Protein AF-0000000079764822 (afdb_homodimer)

Organism: NCBI:txid410072

Sequence (492 aa):
MPLNNAYDEQAVIQAIASALETFYGTLIEKIDGLNIQKVMKRKNPYLYRAKAMQSATEIVDSVLTAFVSSSEETIFGNCFFEPIAIAASGGNKALAEGIDIMIQNNETNTISAIAVKSGPSVFNADSKKRQEQNFTAASKLAQQAKARYEAYIGYCYGKKKESGRGKPKMYQELAGKRFWAELTGDEDFYIKIIGYMGTMPEKYVADYKESYNRAANRLVREFSNSFCREDGSIDWEKLVEFNSGDMPLNNAYDEQAVIQAIASALETFYGTLIEKIDGLNIQKVMKRKNPYLYRAKAMQSATEIVDSVLTAFVSSSEETIFGNCFFEPIAIAASGGNKALAEGIDIMIQNNETNTISAIAVKSGPSVFNADSKKRQEQNFTAASKLAQQAKARYEAYIGYCYGKKKESGRGKPKMYQELAGKRFWAELTGDEDFYIKIIGYMGTMPEKYVADYKESYNRAANRLVREFSNSFCREDGSIDWEKLVEFNSGD

InterPro domains:
  IPR011335 Restriction endonuclease type II-like [SSF52980] (8-244)
  IPR032793 Type II restriction endonuclease EcoO109IR [PF14511] (12-199)

Radius of gyration: 26.88 Å; Cα contacts (8 Å, |Δi|>4): 754; chains: 2; bounding box: 58×76×57 Å

Solvent-accessible surface area (backbone atoms only — not comparable to full-atom values): 25723 Å² total; per-residue (Å²): 129,47,76,14,80,65,52,51,65,67,52,29,37,51,27,44,53,52,20,52,50,51,40,52,50,52,51,46,52,52,53,69,64,59,49,61,67,69,51,47,44,72,50,64,63,65,57,46,52,53,63,50,60,66,46,53,60,55,54,43,50,54,52,50,51,53,52,46,57,55,48,50,55,54,46,42,49,69,45,38,54,57,51,29,50,40,37,32,33,70,41,40,77,39,86,53,68,76,31,49,33,38,36,78,40,75,90,74,40,31,38,38,39,29,28,74,39,48,40,82,79,73,64,48,74,67,58,45,52,52,46,51,50,32,51,52,57,51,42,54,56,33,49,73,67,73,30,46,70,45,36,34,40,32,14,65,32,22,67,60,80,79,69,82,81,67,78,88,65,86,49,46,75,30,20,9,26,59,25,37,20,37,35,26,53,36,74,56,46,63,52,44,56,64,58,56,47,65,66,54,26,57,61,55,44,55,58,45,50,53,50,50,50,51,37,52,53,50,42,29,52,54,43,37,72,73,32,31,45,96,88,60,44,64,31,60,63,57,48,42,40,70,24,12,36,135,129,49,76,14,82,66,52,51,65,68,52,28,39,50,27,46,54,52,20,50,50,50,40,52,53,52,50,46,54,53,53,68,64,61,50,61,67,69,51,48,46,73,50,62,62,65,58,46,50,54,62,48,61,67,46,54,59,55,54,43,49,52,52,50,52,53,51,47,55,55,47,49,56,53,46,42,50,69,45,38,54,56,51,29,50,39,38,32,34,70,39,39,77,39,87,54,68,75,32,49,32,38,36,78,40,76,91,74,38,31,38,37,38,30,28,73,38,46,39,82,78,74,62,49,74,66,58,45,50,52,46,51,50,32,50,53,57,53,43,53,57,32,50,73,68,72,30,46,69,46,37,34,39,32,14,66,32,21,68,58,80,80,73,81,89,57,79,86,63,87,47,46,72,30,20,8,26,59,26,37,19,39,34,26,52,35,72,55,46,61,52,43,55,63,60,58,47,66,69,53,26,57,61,54,45,56,58,44,50,53,51,49,51,52,36,52,54,50,42,29,51,54,45,39,73,71,32,32,43,96,89,59,43,65,31,59,62,58,45,44,40,70,23,12,39,134

Structure (mmCIF, N/CA/C/O backbone):
data_AF-0000000079764822-model_v1
#
loop_
_entity.id
_entity.type
_entity.pdbx_description
1 polymer 'Cytoplasmic protein'
#
loop_
_atom_site.group_PDB
_atom_site.id
_atom_site.type_symbol
_atom_site.label_atom_id
_atom_site.label_alt_id
_atom_site.label_comp_id
_atom_site.label_asym_id
_atom_site.label_entity_id
_atom_site.label_seq_id
_atom_site.pdbx_PDB_ins_code
_atom_site.Cartn_x
_atom_site.Cartn_y
_atom_site.Cartn_z
_atom_site.occupancy
_atom_site.B_iso_or_equiv
_atom_site.auth_seq_id
_atom_site.auth_comp_id
_atom_site.auth_asym_id
_atom_site.auth_atom_id
_atom_site.pdbx_PDB_model_num
ATOM 1 N N . MET A 1 1 ? 12.031 -26.297 -26.562 1 73.56 1 MET A N 1
ATOM 2 C CA . MET A 1 1 ? 11.344 -27.359 -25.828 1 73.56 1 MET A CA 1
ATOM 3 C C . MET A 1 1 ? 11.086 -26.953 -24.391 1 73.56 1 MET A C 1
ATOM 5 O O . MET A 1 1 ? 11.93 -26.297 -23.766 1 73.56 1 MET A O 1
ATOM 9 N N . PRO A 1 2 ? 9.875 -27.281 -23.953 1 85.38 2 PRO A N 1
ATOM 10 C CA . PRO A 1 2 ? 9.602 -26.922 -22.562 1 85.38 2 PRO A CA 1
ATOM 11 C C . PRO A 1 2 ? 10.562 -27.609 -21.594 1 85.38 2 PRO A C 1
ATOM 13 O O . PRO A 1 2 ? 11.203 -28.594 -21.938 1 85.38 2 PRO A O 1
ATOM 16 N N . LEU A 1 3 ? 10.727 -27.047 -20.469 1 88.19 3 LEU A N 1
ATOM 17 C CA . LEU A 1 3 ? 11.641 -27.562 -19.453 1 88.19 3 LEU A CA 1
ATOM 18 C C . LEU A 1 3 ? 11.164 -28.906 -18.906 1 88.19 3 LEU A C 1
ATOM 20 O O . LEU A 1 3 ? 11.969 -29.734 -18.5 1 88.19 3 LEU A O 1
ATOM 24 N N . ASN A 1 4 ? 9.781 -29.047 -18.859 1 82.31 4 ASN A N 1
ATOM 25 C CA . ASN A 1 4 ? 9.109 -30.281 -18.484 1 82.31 4 ASN A CA 1
ATOM 26 C C . ASN A 1 4 ? 7.934 -30.578 -19.406 1 82.31 4 ASN A C 1
ATOM 28 O O . ASN A 1 4 ? 7.328 -29.672 -19.969 1 82.31 4 ASN A O 1
ATOM 32 N N . ASN A 1 5 ? 7.777 -31.906 -19.656 1 81.06 5 ASN A N 1
ATOM 33 C CA . ASN A 1 5 ? 6.688 -32.25 -20.562 1 81.06 5 ASN A CA 1
ATOM 34 C C . ASN A 1 5 ? 5.617 -33.062 -19.859 1 81.06 5 ASN A C 1
ATOM 36 O O . ASN A 1 5 ? 4.625 -33.469 -20.484 1 81.06 5 ASN A O 1
ATOM 40 N N . ALA A 1 6 ? 5.852 -33.312 -18.609 1 85.5 6 ALA A N 1
ATOM 41 C CA . ALA A 1 6 ? 4.855 -34.062 -17.844 1 85.5 6 ALA A CA 1
ATOM 42 C C . ALA A 1 6 ? 4.918 -33.688 -16.375 1 85.5 6 ALA A 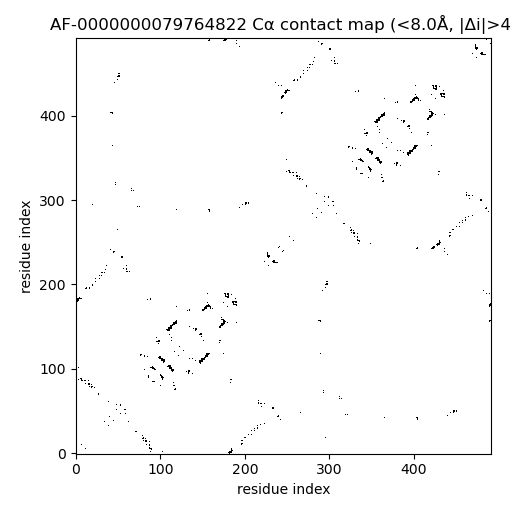C 1
ATOM 44 O O . ALA A 1 6 ? 5.996 -33.688 -15.773 1 85.5 6 ALA A O 1
ATOM 45 N N . TYR A 1 7 ? 3.787 -33.188 -15.852 1 91.44 7 TYR A N 1
ATOM 46 C CA . TYR A 1 7 ? 3.764 -32.906 -14.414 1 91.44 7 TYR A CA 1
ATOM 47 C C . TYR A 1 7 ? 2.703 -33.75 -13.719 1 91.44 7 TYR A C 1
ATOM 49 O O . TYR A 1 7 ? 1.763 -34.219 -14.352 1 91.44 7 TYR A O 1
ATOM 57 N N . ASP A 1 8 ? 2.949 -34.062 -12.484 1 94 8 ASP A N 1
ATOM 58 C CA . ASP A 1 8 ? 2.012 -34.812 -11.648 1 94 8 ASP A CA 1
ATOM 59 C C . ASP A 1 8 ? 0.913 -33.906 -11.109 1 94 8 ASP A C 1
ATOM 61 O O . ASP A 1 8 ? 1.148 -33.125 -10.188 1 94 8 ASP A O 1
ATOM 65 N N . GLU A 1 9 ? -0.306 -34.094 -11.672 1 95.38 9 GLU A N 1
ATOM 66 C CA . GLU A 1 9 ? -1.435 -33.219 -11.312 1 95.38 9 GLU A CA 1
ATOM 67 C C . GLU A 1 9 ? -1.729 -33.312 -9.812 1 95.38 9 GLU A C 1
ATOM 69 O O . GLU A 1 9 ? -2.023 -32.312 -9.172 1 95.38 9 GLU A O 1
ATOM 74 N N . GLN A 1 10 ? -1.651 -34.5 -9.297 1 96.44 10 GLN A N 1
ATOM 75 C CA . GLN A 1 10 ? -1.937 -34.688 -7.883 1 96.44 10 GLN A CA 1
ATOM 76 C C . GLN A 1 10 ? -0.904 -33.969 -7.016 1 96.44 10 GLN A C 1
ATOM 78 O O . GLN A 1 10 ? -1.245 -33.406 -5.977 1 96.44 10 GLN A O 1
ATOM 83 N N . ALA A 1 11 ? 0.329 -33.969 -7.418 1 96.25 11 ALA A N 1
ATOM 84 C CA . ALA A 1 11 ? 1.38 -33.281 -6.691 1 96.25 11 ALA A CA 1
ATOM 85 C C . ALA A 1 11 ? 1.138 -31.766 -6.711 1 96.25 11 ALA A C 1
ATOM 87 O O . ALA A 1 11 ? 1.375 -31.078 -5.711 1 96.25 11 ALA A O 1
ATOM 88 N N . VAL A 1 12 ? 0.662 -31.266 -7.836 1 97.44 12 VAL A N 1
ATOM 89 C CA . VAL A 1 12 ? 0.361 -29.844 -7.98 1 97.44 12 VAL A CA 1
ATOM 90 C C . VAL A 1 12 ? -0.795 -29.469 -7.055 1 97.44 12 VAL A C 1
ATOM 92 O O . VAL A 1 12 ? -0.724 -28.469 -6.34 1 97.44 12 VAL A O 1
ATOM 95 N N . ILE A 1 13 ? -1.814 -30.297 -7.043 1 98 13 ILE A N 1
ATOM 96 C CA . ILE A 1 13 ? -2.982 -30.047 -6.207 1 98 13 ILE A CA 1
ATOM 97 C C . ILE A 1 13 ? -2.574 -30.047 -4.734 1 98 13 ILE A C 1
ATOM 99 O O . ILE A 1 13 ? -3.01 -29.188 -3.959 1 98 13 ILE A O 1
ATOM 103 N N . GLN A 1 14 ? -1.688 -30.938 -4.375 1 97.5 14 GLN A N 1
ATOM 104 C CA . GLN A 1 14 ? -1.203 -31 -2.998 1 97.5 14 GLN A CA 1
ATOM 105 C C . GLN A 1 14 ? -0.375 -29.766 -2.652 1 97.5 14 GLN A C 1
ATOM 107 O O . GLN A 1 14 ? -0.457 -29.25 -1.537 1 97.5 14 GLN A O 1
ATOM 112 N N . ALA A 1 15 ? 0.417 -29.328 -3.604 1 97.5 15 ALA A N 1
ATOM 113 C CA . ALA A 1 15 ? 1.21 -28.125 -3.402 1 97.5 15 ALA A CA 1
ATOM 114 C C . ALA A 1 15 ? 0.311 -26.906 -3.195 1 97.5 15 ALA A C 1
ATOM 116 O O . ALA A 1 15 ? 0.589 -26.047 -2.346 1 97.5 15 ALA A O 1
ATOM 117 N N . ILE A 1 16 ? -0.78 -26.828 -3.918 1 98.25 16 ILE A N 1
ATOM 118 C CA . ILE A 1 16 ? -1.735 -25.734 -3.797 1 98.25 16 ILE A CA 1
ATOM 119 C C . ILE A 1 16 ? -2.395 -25.781 -2.42 1 98.25 16 ILE A C 1
ATOM 121 O O . ILE A 1 16 ? -2.518 -24.75 -1.753 1 98.25 16 ILE A O 1
ATOM 125 N N . ALA A 1 17 ? -2.793 -26.969 -2 1 97.81 17 ALA A N 1
ATOM 126 C CA . ALA A 1 17 ? -3.406 -27.125 -0.684 1 97.81 17 ALA A CA 1
ATOM 127 C C . ALA A 1 17 ? -2.471 -26.641 0.419 1 97.81 17 ALA A C 1
ATOM 129 O O . ALA A 1 17 ? -2.889 -25.906 1.314 1 97.81 17 ALA A O 1
ATOM 130 N N . SER A 1 18 ? -1.259 -27.031 0.297 1 97.56 18 SER A N 1
ATOM 131 C CA . SER A 1 18 ? -0.262 -26.641 1.287 1 97.56 18 SER A CA 1
ATOM 132 C C . SER A 1 18 ? -0.024 -25.141 1.262 1 97.56 18 SER A C 1
ATOM 134 O O . SER A 1 18 ? 0.123 -24.5 2.312 1 97.56 18 SER A O 1
ATOM 136 N N . ALA A 1 19 ? 0.014 -24.562 0.088 1 97.94 19 ALA A N 1
ATOM 137 C CA . ALA A 1 19 ? 0.233 -23.125 -0.07 1 97.94 19 ALA A CA 1
ATOM 138 C C . ALA A 1 19 ? -0.923 -22.328 0.523 1 97.94 19 ALA A C 1
ATOM 140 O O . ALA A 1 19 ? -0.707 -21.297 1.187 1 97.94 19 ALA A O 1
ATOM 141 N N . LEU A 1 20 ? -2.139 -22.797 0.331 1 98.06 20 LEU A N 1
ATOM 142 C CA . LEU A 1 20 ? -3.311 -22.125 0.884 1 98.06 20 LEU A CA 1
ATOM 143 C C . LEU A 1 20 ? -3.314 -22.203 2.406 1 98.06 20 LEU A C 1
ATOM 145 O O . LEU A 1 20 ? -3.658 -21.234 3.082 1 98.06 20 LEU A O 1
ATOM 149 N N . GLU A 1 21 ? -2.922 -23.328 2.887 1 97.5 21 GLU A N 1
ATOM 150 C CA . GLU A 1 21 ? -2.818 -23.484 4.336 1 97.5 21 GLU A CA 1
ATOM 151 C C . GLU A 1 21 ? -1.808 -22.516 4.926 1 97.5 21 GLU A C 1
ATOM 153 O O . GLU A 1 21 ? -2.082 -21.859 5.938 1 97.5 21 GLU A O 1
ATOM 158 N N . THR A 1 22 ? -0.714 -22.406 4.332 1 98 22 THR A N 1
ATOM 159 C CA . THR A 1 22 ? 0.322 -21.484 4.777 1 98 22 THR A CA 1
ATOM 160 C C . THR A 1 22 ? -0.162 -20.031 4.68 1 98 22 THR A C 1
ATOM 162 O O . THR A 1 22 ? 0.058 -19.234 5.594 1 98 22 THR A O 1
ATOM 165 N N . PHE A 1 23 ? -0.816 -19.734 3.562 1 98.31 23 PHE A N 1
ATOM 166 C CA . PHE A 1 23 ? -1.335 -18.391 3.324 1 98.31 23 PHE A CA 1
ATOM 167 C C . PHE A 1 23 ? -2.273 -17.969 4.449 1 98.31 23 PHE A C 1
ATOM 169 O O . PHE A 1 23 ? -2.033 -16.969 5.117 1 98.31 23 PHE A O 1
ATOM 176 N N . TYR A 1 24 ? -3.24 -18.734 4.75 1 98.06 24 TYR A N 1
ATOM 177 C CA 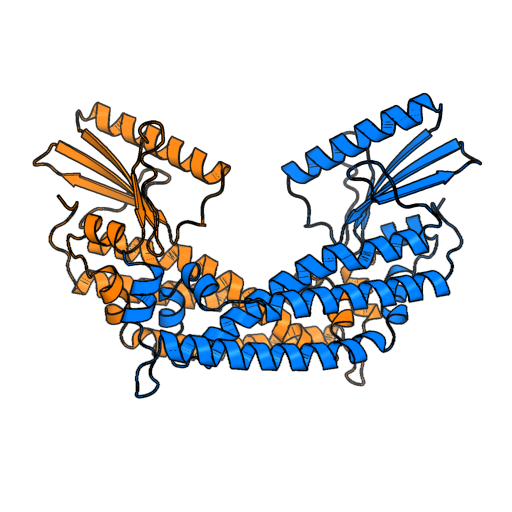. TYR A 1 24 ? -4.25 -18.375 5.734 1 98.06 24 TYR A CA 1
ATOM 178 C C . TYR A 1 24 ? -3.699 -18.5 7.152 1 98.06 24 TYR A C 1
ATOM 180 O O . TYR A 1 24 ? -4.027 -17.703 8.031 1 98.06 24 TYR A O 1
ATOM 188 N N . GLY A 1 25 ? -2.893 -19.516 7.344 1 97.62 25 GLY A N 1
ATOM 189 C CA . GLY A 1 25 ? -2.266 -19.625 8.656 1 97.62 25 GLY A CA 1
ATOM 190 C C . GLY A 1 25 ? -1.442 -18.406 9.023 1 97.62 25 GLY A C 1
ATOM 191 O O . GLY A 1 25 ? -1.572 -17.875 10.125 1 97.62 25 GLY A O 1
ATOM 192 N N . THR A 1 26 ? -0.62 -17.953 8.102 1 98.06 26 THR A N 1
ATOM 193 C CA . THR A 1 26 ? 0.228 -16.781 8.32 1 98.06 26 THR A CA 1
ATOM 194 C C . THR A 1 26 ? -0.617 -15.516 8.461 1 98.06 26 THR A C 1
ATOM 196 O O . THR A 1 26 ? -0.341 -14.672 9.32 1 98.06 26 THR A O 1
ATOM 199 N N . LEU A 1 27 ? -1.646 -15.375 7.629 1 97.69 27 LEU A N 1
ATOM 200 C CA . LEU A 1 27 ? -2.521 -14.211 7.664 1 97.69 27 LEU A CA 1
ATOM 201 C C . LEU A 1 27 ? -3.223 -14.102 9.016 1 97.69 27 LEU A C 1
ATOM 203 O O . LEU A 1 27 ? -3.256 -13.023 9.609 1 97.69 27 LEU A O 1
ATOM 207 N N . ILE A 1 28 ? -3.742 -15.211 9.5 1 97.31 28 ILE A N 1
ATOM 208 C CA . ILE A 1 28 ? -4.445 -15.242 10.773 1 97.31 28 ILE A CA 1
ATOM 209 C C . ILE A 1 28 ? -3.486 -14.867 11.906 1 97.31 28 ILE A C 1
ATOM 211 O O . ILE A 1 28 ? -3.834 -14.086 12.789 1 97.31 28 ILE A O 1
ATOM 215 N N . GLU A 1 29 ? -2.318 -15.383 11.852 1 97.44 29 GLU A N 1
ATOM 216 C CA . GLU A 1 29 ? -1.313 -15.055 12.859 1 97.44 29 GLU A CA 1
ATOM 217 C C . GLU A 1 29 ? -1.019 -13.555 12.875 1 97.44 29 GLU A C 1
ATOM 219 O O . GLU A 1 29 ? -0.916 -12.953 13.945 1 97.44 29 GLU A O 1
ATOM 224 N N . LYS A 1 30 ? -0.869 -12.977 11.773 1 96.88 30 LYS A N 1
ATOM 225 C CA . LYS A 1 30 ? -0.568 -11.555 11.664 1 96.88 30 LYS A CA 1
ATOM 226 C C . LYS A 1 30 ? -1.708 -10.711 12.227 1 96.88 30 LYS A C 1
ATOM 228 O O . LYS A 1 30 ? -1.471 -9.742 12.953 1 96.88 30 LYS A O 1
ATOM 233 N N . ILE A 1 31 ? -2.912 -11.062 11.852 1 96.5 31 ILE A N 1
ATOM 234 C CA . ILE A 1 31 ? -4.078 -10.305 12.289 1 96.5 31 ILE A CA 1
ATOM 235 C C . ILE A 1 31 ? -4.23 -10.422 13.805 1 96.5 31 ILE A C 1
ATOM 237 O O . ILE A 1 31 ? -4.551 -9.438 14.484 1 96.5 31 ILE A O 1
ATOM 241 N N . ASP A 1 32 ? -3.992 -11.602 14.289 1 95.31 32 ASP A N 1
ATOM 242 C CA . ASP A 1 32 ? -4.125 -11.844 15.719 1 95.31 32 ASP A CA 1
ATOM 243 C C . ASP A 1 32 ? -3.092 -11.047 16.516 1 95.31 32 ASP A C 1
ATOM 245 O O . ASP A 1 32 ? -3.33 -10.688 17.672 1 95.31 32 ASP A O 1
ATOM 249 N N . GLY A 1 33 ? -2.029 -10.766 15.898 1 95.5 33 GLY A N 1
ATOM 250 C CA . GLY A 1 33 ? -0.948 -10.078 16.578 1 95.5 33 GLY A CA 1
ATOM 251 C C . GLY A 1 33 ? -0.997 -8.57 16.406 1 95.5 33 GLY A C 1
ATOM 252 O O . GLY A 1 33 ? -0.159 -7.848 16.953 1 95.5 33 GLY A O 1
ATOM 253 N N . LEU A 1 34 ? -1.964 -8.086 15.734 1 95.44 34 LEU A N 1
ATOM 254 C CA . LEU A 1 34 ? -2.053 -6.66 15.453 1 95.44 34 LEU A CA 1
ATOM 255 C C . LEU A 1 34 ? -2.355 -5.875 16.719 1 95.44 34 LEU A C 1
ATOM 257 O O . LEU A 1 34 ? -3.207 -6.277 17.516 1 95.44 34 LEU A O 1
ATOM 261 N N . ASN A 1 35 ? -1.671 -4.832 16.891 1 94.88 35 ASN A N 1
ATOM 262 C CA . ASN A 1 35 ? -1.81 -3.928 18.031 1 94.88 35 ASN A CA 1
ATOM 263 C C . ASN A 1 35 ? -2.193 -2.521 17.578 1 94.88 35 ASN A C 1
ATOM 265 O O . ASN A 1 35 ? -1.402 -1.834 16.938 1 94.88 35 ASN A O 1
ATOM 269 N N . ILE A 1 36 ? -3.334 -2.057 18.047 1 96.69 36 ILE A N 1
ATOM 270 C CA . ILE A 1 36 ? -3.91 -0.818 17.531 1 96.69 36 ILE A CA 1
ATOM 271 C C . ILE A 1 36 ? -3.041 0.367 17.953 1 96.69 36 ILE A C 1
ATOM 273 O O . ILE A 1 36 ? -2.906 1.34 17.203 1 96.69 36 ILE A O 1
ATOM 277 N N . GLN A 1 37 ? -2.467 0.336 19.125 1 96.12 37 GLN A N 1
ATOM 278 C CA . GLN A 1 37 ? -1.629 1.439 19.594 1 96.12 37 GLN A CA 1
ATOM 279 C C . GLN A 1 37 ? -0.376 1.573 18.719 1 96.12 37 GLN A C 1
ATOM 281 O O . GLN A 1 37 ? 0.005 2.682 18.344 1 96.12 37 GLN A O 1
ATOM 286 N N . LYS A 1 38 ? 0.26 0.434 18.422 1 95.19 38 LYS A N 1
ATOM 287 C CA . LYS A 1 38 ? 1.433 0.449 17.547 1 95.19 38 LYS A CA 1
ATOM 288 C C . LYS A 1 38 ? 1.085 0.998 16.172 1 95.19 38 LYS A C 1
ATOM 290 O O . LYS A 1 38 ? 1.85 1.774 15.586 1 95.19 38 LYS A O 1
ATOM 295 N N . VAL A 1 39 ? -0.106 0.618 15.695 1 95.06 39 VAL A N 1
ATOM 296 C CA . VAL A 1 39 ? -0.55 1.061 14.383 1 95.06 39 VAL A CA 1
ATOM 297 C C . VAL A 1 39 ? -0.82 2.562 14.406 1 95.06 39 VAL A C 1
ATOM 299 O O . VAL A 1 39 ? -0.38 3.293 13.508 1 95.06 39 VAL 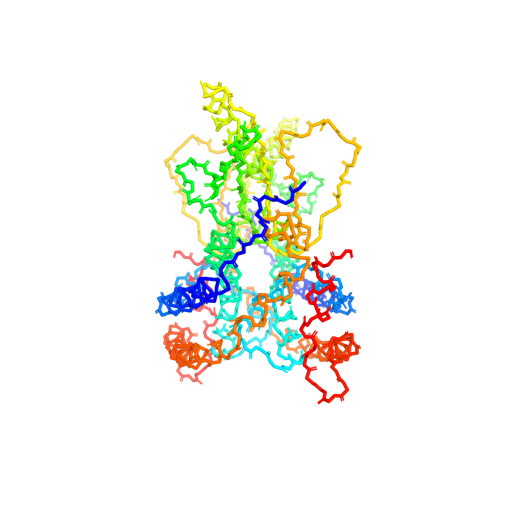A O 1
ATOM 302 N N . MET A 1 40 ? -1.476 3.068 15.469 1 95.88 40 MET A N 1
ATOM 303 C CA . MET A 1 40 ? -1.912 4.457 15.547 1 95.88 40 MET A CA 1
ATOM 304 C C . MET A 1 40 ? -0.722 5.395 15.727 1 95.88 40 MET A C 1
ATOM 306 O O . MET A 1 40 ? -0.804 6.582 15.414 1 95.88 40 MET A O 1
ATOM 310 N N . LYS A 1 41 ? 0.393 4.859 16.172 1 94.88 41 LYS A N 1
ATOM 311 C CA . LYS A 1 41 ? 1.613 5.652 16.281 1 94.88 41 LYS A CA 1
ATOM 312 C C . LYS A 1 41 ? 2.135 6.062 14.914 1 94.88 41 LYS A C 1
ATOM 314 O O . LYS A 1 41 ? 2.779 7.102 14.773 1 94.88 41 LYS A O 1
ATOM 319 N N . ARG A 1 42 ? 1.747 5.277 13.922 1 93.38 42 ARG A N 1
ATOM 320 C CA . ARG A 1 42 ? 2.328 5.484 12.602 1 93.38 42 ARG A CA 1
ATOM 321 C C . ARG A 1 42 ? 1.319 6.121 11.648 1 93.38 42 ARG A C 1
ATOM 323 O O . ARG A 1 42 ? 1.696 6.68 10.617 1 93.38 42 ARG A O 1
ATOM 330 N N . LYS A 1 43 ? 0.06 6.008 11.961 1 95 43 LYS A N 1
ATOM 331 C CA . LYS A 1 43 ? -0.983 6.523 11.086 1 95 43 LYS A CA 1
ATOM 332 C C . LYS A 1 43 ? -1.19 8.023 11.297 1 95 43 LYS A C 1
ATOM 334 O O . LYS A 1 43 ? -0.87 8.555 12.359 1 95 43 LYS A O 1
ATOM 339 N N . ASN A 1 44 ? -1.71 8.695 10.305 1 96.44 44 ASN A N 1
ATOM 340 C CA . ASN A 1 44 ? -1.953 10.133 10.336 1 96.44 44 ASN A CA 1
ATOM 341 C C . ASN A 1 44 ? -3.326 10.461 10.914 1 96.44 44 ASN A C 1
ATOM 343 O O . ASN A 1 44 ? -4.34 10.328 10.227 1 96.44 44 ASN A O 1
ATOM 347 N N . PRO A 1 45 ? -3.357 10.922 12.102 1 97.25 45 PRO A N 1
ATOM 348 C CA . PRO A 1 45 ? -4.664 11.188 12.711 1 97.25 45 PRO A CA 1
ATOM 349 C C . PRO A 1 45 ? -5.422 12.32 12.016 1 97.25 45 PRO A C 1
ATOM 351 O O . PRO A 1 45 ? -6.652 12.344 12.031 1 97.25 45 PRO A O 1
ATOM 354 N N . TYR A 1 46 ? -4.711 13.227 11.391 1 98.19 46 TYR A N 1
ATOM 355 C CA . TYR A 1 46 ? -5.363 14.344 10.719 1 98.19 46 TYR A CA 1
ATOM 356 C C . TYR A 1 46 ? -6.164 13.867 9.516 1 98.19 46 TYR A C 1
ATOM 358 O O . TYR A 1 46 ? -7.191 14.453 9.172 1 98.19 46 TYR A O 1
ATOM 366 N N . LEU A 1 47 ? -5.668 12.852 8.914 1 98 47 LEU A N 1
ATOM 367 C CA . LEU A 1 47 ? -6.398 12.266 7.793 1 98 47 LEU A CA 1
ATOM 368 C C . LEU A 1 47 ? -7.734 11.688 8.25 1 98 47 LEU A C 1
ATOM 370 O O . LEU A 1 47 ? -8.758 11.883 7.594 1 98 47 LEU A O 1
ATOM 374 N N . TYR A 1 48 ? -7.75 11.016 9.391 1 97.5 48 TYR A N 1
ATOM 375 C CA . TYR A 1 48 ? -8.984 10.438 9.914 1 97.5 48 TYR A CA 1
ATOM 376 C C . TYR A 1 48 ? -10 11.531 10.25 1 97.5 48 TYR A C 1
ATOM 378 O O . TYR A 1 48 ? -11.195 11.367 10.008 1 97.5 48 TYR A O 1
ATOM 386 N N . ARG A 1 49 ? -9.508 12.594 10.773 1 97.56 49 ARG A N 1
ATOM 387 C CA . ARG A 1 49 ? -10.383 13.727 11.055 1 97.56 49 ARG A CA 1
ATOM 388 C C . ARG A 1 49 ? -10.906 14.344 9.758 1 97.56 49 ARG A C 1
ATOM 390 O O . ARG A 1 49 ? -12.086 14.688 9.664 1 97.56 49 ARG A O 1
ATOM 397 N N . ALA A 1 50 ? -10.016 14.438 8.812 1 97.69 50 ALA A N 1
ATOM 398 C CA . ALA A 1 50 ? -10.383 15.016 7.523 1 97.69 50 ALA A CA 1
ATOM 399 C C . ALA A 1 50 ? -11.414 14.148 6.812 1 97.69 50 ALA A C 1
ATOM 401 O O . ALA A 1 50 ? -12.195 14.641 5.992 1 97.69 50 ALA A O 1
ATOM 402 N N . LYS A 1 51 ? -11.492 12.906 7.16 1 97.25 51 LYS A N 1
ATOM 403 C CA . LYS A 1 51 ? -12.445 11.977 6.562 1 97.25 51 LYS A CA 1
ATOM 404 C C . LYS A 1 51 ? -13.758 11.953 7.344 1 97.25 51 LYS A C 1
ATOM 406 O O . LYS A 1 51 ? -14.641 11.133 7.062 1 97.25 51 LYS A O 1
ATOM 411 N N . ALA A 1 52 ? -13.836 12.781 8.336 1 96.69 52 ALA A N 1
ATOM 412 C CA . ALA A 1 52 ? -15.031 12.945 9.172 1 96.69 52 ALA A CA 1
ATOM 413 C C . ALA A 1 52 ? -15.406 11.625 9.844 1 96.69 52 ALA A C 1
ATOM 415 O O . ALA A 1 52 ? -16.594 11.305 9.977 1 96.69 52 ALA A O 1
ATOM 416 N N . MET A 1 53 ? -14.406 10.859 10.219 1 96.06 53 MET A N 1
ATOM 417 C CA . MET A 1 53 ? -14.695 9.641 10.961 1 96.06 53 MET A CA 1
ATOM 418 C C . MET A 1 53 ? -15.148 9.961 12.383 1 96.06 53 MET A C 1
ATOM 420 O O . MET A 1 53 ? -14.578 10.844 13.031 1 96.06 53 MET A O 1
ATOM 424 N N . GLN A 1 54 ? -16.172 9.195 12.867 1 94.38 54 GLN A N 1
ATOM 425 C CA . GLN A 1 54 ? -16.781 9.578 14.133 1 94.38 54 GLN A CA 1
ATOM 426 C C . GLN A 1 54 ? -16.828 8.398 15.102 1 94.38 54 GLN A C 1
ATOM 428 O O . GLN A 1 54 ? -17.172 8.562 16.281 1 94.38 54 GLN A O 1
ATOM 433 N N . SER A 1 55 ? -16.5 7.207 14.617 1 97 55 SER A N 1
ATOM 434 C CA . SER A 1 55 ? -16.578 6.047 15.5 1 97 55 SER A CA 1
ATOM 435 C C . SER A 1 55 ? -15.289 5.25 15.5 1 97 55 SER A C 1
ATOM 437 O O . SER A 1 55 ? -14.539 5.277 14.523 1 97 55 SER A O 1
ATOM 439 N N . ALA A 1 56 ? -15.117 4.582 16.594 1 97.69 56 ALA A N 1
ATOM 440 C CA . ALA A 1 56 ? -13.984 3.668 16.703 1 97.69 56 ALA A CA 1
ATOM 441 C C . ALA A 1 56 ? -14.008 2.613 15.609 1 97.69 56 ALA A C 1
ATOM 443 O O . ALA A 1 56 ? -12.969 2.277 15.039 1 97.69 56 ALA A O 1
ATOM 444 N N . THR A 1 57 ? -15.18 2.182 15.234 1 97.88 57 THR A N 1
ATOM 445 C CA . THR A 1 57 ? -15.352 1.141 14.227 1 97.88 57 THR A CA 1
ATOM 446 C C . THR A 1 57 ? -14.875 1.63 12.859 1 97.88 57 THR A C 1
ATOM 448 O O . THR A 1 57 ? -14.211 0.897 12.133 1 97.88 57 THR A O 1
ATOM 451 N N . GLU A 1 58 ? -15.141 2.824 12.562 1 96.94 58 GLU A N 1
ATOM 452 C CA . GLU A 1 58 ? -14.719 3.379 11.273 1 96.94 58 GLU A CA 1
ATOM 453 C C . GLU A 1 58 ? -13.195 3.422 11.164 1 96.94 58 GLU A C 1
ATOM 455 O O . GLU A 1 58 ? -12.633 3.033 10.141 1 96.94 58 GLU A O 1
ATOM 460 N N . ILE A 1 59 ? -12.578 3.906 12.18 1 97.69 59 ILE A N 1
ATOM 461 C CA . ILE A 1 59 ? -11.125 4.043 12.164 1 97.69 59 ILE A CA 1
ATOM 462 C C . ILE A 1 59 ? -10.477 2.658 12.148 1 97.69 59 ILE A C 1
ATOM 464 O O . ILE A 1 59 ? -9.602 2.383 11.32 1 97.69 59 ILE A O 1
ATOM 468 N N . VAL A 1 60 ? -10.969 1.761 12.992 1 97.75 60 VAL A N 1
ATOM 469 C CA . VAL A 1 60 ? -10.406 0.418 13.094 1 97.75 60 VAL A CA 1
ATOM 470 C C . VAL A 1 60 ? -10.625 -0.339 11.789 1 97.75 60 VAL A C 1
ATOM 472 O O . VAL A 1 60 ? -9.719 -1.026 11.305 1 97.75 60 VAL A O 1
ATOM 475 N N . ASP A 1 61 ? -11.781 -0.202 11.188 1 96.44 61 ASP A N 1
ATOM 476 C CA . ASP A 1 61 ? -12.055 -0.858 9.914 1 96.44 61 ASP A CA 1
ATOM 477 C C . ASP A 1 61 ? -11.086 -0.377 8.828 1 96.44 61 ASP A C 1
ATOM 479 O O . ASP A 1 61 ? -10.602 -1.175 8.023 1 96.44 61 ASP A O 1
ATOM 483 N N . SER A 1 62 ? -10.883 0.888 8.852 1 95.06 62 SER A N 1
ATOM 484 C CA . SER A 1 62 ? -9.961 1.456 7.879 1 95.06 62 SER A CA 1
ATOM 485 C C . SER A 1 62 ? -8.555 0.899 8.062 1 95.06 62 SER A C 1
ATOM 487 O O . SER A 1 62 ? -7.906 0.491 7.098 1 95.06 62 SER A O 1
ATOM 489 N N . VAL A 1 63 ? -8.125 0.829 9.273 1 94.81 63 VAL A N 1
ATOM 490 C CA . VAL A 1 63 ? -6.793 0.337 9.609 1 94.81 63 VAL A CA 1
ATOM 491 C C . VAL A 1 63 ? -6.691 -1.149 9.273 1 94.81 63 VAL A C 1
ATOM 493 O O . VAL A 1 63 ? -5.742 -1.58 8.617 1 94.81 63 VAL A O 1
ATOM 496 N N . LEU A 1 64 ? -7.645 -1.869 9.703 1 95.12 64 LEU A N 1
ATOM 497 C CA . LEU A 1 64 ? -7.625 -3.32 9.547 1 95.12 64 LEU A CA 1
ATOM 498 C C . LEU A 1 64 ? -7.727 -3.717 8.078 1 95.12 64 LEU A C 1
ATOM 500 O O . LEU A 1 64 ? -7 -4.598 7.621 1 95.12 64 LEU A O 1
ATOM 504 N N . THR A 1 65 ? -8.547 -3.105 7.336 1 93.69 65 THR A N 1
ATOM 505 C CA . THR A 1 65 ? -8.711 -3.424 5.922 1 93.69 65 THR A CA 1
ATOM 506 C C . THR A 1 65 ? -7.434 -3.133 5.145 1 93.69 65 THR A C 1
ATOM 508 O O . THR A 1 65 ? -7.016 -3.932 4.309 1 93.69 65 THR A O 1
ATOM 511 N N . ALA A 1 66 ? -6.836 -2.008 5.449 1 92.62 66 ALA A N 1
ATOM 512 C CA . ALA A 1 66 ? -5.574 -1.665 4.793 1 92.62 66 ALA A CA 1
ATOM 513 C C . ALA A 1 66 ? -4.48 -2.666 5.152 1 92.62 66 ALA A C 1
ATOM 515 O O . ALA A 1 66 ? -3.734 -3.119 4.281 1 92.62 66 ALA A O 1
ATOM 516 N N . PHE A 1 67 ? -4.402 -2.992 6.41 1 94.25 67 PHE A N 1
ATOM 517 C CA . PHE A 1 67 ? -3.418 -3.949 6.902 1 94.25 67 PHE A CA 1
ATOM 518 C C . PHE A 1 67 ? -3.594 -5.305 6.227 1 94.25 67 PHE A C 1
ATOM 520 O O . PHE A 1 67 ? -2.625 -5.891 5.738 1 94.25 67 PHE A O 1
ATOM 527 N N . VAL A 1 68 ? -4.781 -5.742 6.125 1 95.12 68 VAL A N 1
ATOM 528 C CA . VAL A 1 68 ? -5.082 -7.051 5.559 1 95.12 68 VAL A CA 1
ATOM 529 C C . VAL A 1 68 ? -4.781 -7.051 4.062 1 95.12 68 VAL A C 1
ATOM 531 O O . VAL A 1 68 ? -4.156 -7.984 3.549 1 95.12 68 VAL A O 1
ATOM 534 N N . SER A 1 69 ? -5.215 -6.078 3.365 1 94.19 69 SER A N 1
ATOM 53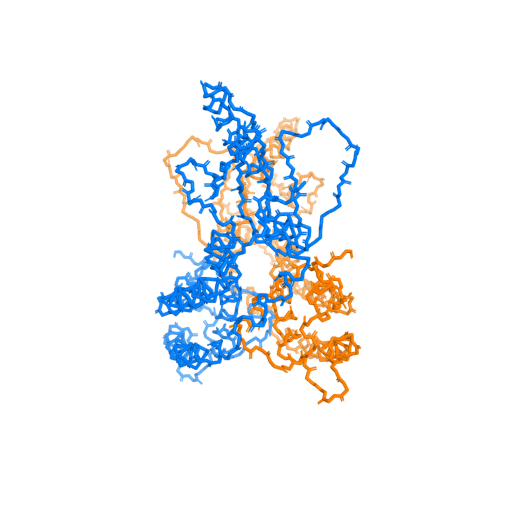5 C CA . SER A 1 69 ? -4.992 -5.984 1.927 1 94.19 69 SER A CA 1
ATOM 536 C C . SER A 1 69 ? -3.504 -6.062 1.593 1 94.19 69 SER A C 1
ATOM 538 O O . SER A 1 69 ? -3.096 -6.844 0.73 1 94.19 69 SER A O 1
ATOM 540 N N . SER A 1 70 ? -2.701 -5.324 2.305 1 92.75 70 SER A N 1
ATOM 541 C CA . SER A 1 70 ? -1.261 -5.312 2.074 1 92.75 70 SER A CA 1
ATOM 542 C C . SER A 1 70 ? -0.628 -6.641 2.479 1 92.75 70 SER A C 1
ATOM 544 O O . SER A 1 70 ? 0.246 -7.156 1.777 1 92.75 70 SER A O 1
ATOM 546 N N . SER A 1 71 ? -1.082 -7.219 3.596 1 95.31 71 SER A N 1
ATOM 547 C CA . SER A 1 71 ? -0.55 -8.484 4.086 1 95.31 71 SER A CA 1
ATOM 548 C C . SER A 1 71 ? -0.878 -9.625 3.131 1 95.31 71 SER A C 1
ATOM 550 O O . SER A 1 71 ? -0.028 -10.477 2.855 1 95.31 71 SER A O 1
ATOM 552 N N . GLU A 1 72 ? -2.102 -9.648 2.604 1 96.81 72 GLU A N 1
ATOM 553 C CA . GLU A 1 72 ? -2.521 -10.688 1.672 1 96.81 72 GLU A CA 1
ATOM 554 C C . GLU A 1 72 ? -1.624 -10.719 0.438 1 96.81 72 GLU A C 1
ATOM 556 O O . GLU A 1 72 ? -1.159 -11.789 0.03 1 96.81 72 GLU A O 1
ATOM 561 N N . GLU A 1 73 ? -1.417 -9.609 -0.135 1 94.12 73 GLU A N 1
ATOM 562 C CA . GLU A 1 73 ? -0.584 -9.531 -1.331 1 94.12 73 GLU A CA 1
ATOM 563 C C . GLU A 1 73 ? 0.832 -10.023 -1.055 1 94.12 73 GLU A C 1
ATOM 565 O O . GLU A 1 73 ? 1.38 -10.812 -1.826 1 94.12 73 GLU A O 1
ATOM 570 N N . THR A 1 74 ? 1.404 -9.633 0.09 1 94.25 74 THR A N 1
ATOM 571 C CA . THR A 1 74 ? 2.777 -9.984 0.437 1 94.25 74 THR A CA 1
ATOM 572 C C . THR A 1 74 ? 2.891 -11.469 0.758 1 94.25 74 THR A C 1
ATOM 574 O O . THR A 1 74 ? 3.748 -12.164 0.208 1 94.25 74 THR A O 1
ATOM 577 N N . ILE A 1 75 ? 2.035 -11.969 1.537 1 97.31 75 ILE A N 1
ATOM 578 C CA . ILE A 1 75 ? 2.086 -13.359 1.964 1 97.31 75 ILE A CA 1
ATOM 579 C C . ILE A 1 75 ? 1.815 -14.273 0.771 1 97.31 75 ILE A C 1
ATOM 581 O O . ILE A 1 75 ? 2.559 -15.227 0.532 1 97.31 75 ILE A O 1
ATOM 585 N N . PHE A 1 76 ? 0.762 -13.938 0.04 1 97.81 76 PHE A N 1
ATOM 586 C CA . PHE A 1 76 ? 0.405 -14.75 -1.114 1 97.81 76 PHE A CA 1
ATOM 587 C C . PHE A 1 76 ? 1.536 -14.773 -2.135 1 97.81 76 PHE A C 1
ATOM 589 O O . PHE A 1 76 ? 1.879 -15.828 -2.672 1 97.81 76 PHE A O 1
ATOM 596 N N . GLY A 1 77 ? 2.096 -13.68 -2.344 1 94.19 77 GLY A N 1
ATOM 597 C CA . GLY A 1 77 ? 3.213 -13.602 -3.271 1 94.19 77 GLY A CA 1
ATOM 598 C C . GLY A 1 77 ? 4.406 -14.43 -2.846 1 94.19 77 GLY A C 1
ATOM 599 O O . GLY A 1 77 ? 5.141 -14.953 -3.688 1 94.19 77 GLY A O 1
ATOM 600 N N . ASN A 1 78 ? 4.551 -14.633 -1.604 1 92.44 78 ASN A N 1
ATOM 601 C CA . ASN A 1 78 ? 5.73 -15.305 -1.067 1 92.44 78 ASN A CA 1
ATOM 602 C C . ASN A 1 78 ? 5.527 -16.812 -0.983 1 92.44 78 ASN A C 1
ATOM 604 O O . ASN A 1 78 ? 6.488 -17.578 -1.067 1 92.44 78 ASN A O 1
ATOM 608 N N . CYS A 1 79 ? 4.273 -17.203 -0.9 1 96.25 79 CYS A N 1
ATOM 609 C CA . CYS A 1 79 ? 4.18 -18.609 -0.485 1 96.25 79 CYS A CA 1
ATOM 610 C C . CYS A 1 79 ? 3.365 -19.422 -1.484 1 96.25 79 CYS A C 1
ATOM 612 O O . CYS A 1 79 ? 3.387 -20.656 -1.452 1 96.25 79 CYS A O 1
ATOM 614 N N . PHE A 1 80 ? 2.697 -18.797 -2.354 1 98.06 80 PHE A N 1
ATOM 615 C CA . PHE A 1 80 ? 1.699 -19.547 -3.107 1 98.06 80 PHE A CA 1
ATOM 616 C C . PHE A 1 80 ? 2.326 -20.203 -4.328 1 98.06 80 PHE A C 1
ATOM 618 O O . PHE A 1 80 ? 2.133 -21.406 -4.562 1 98.06 80 PHE A O 1
ATOM 625 N N . PHE A 1 81 ? 3.152 -19.5 -5.074 1 97.94 81 PHE A N 1
ATOM 626 C CA . PHE A 1 81 ? 3.51 -19.938 -6.418 1 97.94 81 PHE A CA 1
ATOM 627 C C . PHE A 1 81 ? 4.73 -20.859 -6.383 1 97.94 81 PHE A C 1
ATOM 629 O O . PHE A 1 81 ? 4.812 -21.828 -7.148 1 97.94 81 PHE A O 1
ATOM 636 N N . GLU A 1 82 ? 5.688 -20.625 -5.52 1 96.56 82 GLU A N 1
ATOM 637 C CA . GLU A 1 82 ? 6.941 -21.375 -5.527 1 96.56 82 GLU A CA 1
ATOM 638 C C . GLU A 1 82 ? 6.695 -22.875 -5.352 1 96.56 82 GLU A C 1
ATOM 640 O O . GLU A 1 82 ? 7.184 -23.688 -6.141 1 96.56 82 GLU A O 1
ATOM 645 N N . PRO A 1 83 ? 5.926 -23.281 -4.367 1 96.56 83 PRO A N 1
ATOM 646 C CA . PRO A 1 83 ? 5.68 -24.719 -4.223 1 96.56 83 PRO A CA 1
ATOM 647 C C . PRO A 1 83 ? 4.984 -25.328 -5.441 1 96.56 83 PRO A C 1
ATOM 649 O O . PRO A 1 83 ? 5.23 -26.484 -5.785 1 96.56 83 PRO A O 1
ATOM 652 N N . ILE A 1 84 ? 4.137 -24.578 -6.047 1 97.81 84 ILE A N 1
ATOM 653 C CA . ILE A 1 84 ? 3.418 -25.047 -7.227 1 97.81 84 ILE A CA 1
ATOM 654 C C . ILE A 1 84 ? 4.395 -25.234 -8.391 1 97.81 84 ILE A C 1
ATOM 656 O O . ILE A 1 84 ? 4.355 -26.25 -9.086 1 97.81 84 ILE A O 1
ATOM 660 N N . ALA A 1 85 ? 5.23 -24.219 -8.531 1 97.5 85 ALA A N 1
ATOM 661 C CA . ALA A 1 85 ? 6.219 -24.281 -9.602 1 97.5 85 ALA A CA 1
ATOM 662 C C . ALA A 1 85 ? 7.16 -25.469 -9.422 1 97.5 85 ALA A C 1
ATOM 664 O O . ALA A 1 85 ? 7.52 -26.141 -10.391 1 97.5 85 ALA A O 1
ATOM 665 N N . ILE A 1 86 ? 7.559 -25.75 -8.242 1 95.88 86 ILE A N 1
ATOM 666 C CA . ILE A 1 86 ? 8.438 -26.875 -7.965 1 95.88 86 ILE A CA 1
ATOM 667 C C . ILE A 1 86 ? 7.723 -28.188 -8.32 1 95.88 86 ILE A C 1
ATOM 669 O O . ILE A 1 86 ? 8.273 -29.031 -9.031 1 95.88 86 ILE A O 1
ATOM 673 N N . ALA A 1 87 ? 6.488 -28.328 -7.914 1 95.75 87 ALA A N 1
ATOM 674 C CA . ALA A 1 87 ? 5.715 -29.531 -8.172 1 95.75 87 ALA A CA 1
ATOM 675 C C . ALA A 1 87 ? 5.477 -29.734 -9.664 1 95.75 87 ALA A C 1
ATOM 677 O O . ALA A 1 87 ? 5.504 -30.859 -10.164 1 95.75 87 ALA A O 1
ATOM 678 N N . ALA A 1 88 ? 5.328 -28.609 -10.367 1 95.62 88 ALA A N 1
ATOM 679 C CA . ALA A 1 88 ? 4.957 -28.672 -11.781 1 95.62 88 ALA A CA 1
ATOM 680 C C . ALA A 1 88 ? 6.188 -28.859 -12.664 1 95.62 88 ALA A C 1
ATOM 682 O O . ALA A 1 88 ? 6.078 -29.359 -13.789 1 95.62 88 ALA A O 1
ATOM 683 N N . SER A 1 89 ? 7.348 -28.453 -12.211 1 92.25 89 SER A N 1
ATOM 684 C CA . SER A 1 89 ? 8.547 -28.422 -13.031 1 92.25 89 SER A CA 1
ATOM 685 C C . SER A 1 89 ? 9.211 -29.797 -13.094 1 92.25 89 SER A C 1
ATOM 687 O O . SER A 1 89 ? 9.977 -30.078 -14.016 1 92.25 89 SER A O 1
ATOM 689 N N . GLY A 1 90 ? 8.961 -30.625 -12.125 1 83.31 90 GLY A N 1
ATOM 690 C CA . GLY A 1 90 ? 9.727 -31.859 -12.016 1 83.31 90 GLY A CA 1
ATOM 691 C C . GLY A 1 90 ? 11.148 -31.641 -11.539 1 83.31 90 GLY A C 1
ATOM 692 O O . GLY A 1 90 ? 11.938 -32.594 -11.477 1 83.31 90 GLY A O 1
ATOM 693 N N . GLY A 1 91 ? 11.469 -30.391 -11.219 1 85.62 91 GLY A N 1
ATOM 694 C CA . GLY A 1 91 ? 12.781 -30.062 -10.695 1 85.62 91 GLY A CA 1
ATOM 695 C C . GLY A 1 91 ? 12.844 -30.078 -9.18 1 85.62 91 GLY A C 1
ATOM 696 O O . GLY A 1 91 ? 11.961 -30.625 -8.523 1 85.62 91 GLY A O 1
ATOM 697 N N . ASN A 1 92 ? 14.023 -29.641 -8.734 1 87.38 92 ASN A N 1
ATOM 698 C CA . ASN A 1 92 ? 14.25 -29.594 -7.297 1 87.38 92 ASN A CA 1
ATOM 699 C C . ASN A 1 92 ? 14.414 -28.172 -6.801 1 87.38 92 ASN A C 1
ATOM 701 O O . ASN A 1 92 ? 14.828 -27.281 -7.559 1 87.38 92 ASN A O 1
ATOM 705 N N . LYS A 1 93 ? 14.031 -28.062 -5.605 1 89.5 93 LYS A N 1
ATOM 706 C CA . LYS A 1 93 ? 14.336 -26.781 -4.957 1 89.5 93 LYS A CA 1
ATOM 707 C C . LYS A 1 93 ? 15.836 -26.484 -5.004 1 89.5 93 LYS A C 1
ATOM 709 O O . LYS A 1 93 ? 16.656 -27.375 -4.73 1 89.5 93 LYS A O 1
ATOM 714 N N . ALA A 1 94 ? 16.094 -25.266 -5.359 1 88.19 94 ALA A N 1
ATOM 715 C CA . ALA A 1 94 ? 17.5 -24.891 -5.484 1 88.19 94 ALA A CA 1
ATOM 716 C C . ALA A 1 94 ? 18.094 -24.531 -4.125 1 88.19 94 ALA A C 1
ATOM 718 O O . ALA A 1 94 ? 17.391 -24.047 -3.24 1 88.19 94 ALA A O 1
ATOM 719 N N . LEU A 1 95 ? 19.406 -24.734 -4.023 1 82.31 95 LEU A N 1
ATOM 720 C CA . LEU A 1 95 ? 20.141 -24.359 -2.818 1 82.31 95 LEU A CA 1
ATOM 721 C C . LEU A 1 95 ? 20.797 -23 -2.982 1 82.31 95 LEU A C 1
ATOM 723 O O . LEU A 1 95 ? 21.078 -22.328 -1.994 1 82.31 95 LEU A O 1
ATOM 727 N N . ALA A 1 96 ? 20.938 -22.594 -4.223 1 86.44 96 ALA A N 1
ATOM 728 C CA . ALA A 1 96 ? 21.594 -21.328 -4.508 1 86.44 96 ALA A CA 1
ATOM 729 C C . ALA A 1 96 ? 20.688 -20.156 -4.148 1 86.44 96 ALA A C 1
ATOM 731 O O . ALA A 1 96 ? 19.484 -20.203 -4.371 1 86.44 96 ALA A O 1
ATOM 732 N N . GLU A 1 97 ? 21.328 -19.125 -3.65 1 90.31 97 GLU A N 1
ATOM 733 C CA . GLU A 1 97 ? 20.578 -17.922 -3.287 1 90.31 97 GLU A CA 1
ATOM 734 C C . GLU A 1 97 ? 19.906 -17.297 -4.504 1 90.31 97 GLU A C 1
ATOM 736 O O . GLU A 1 97 ? 20.516 -17.203 -5.574 1 90.31 97 GLU A O 1
ATOM 741 N N . GLY A 1 98 ? 18.688 -16.938 -4.281 1 93.19 98 GLY A N 1
ATOM 742 C CA . GLY A 1 98 ? 17.984 -16.203 -5.312 1 93.19 98 GLY A CA 1
ATOM 743 C C . GLY A 1 98 ? 17.422 -17.094 -6.406 1 93.19 98 GLY A C 1
ATOM 744 O O . GLY A 1 98 ? 16.828 -16.609 -7.371 1 93.19 98 GLY A O 1
ATOM 745 N N . ILE A 1 99 ? 17.703 -18.391 -6.309 1 95.62 99 ILE A N 1
ATOM 746 C CA . ILE A 1 99 ? 17.188 -19.359 -7.262 1 95.62 99 ILE A CA 1
ATOM 747 C C . ILE A 1 99 ? 16.219 -20.312 -6.559 1 95.62 99 ILE A C 1
ATOM 749 O O . ILE A 1 99 ? 16.562 -20.906 -5.527 1 95.62 99 ILE A O 1
ATOM 753 N N . ASP A 1 100 ? 15.07 -20.484 -7.156 1 96.5 100 ASP A N 1
ATOM 754 C CA . ASP A 1 100 ? 14.047 -21.297 -6.504 1 96.5 100 ASP A CA 1
ATOM 755 C C . ASP A 1 100 ? 14.055 -22.734 -7.039 1 96.5 100 ASP A C 1
ATOM 757 O O . ASP A 1 100 ? 13.828 -23.672 -6.285 1 96.5 100 ASP A O 1
ATOM 761 N N . ILE A 1 101 ? 14.328 -22.859 -8.32 1 96 101 ILE A N 1
ATOM 762 C CA . ILE A 1 101 ? 14.258 -24.172 -8.953 1 96 101 ILE A CA 1
ATOM 763 C C . ILE A 1 101 ? 15.492 -24.391 -9.828 1 96 101 ILE A C 1
ATOM 765 O O . ILE A 1 101 ? 15.922 -23.484 -10.539 1 96 101 ILE A O 1
ATOM 769 N N . MET A 1 102 ? 15.984 -25.547 -9.766 1 94 102 MET A N 1
ATOM 770 C CA . MET A 1 102 ? 17.016 -26.016 -10.68 1 94 102 MET A CA 1
ATOM 771 C C . MET A 1 102 ? 16.578 -27.281 -11.406 1 94 102 MET A C 1
ATOM 773 O O . MET A 1 102 ? 16.125 -28.234 -10.773 1 94 102 MET A O 1
ATOM 777 N N . ILE A 1 103 ? 16.719 -27.188 -12.703 1 92.81 103 ILE A N 1
ATOM 778 C CA . ILE A 1 103 ? 16.344 -28.328 -13.516 1 92.81 103 ILE A CA 1
ATOM 779 C C . ILE A 1 103 ? 17.547 -28.797 -14.344 1 92.81 103 ILE A C 1
ATOM 781 O O . ILE A 1 103 ? 18.172 -27.984 -15.047 1 92.81 103 ILE A O 1
ATOM 785 N N . GLN A 1 104 ? 17.812 -30.031 -14.266 1 91.06 104 GLN A N 1
ATOM 786 C CA . GLN A 1 104 ? 18.891 -30.625 -15.062 1 91.06 104 GLN A CA 1
ATOM 787 C C . GLN A 1 104 ? 18.344 -31.453 -16.219 1 91.06 104 GLN A C 1
ATOM 789 O O . GLN A 1 104 ? 17.609 -32.406 -15.984 1 91.06 104 GLN A O 1
ATOM 794 N N . ASN A 1 105 ? 18.672 -31 -17.391 1 90 105 ASN A N 1
ATOM 795 C CA . ASN A 1 105 ? 18.391 -31.797 -18.578 1 90 105 ASN A CA 1
ATOM 796 C C . ASN A 1 105 ? 19.609 -32.594 -19.016 1 90 105 ASN A C 1
ATOM 798 O O . ASN A 1 105 ? 20.531 -32.031 -19.609 1 90 105 ASN A O 1
ATOM 802 N N . ASN A 1 106 ? 19.641 -33.812 -18.922 1 89.94 106 ASN A N 1
ATOM 803 C CA . ASN A 1 106 ? 20.797 -34.656 -19.219 1 89.94 106 ASN A CA 1
ATOM 804 C C . ASN A 1 106 ? 20.953 -34.875 -20.719 1 89.94 106 ASN A C 1
ATOM 806 O O . ASN A 1 106 ? 22.078 -35.094 -21.203 1 89.94 106 ASN A O 1
ATOM 810 N N . GLU A 1 107 ? 19.875 -34.812 -21.391 1 91.06 107 GLU A N 1
ATOM 811 C CA . GLU A 1 107 ? 19.953 -35 -22.844 1 91.06 107 GLU A CA 1
ATOM 812 C C . GLU A 1 107 ? 20.719 -33.875 -23.516 1 91.06 107 GLU A C 1
ATOM 814 O O . GLU A 1 107 ? 21.531 -34.125 -24.422 1 91.06 107 GLU A O 1
ATOM 819 N N . THR A 1 108 ? 20.547 -32.719 -23.031 1 91.5 108 THR A N 1
ATOM 820 C CA . THR A 1 108 ? 21.188 -31.562 -23.656 1 91.5 108 THR A CA 1
ATOM 821 C C . THR A 1 108 ? 22.344 -31.047 -22.797 1 91.5 108 THR A C 1
ATOM 823 O O . THR A 1 108 ? 22.984 -30.047 -23.141 1 91.5 108 THR A O 1
ATOM 826 N N . ASN A 1 109 ? 22.562 -31.688 -21.688 1 93.94 109 ASN A N 1
ATOM 827 C CA . ASN A 1 109 ? 23.547 -31.25 -20.719 1 93.94 109 ASN A CA 1
ATOM 828 C C . ASN A 1 109 ? 23.359 -29.781 -20.359 1 93.94 109 ASN A C 1
ATOM 830 O O . ASN A 1 109 ? 24.297 -28.984 -20.453 1 93.94 109 ASN A O 1
ATOM 834 N N . THR A 1 110 ? 22.078 -29.469 -19.953 1 94 110 THR A N 1
ATOM 835 C CA . THR A 1 110 ? 21.703 -28.094 -19.641 1 94 110 THR A CA 1
ATOM 836 C C . THR A 1 110 ? 21.156 -27.984 -18.219 1 94 110 THR A C 1
ATOM 838 O O . THR A 1 110 ? 20.375 -28.828 -17.797 1 94 110 THR A O 1
ATOM 841 N N . ILE A 1 111 ? 21.641 -26.969 -17.531 1 93.12 111 ILE A N 1
ATOM 842 C CA . ILE A 1 111 ? 21.109 -26.609 -16.219 1 93.12 111 ILE A CA 1
ATOM 843 C C . ILE A 1 111 ? 20.297 -25.328 -16.328 1 93.12 111 ILE A C 1
ATOM 845 O O . ILE A 1 111 ? 20.812 -24.281 -16.75 1 93.12 111 ILE A O 1
ATOM 849 N N . SER A 1 112 ? 19.062 -25.469 -15.953 1 94.81 112 SER A N 1
ATOM 850 C CA . SER A 1 112 ? 18.172 -24.312 -15.953 1 94.81 112 SER A CA 1
ATOM 851 C C . SER A 1 112 ? 17.906 -23.828 -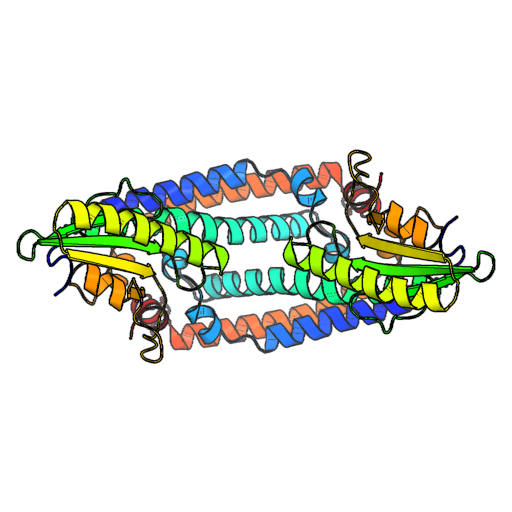14.531 1 94.81 112 SER A C 1
ATOM 853 O O . SER A 1 112 ? 17.531 -24.609 -13.656 1 94.81 112 SER A O 1
ATOM 855 N N . ALA A 1 113 ? 18.156 -22.578 -14.32 1 95.75 113 ALA A N 1
ATOM 856 C CA . ALA A 1 113 ? 17.891 -21.922 -13.047 1 95.75 113 ALA A CA 1
ATOM 857 C C . ALA A 1 113 ? 16.688 -20.984 -13.148 1 95.75 113 ALA A C 1
ATOM 859 O O . ALA A 1 113 ? 16.625 -20.156 -14.062 1 95.75 113 ALA A O 1
ATOM 860 N N . ILE A 1 114 ? 15.805 -21.125 -12.141 1 96.81 114 ILE A N 1
ATOM 861 C CA . ILE A 1 114 ? 14.578 -20.344 -12.234 1 96.81 114 ILE A CA 1
ATOM 862 C C . ILE A 1 114 ? 14.352 -19.578 -10.938 1 96.81 114 ILE A C 1
ATOM 864 O O . ILE A 1 114 ? 14.359 -20.156 -9.852 1 96.81 114 ILE A O 1
ATOM 868 N N . ALA A 1 115 ? 14.18 -18.266 -11.047 1 96.75 115 ALA A N 1
ATOM 869 C CA . ALA A 1 115 ? 13.641 -17.438 -9.977 1 96.75 115 ALA A CA 1
ATOM 870 C C . ALA A 1 115 ? 12.148 -17.188 -10.172 1 96.75 115 ALA A C 1
ATOM 872 O O . ALA A 1 115 ? 11.727 -16.594 -11.164 1 96.75 115 ALA A O 1
ATOM 873 N N . VAL A 1 116 ? 11.375 -17.656 -9.203 1 97 116 VAL A N 1
ATOM 874 C CA . VAL A 1 116 ? 9.922 -17.562 -9.305 1 97 116 VAL A CA 1
ATOM 875 C C . VAL A 1 116 ? 9.438 -16.297 -8.625 1 97 116 VAL A C 1
ATOM 877 O O . VAL A 1 116 ? 9.773 -16.031 -7.469 1 97 116 VAL A O 1
ATOM 880 N N . LYS A 1 117 ? 8.727 -15.477 -9.375 1 95.94 117 LYS A N 1
ATOM 881 C CA . LYS A 1 117 ? 8.125 -14.258 -8.859 1 95.94 117 LYS A CA 1
ATOM 882 C C . LYS A 1 117 ? 6.617 -14.242 -9.094 1 95.94 117 LYS A C 1
ATOM 884 O O . LYS A 1 117 ? 6.121 -14.914 -10 1 95.94 117 LYS A O 1
ATOM 889 N N . SER A 1 118 ? 5.949 -13.492 -8.25 1 96.06 118 SER A N 1
ATOM 890 C CA . SER A 1 118 ? 4.496 -13.438 -8.383 1 96.06 118 SER A CA 1
ATOM 891 C C . SER A 1 118 ? 4.078 -12.734 -9.664 1 96.06 118 SER A C 1
ATOM 893 O O . SER A 1 118 ? 3.381 -13.32 -10.5 1 96.06 118 SER A O 1
ATOM 895 N N . GLY A 1 119 ? 4.484 -11.562 -9.852 1 94.62 119 GLY A N 1
ATOM 896 C CA . GLY A 1 119 ? 4.16 -10.758 -11.016 1 94.62 119 GLY A CA 1
ATOM 897 C C . GLY A 1 119 ? 5.289 -9.836 -11.438 1 94.62 119 GLY A C 1
ATOM 898 O O . GLY A 1 119 ? 6.328 -9.773 -10.781 1 94.62 119 GLY A O 1
ATOM 899 N N . PRO A 1 120 ? 5.137 -9.156 -12.539 1 90.31 120 PRO A N 1
ATOM 900 C CA . PRO A 1 120 ? 6.246 -8.414 -13.141 1 90.31 120 PRO A CA 1
ATOM 901 C C . PRO A 1 120 ? 6.57 -7.125 -12.391 1 90.31 120 PRO A C 1
ATOM 903 O O . PRO A 1 120 ? 7.629 -6.527 -12.609 1 90.31 120 PRO A O 1
ATOM 906 N N . SER A 1 121 ? 5.812 -6.734 -11.422 1 86.56 121 SER A N 1
ATOM 907 C CA . SER A 1 121 ? 6.004 -5.438 -10.773 1 86.56 121 SER A CA 1
ATOM 908 C C . SER A 1 121 ? 6.77 -5.582 -9.469 1 86.56 121 SER A C 1
ATOM 910 O O . SER A 1 121 ? 6.934 -4.609 -8.727 1 86.56 121 SER A O 1
ATOM 912 N N . VAL A 1 122 ? 7.332 -6.672 -9.305 1 83.75 122 VAL A N 1
ATOM 913 C CA . VAL A 1 122 ? 7.855 -6.945 -7.969 1 83.75 122 VAL A CA 1
ATOM 914 C C . VAL A 1 122 ? 9.297 -6.461 -7.871 1 83.75 122 VAL A C 1
ATOM 916 O O . VAL A 1 122 ? 9.844 -6.324 -6.773 1 83.75 122 VAL A O 1
ATOM 919 N N . PHE A 1 123 ? 9.992 -6.203 -9.008 1 83.44 123 PHE A N 1
ATOM 920 C CA . PHE A 1 123 ? 11.406 -5.836 -8.969 1 83.44 123 PHE A CA 1
ATOM 921 C C . PHE A 1 123 ? 11.57 -4.324 -8.938 1 83.44 123 PHE A C 1
ATOM 923 O O . PHE A 1 123 ? 10.914 -3.604 -9.695 1 83.44 123 PHE A O 1
ATOM 930 N N . ASN A 1 124 ? 12.406 -3.979 -8.008 1 82.12 124 ASN A N 1
ATOM 931 C CA . ASN A 1 124 ? 13.023 -2.668 -8.172 1 82.12 124 ASN A CA 1
ATOM 932 C C . ASN A 1 124 ? 14.445 -2.783 -8.711 1 82.12 124 ASN A C 1
ATOM 934 O O . ASN A 1 124 ? 14.914 -3.885 -8.992 1 82.12 124 ASN A O 1
ATOM 938 N N . ALA A 1 125 ? 15.078 -1.695 -8.922 1 82.5 125 ALA A N 1
ATOM 939 C CA . ALA A 1 125 ? 16.406 -1.687 -9.539 1 82.5 125 ALA A CA 1
ATOM 940 C C . ALA A 1 125 ? 17.406 -2.504 -8.719 1 82.5 125 ALA A C 1
ATOM 942 O O . ALA A 1 125 ? 18.156 -3.305 -9.266 1 82.5 125 ALA A O 1
ATOM 943 N N . ASP A 1 126 ? 17.312 -2.346 -7.43 1 85.69 126 ASP A N 1
ATOM 944 C CA . ASP A 1 126 ? 18.25 -3.02 -6.547 1 85.69 126 ASP A CA 1
ATOM 945 C C . ASP A 1 126 ? 18 -4.527 -6.52 1 85.69 126 ASP A C 1
ATOM 947 O O . ASP A 1 126 ? 18.953 -5.32 -6.594 1 85.69 126 ASP A O 1
ATOM 951 N N . SER A 1 127 ? 16.75 -4.844 -6.402 1 88.88 127 SER A N 1
ATOM 952 C CA . SER A 1 127 ? 16.422 -6.266 -6.328 1 88.88 127 SER A CA 1
ATOM 953 C C . SER A 1 127 ? 16.703 -6.973 -7.648 1 88.88 127 SER A C 1
ATOM 955 O O . SER A 1 127 ? 17.094 -8.141 -7.66 1 88.88 127 SER A O 1
ATOM 957 N N . LYS A 1 128 ? 16.594 -6.273 -8.742 1 90.06 128 LYS A N 1
ATOM 958 C CA . LYS A 1 128 ? 16.922 -6.848 -10.047 1 90.06 128 LYS A CA 1
ATOM 959 C C . LYS A 1 128 ? 18.422 -7.102 -10.188 1 90.06 128 LYS A C 1
ATOM 961 O O . LYS A 1 128 ? 18.828 -8.148 -10.672 1 90.06 128 LYS A O 1
ATOM 966 N N . LYS A 1 129 ? 19.234 -6.156 -9.75 1 92.06 129 LYS A N 1
ATOM 967 C CA . LYS A 1 129 ? 20.688 -6.305 -9.766 1 92.06 129 LYS A CA 1
ATOM 968 C C . LYS A 1 129 ? 21.125 -7.504 -8.93 1 92.06 129 LYS A C 1
ATOM 970 O O . LYS A 1 129 ? 21.984 -8.281 -9.352 1 92.06 129 LYS A O 1
ATOM 975 N N . ARG A 1 130 ? 20.562 -7.621 -7.785 1 94.12 130 ARG A N 1
ATOM 976 C CA . ARG A 1 130 ? 20.875 -8.75 -6.914 1 94.12 130 ARG A CA 1
ATOM 977 C C . ARG A 1 130 ? 20.531 -10.078 -7.582 1 94.12 130 ARG A C 1
ATOM 979 O O . ARG A 1 130 ? 21.281 -11.047 -7.477 1 94.12 130 ARG A O 1
ATOM 986 N N . GLN A 1 131 ? 19.391 -10.102 -8.266 1 94.25 131 GLN A N 1
ATOM 987 C CA . GLN A 1 131 ? 18.984 -11.305 -8.992 1 94.25 131 GLN A CA 1
ATOM 988 C C . GLN A 1 131 ? 19.984 -11.664 -10.078 1 94.25 131 GLN A C 1
ATOM 990 O O . GLN A 1 131 ? 20.312 -12.836 -10.258 1 94.25 131 GLN A O 1
ATOM 995 N N . GLU A 1 132 ? 20.5 -10.68 -10.734 1 94 132 GLU A N 1
ATOM 996 C CA . GLU A 1 132 ? 21.516 -10.891 -11.773 1 94 132 GLU A CA 1
ATOM 997 C C . GLU A 1 132 ? 22.797 -11.453 -11.18 1 94 132 GLU A C 1
ATOM 999 O O . GLU A 1 132 ? 23.422 -12.352 -11.766 1 94 132 GLU A O 1
ATOM 1004 N N . GLN A 1 133 ? 23.109 -10.93 -10.062 1 95.12 133 GLN A N 1
ATOM 1005 C CA . GLN A 1 133 ? 24.297 -11.43 -9.375 1 95.12 133 GLN A CA 1
ATOM 1006 C C . GLN A 1 133 ? 24.125 -12.891 -8.969 1 95.12 133 GLN A C 1
ATOM 1008 O O . GLN A 1 133 ? 25.047 -13.695 -9.094 1 95.12 133 GLN A O 1
ATOM 1013 N N . ASN A 1 134 ? 22.953 -13.172 -8.484 1 95.12 134 ASN A N 1
ATOM 1014 C CA . ASN A 1 134 ? 22.656 -14.547 -8.109 1 95.12 134 ASN A CA 1
ATOM 1015 C C . ASN A 1 134 ? 22.766 -15.492 -9.305 1 95.12 134 ASN A C 1
ATOM 1017 O O . ASN A 1 134 ? 23.344 -16.578 -9.195 1 95.12 134 ASN A O 1
ATOM 1021 N N . PHE A 1 135 ? 22.312 -15.117 -10.469 1 95.75 135 PHE A N 1
ATOM 1022 C CA . PHE A 1 135 ? 22.375 -15.922 -11.68 1 95.75 135 PHE A CA 1
ATOM 1023 C C . PHE A 1 135 ? 23.828 -16.094 -12.133 1 95.75 135 PHE A C 1
ATOM 1025 O O . PHE A 1 135 ? 24.219 -17.172 -12.578 1 95.75 135 PHE A O 1
ATOM 1032 N N . THR A 1 136 ? 24.562 -15.031 -12 1 94.44 136 THR A N 1
ATOM 1033 C CA . THR A 1 136 ? 25.969 -15.086 -12.383 1 94.44 136 THR A CA 1
ATOM 1034 C C . THR A 1 136 ? 26.719 -16.094 -11.516 1 94.44 136 THR A C 1
ATOM 1036 O O . THR A 1 136 ? 27.5 -16.891 -12.023 1 94.44 136 THR A O 1
ATOM 1039 N N . ALA A 1 137 ? 26.453 -16.016 -10.266 1 93.31 137 ALA A N 1
ATOM 1040 C CA . ALA A 1 137 ? 27.109 -16.938 -9.344 1 93.31 137 ALA A CA 1
ATOM 1041 C C . ALA A 1 137 ? 26.75 -18.391 -9.688 1 93.31 137 ALA A C 1
ATOM 1043 O O . ALA A 1 137 ? 27.625 -19.266 -9.695 1 93.31 137 ALA A O 1
ATOM 1044 N N . ALA A 1 138 ? 25.547 -18.641 -9.969 1 91.88 138 ALA A N 1
ATOM 1045 C CA . ALA A 1 138 ? 25.094 -19.984 -10.32 1 91.88 138 ALA A CA 1
ATOM 1046 C C . ALA A 1 138 ? 25.672 -20.438 -11.648 1 91.88 138 ALA A C 1
ATOM 1048 O O . ALA A 1 138 ? 25.953 -21.625 -11.836 1 91.88 138 ALA A O 1
ATOM 1049 N N . SER A 1 139 ? 25.828 -19.547 -12.562 1 93.44 139 SER A N 1
ATOM 1050 C CA . SER A 1 139 ? 26.375 -19.875 -13.875 1 93.44 139 SER A CA 1
ATOM 1051 C C . SER A 1 139 ? 27.812 -20.375 -13.766 1 93.44 139 SER A C 1
ATOM 1053 O O . SER A 1 139 ? 28.219 -21.266 -14.508 1 93.44 139 SER A O 1
ATOM 1055 N N . LYS A 1 140 ? 28.547 -19.828 -12.836 1 92.69 140 LYS A N 1
ATOM 1056 C CA . LYS A 1 140 ? 29.922 -20.25 -12.617 1 92.69 140 LYS A CA 1
ATOM 1057 C C . LYS A 1 140 ? 29.969 -21.719 -12.164 1 92.69 140 LYS A C 1
ATOM 1059 O O . LYS A 1 140 ? 30.844 -22.469 -12.602 1 92.69 140 LYS A O 1
ATOM 1064 N N . LEU A 1 141 ? 29.078 -22.062 -11.391 1 87.12 141 LEU A N 1
ATOM 1065 C CA . LEU A 1 141 ? 29 -23.438 -10.906 1 87.12 141 LEU A CA 1
ATOM 1066 C C . LEU A 1 141 ? 28.641 -24.391 -12.039 1 87.12 141 LEU A C 1
ATOM 1068 O O . LEU A 1 141 ? 29.203 -25.484 -12.133 1 87.12 141 LEU A O 1
ATOM 1072 N N . ALA A 1 142 ? 27.781 -24.016 -12.938 1 89.88 142 ALA A N 1
ATOM 1073 C CA . ALA A 1 142 ? 27.391 -24.828 -14.094 1 89.88 142 ALA A CA 1
ATOM 1074 C C . ALA A 1 142 ? 28.562 -25 -15.07 1 89.88 142 ALA A C 1
ATOM 1076 O O . ALA A 1 142 ? 28.75 -26.062 -15.641 1 89.88 142 ALA A O 1
ATOM 1077 N N . GLN A 1 143 ? 29.297 -23.938 -15.195 1 91 143 GLN A N 1
ATOM 1078 C CA . GLN A 1 143 ? 30.453 -23.984 -16.078 1 91 143 GLN A CA 1
ATOM 1079 C C . GLN A 1 143 ? 31.5 -24.984 -15.57 1 91 143 GLN A C 1
ATOM 1081 O O . GLN A 1 143 ? 32.094 -25.703 -16.359 1 91 143 GLN A O 1
ATOM 1086 N N . GLN A 1 144 ? 31.625 -24.984 -14.336 1 91.56 144 GLN A N 1
ATOM 1087 C CA . GLN A 1 144 ? 32.562 -25.938 -13.734 1 91.56 144 GLN A CA 1
ATOM 1088 C C . GLN A 1 144 ? 32.125 -27.375 -14.016 1 91.56 144 GLN A C 1
ATOM 1090 O O . GLN A 1 144 ? 32.969 -28.266 -14.172 1 91.56 144 GLN A O 1
ATOM 1095 N N . ALA A 1 145 ? 30.906 -27.578 -14.148 1 89.12 145 ALA A N 1
ATOM 1096 C CA . ALA A 1 145 ? 30.344 -28.891 -14.445 1 89.12 145 ALA A CA 1
ATOM 1097 C C . ALA A 1 145 ? 30.266 -29.125 -15.953 1 89.12 145 ALA A C 1
ATOM 1099 O O . ALA A 1 145 ? 29.719 -30.141 -16.391 1 89.12 145 ALA A O 1
ATOM 1100 N N . LYS A 1 146 ? 30.672 -28.188 -16.766 1 93.56 146 LYS A N 1
ATOM 1101 C CA . LYS A 1 146 ? 30.703 -28.25 -18.234 1 93.56 146 LYS A CA 1
ATOM 1102 C C . LYS A 1 146 ? 29.297 -28.406 -18.812 1 93.56 146 LYS A C 1
ATOM 1104 O O . LYS A 1 146 ? 29.094 -29.188 -19.75 1 93.56 146 LYS A O 1
ATOM 1109 N N . ALA A 1 147 ? 28.391 -27.812 -18.094 1 94.31 147 ALA A N 1
ATOM 1110 C CA . ALA A 1 147 ? 27 -27.859 -18.547 1 94.31 147 ALA A CA 1
ATOM 1111 C C . ALA A 1 147 ? 26.578 -26.516 -19.141 1 94.31 147 ALA A C 1
ATOM 1113 O O . ALA A 1 147 ? 27.094 -25.469 -18.75 1 94.31 147 ALA A O 1
ATOM 1114 N N . ARG A 1 148 ? 25.688 -26.609 -20.078 1 94.31 148 ARG A N 1
ATOM 1115 C CA . ARG A 1 148 ? 25.031 -25.391 -20.547 1 94.31 148 ARG A CA 1
ATOM 1116 C C . ARG A 1 148 ? 24.141 -24.797 -19.453 1 94.31 148 ARG A C 1
ATOM 1118 O O . ARG A 1 148 ? 23.516 -25.547 -18.688 1 94.31 148 ARG A O 1
ATOM 1125 N N . TYR A 1 149 ? 24.094 -23.438 -19.406 1 94.69 149 TYR A N 1
ATOM 1126 C CA . TYR A 1 149 ? 23.375 -22.766 -18.328 1 94.69 149 TYR A CA 1
ATOM 1127 C C . TYR A 1 149 ? 22.328 -21.828 -18.906 1 94.69 149 TYR A C 1
ATOM 1129 O O . TYR A 1 149 ? 22.625 -21.031 -19.797 1 94.69 149 TYR A O 1
ATOM 1137 N N . GLU A 1 150 ? 21.125 -21.938 -18.453 1 94.75 150 GLU A N 1
ATOM 1138 C CA . GLU A 1 150 ? 20.031 -21.031 -18.812 1 94.75 150 GLU A CA 1
ATOM 1139 C C . GLU A 1 150 ? 19.344 -20.5 -17.562 1 94.75 150 GLU A C 1
ATOM 1141 O O . GLU A 1 150 ? 19.031 -21.25 -16.641 1 94.75 150 GLU A O 1
ATOM 1146 N N . ALA A 1 151 ? 19.109 -19.234 -17.531 1 95.69 151 ALA A N 1
ATOM 1147 C CA . ALA A 1 151 ? 18.469 -18.594 -16.375 1 95.69 151 ALA A CA 1
ATOM 1148 C C . ALA A 1 151 ? 17.125 -17.969 -16.766 1 95.69 151 ALA A C 1
ATOM 1150 O O . ALA A 1 151 ? 17 -17.375 -17.844 1 95.69 151 ALA A O 1
ATOM 1151 N N . TYR A 1 152 ? 16.188 -18.156 -15.867 1 95.31 152 TYR A N 1
ATOM 1152 C CA . TYR A 1 152 ? 14.844 -17.625 -16.109 1 95.31 152 TYR A CA 1
ATOM 1153 C C . TYR A 1 152 ? 14.32 -16.875 -14.891 1 95.31 152 TYR A C 1
ATOM 1155 O O . TYR A 1 152 ? 14.508 -17.312 -13.758 1 95.31 152 TYR A O 1
ATOM 1163 N N . ILE A 1 153 ? 13.703 -15.742 -15.109 1 95.88 153 ILE A N 1
ATOM 1164 C CA . ILE A 1 153 ? 12.75 -15.164 -14.172 1 95.88 153 ILE A CA 1
ATOM 1165 C C . ILE A 1 153 ? 11.328 -15.477 -14.617 1 95.88 153 ILE A C 1
ATOM 1167 O O . ILE A 1 153 ? 10.922 -15.102 -15.719 1 95.88 153 ILE A O 1
ATOM 1171 N N . GLY A 1 154 ? 10.695 -16.188 -13.789 1 96.56 154 GLY A N 1
ATOM 1172 C CA . GLY A 1 154 ? 9.32 -16.547 -14.109 1 96.56 154 GLY A CA 1
ATOM 1173 C C . GLY A 1 154 ? 8.305 -15.789 -13.273 1 96.56 154 GLY A C 1
ATOM 1174 O O . GLY A 1 154 ? 8.25 -15.961 -12.055 1 96.56 154 GLY A O 1
ATOM 1175 N N . TYR A 1 155 ? 7.504 -15.023 -13.922 1 97.19 155 TYR A N 1
ATOM 1176 C CA . TYR A 1 155 ? 6.375 -14.359 -13.273 1 97.19 155 TYR A CA 1
ATOM 1177 C C . TYR A 1 155 ? 5.113 -15.203 -13.391 1 97.19 155 TYR A C 1
ATOM 1179 O O . TYR A 1 155 ? 4.695 -15.562 -14.5 1 97.19 155 TYR A O 1
ATOM 1187 N N . CYS A 1 156 ? 4.5 -15.414 -12.312 1 98.12 156 CYS A N 1
ATOM 1188 C CA . CYS A 1 156 ? 3.441 -16.422 -12.273 1 98.12 156 CYS A CA 1
ATOM 1189 C C . CYS A 1 156 ? 2.129 -15.844 -12.797 1 98.12 156 CYS A C 1
ATOM 1191 O O . CYS A 1 156 ? 1.252 -16.594 -13.227 1 98.12 156 CYS A O 1
ATOM 1193 N N . TYR A 1 157 ? 2.012 -14.57 -12.719 1 98 157 TYR A N 1
ATOM 1194 C CA . TYR A 1 157 ? 0.893 -13.922 -13.398 1 98 157 TYR A CA 1
ATOM 1195 C C . TYR A 1 157 ? 1.355 -12.68 -14.148 1 98 157 TYR A C 1
ATOM 1197 O O . TYR A 1 157 ? 2.504 -12.25 -14.008 1 98 157 TYR A O 1
ATOM 1205 N N . GLY A 1 158 ? 0.458 -12.188 -15 1 97.12 158 GLY A N 1
ATOM 1206 C CA . GLY A 1 158 ? 0.792 -11 -15.766 1 97.12 158 GLY A CA 1
ATOM 1207 C C . GLY A 1 158 ? 1.321 -11.312 -17.156 1 97.12 158 GLY A C 1
ATOM 1208 O O . GLY A 1 158 ? 1.331 -12.469 -17.578 1 97.12 158 GLY A O 1
ATOM 1209 N N . LYS A 1 159 ? 1.652 -10.227 -17.859 1 95.56 159 LYS A N 1
ATOM 1210 C CA . LYS A 1 159 ? 2.213 -10.305 -19.203 1 95.56 159 LYS A CA 1
ATOM 1211 C C . LYS A 1 159 ? 3.523 -9.531 -19.297 1 95.56 159 LYS A C 1
ATOM 1213 O O . LYS A 1 159 ? 3.691 -8.508 -18.641 1 95.56 159 LYS A O 1
ATOM 1218 N N . LYS A 1 160 ? 4.402 -10.094 -19.953 1 90.56 160 LYS A N 1
ATOM 1219 C CA . LYS A 1 160 ? 5.688 -9.438 -20.203 1 90.56 160 LYS A CA 1
ATOM 1220 C C . LYS A 1 160 ? 6.102 -9.586 -21.672 1 90.56 160 LYS A C 1
ATOM 1222 O O . LYS A 1 160 ? 6.129 -10.695 -22.203 1 90.56 160 LYS A O 1
ATOM 1227 N N . LYS A 1 161 ? 6.27 -8.391 -22.281 1 78.81 161 LYS A N 1
ATOM 1228 C CA . LYS A 1 161 ? 6.711 -8.422 -23.672 1 78.81 161 LYS A CA 1
ATOM 1229 C C . LYS A 1 161 ? 8.227 -8.594 -23.766 1 78.81 161 LYS A C 1
ATOM 1231 O O . LYS A 1 161 ? 8.969 -8.094 -22.906 1 78.81 161 LYS A O 1
ATOM 1236 N N . GLU A 1 162 ? 8.578 -9.438 -24.656 1 70.62 162 GLU A N 1
ATOM 1237 C CA . GLU A 1 162 ? 10.008 -9.586 -24.906 1 70.62 162 GLU A CA 1
ATOM 1238 C C . GLU A 1 162 ? 10.57 -8.352 -25.609 1 70.62 162 GLU A C 1
ATOM 1240 O O . GLU A 1 162 ? 9.961 -7.832 -26.547 1 70.62 162 GLU A O 1
ATOM 1245 N N . SER A 1 163 ? 11.336 -7.48 -24.891 1 59.56 163 SER A N 1
ATOM 1246 C CA . SER A 1 163 ? 11.93 -6.367 -25.625 1 59.56 163 SER A CA 1
ATOM 1247 C C . SER A 1 163 ? 13.07 -6.844 -26.516 1 59.56 163 SER A C 1
ATOM 1249 O O . SER A 1 163 ? 13.977 -7.539 -26.047 1 59.56 163 SER A O 1
ATOM 1251 N N . GLY A 1 164 ? 12.773 -7.289 -27.656 1 54.19 164 GLY A N 1
ATOM 1252 C CA . GLY A 1 164 ? 13.891 -7.594 -28.531 1 54.19 164 GLY A CA 1
ATOM 1253 C C . GLY A 1 164 ? 14.953 -6.512 -28.547 1 54.19 164 GLY A C 1
ATOM 1254 O O . GLY A 1 164 ? 16 -6.668 -29.172 1 54.19 164 GLY A O 1
ATOM 1255 N N . ARG A 1 165 ? 14.648 -5.25 -28.078 1 45.44 165 ARG A N 1
ATOM 1256 C CA . ARG A 1 165 ? 15.516 -4.078 -28.188 1 45.44 165 ARG A CA 1
ATOM 1257 C C . ARG A 1 165 ? 16.406 -3.932 -26.953 1 45.44 165 ARG A C 1
ATOM 1259 O O . ARG A 1 165 ? 15.93 -4.066 -25.828 1 45.44 165 ARG A O 1
ATOM 1266 N N . GLY A 1 166 ? 17.672 -4.754 -26.984 1 55.31 166 GLY A N 1
ATOM 1267 C CA . GLY A 1 166 ? 18.766 -4.473 -26.047 1 55.31 166 GLY A CA 1
ATOM 1268 C C . GLY A 1 166 ? 19.797 -5.574 -26 1 55.31 166 GLY A C 1
ATOM 1269 O O . GLY A 1 166 ? 19.719 -6.547 -26.75 1 55.31 166 GLY A O 1
ATOM 1270 N N . LYS A 1 167 ? 20.844 -5.336 -25.203 1 54.88 167 LYS A N 1
ATOM 1271 C CA . LYS A 1 167 ? 21.953 -6.25 -25 1 54.88 167 LYS A CA 1
ATOM 1272 C C . LYS A 1 167 ? 21.469 -7.613 -24.516 1 54.88 167 LYS A C 1
ATOM 1274 O O . LYS A 1 167 ? 20.516 -7.699 -23.75 1 54.88 167 LYS A O 1
ATOM 1279 N N . PRO A 1 168 ? 21.922 -8.664 -25.25 1 58.69 168 PRO A N 1
ATOM 1280 C CA . PRO A 1 168 ? 21.562 -10.023 -24.812 1 58.69 168 PRO A CA 1
ATOM 1281 C C . PRO A 1 168 ? 21.531 -10.164 -23.297 1 58.69 168 PRO A C 1
ATOM 1283 O O . PRO A 1 168 ? 22.453 -9.719 -22.609 1 58.69 168 PRO A O 1
ATOM 1286 N N . LYS A 1 169 ? 20.312 -10.609 -22.688 1 72.88 169 LYS A N 1
ATOM 1287 C CA . LYS A 1 169 ? 20.188 -10.789 -21.25 1 72.88 169 LYS A CA 1
ATOM 1288 C C . LYS A 1 169 ? 20.703 -12.164 -20.812 1 72.88 169 LYS A C 1
ATOM 1290 O O . LYS A 1 169 ? 20.703 -13.109 -21.609 1 72.88 169 LYS A O 1
ATOM 1295 N N . MET A 1 170 ? 21.344 -12.07 -19.719 1 86.06 170 MET A N 1
ATOM 1296 C CA . MET A 1 170 ? 21.859 -13.273 -19.094 1 86.06 170 MET A CA 1
ATOM 1297 C C . MET A 1 170 ? 20.734 -14.211 -18.672 1 86.06 170 MET A C 1
ATOM 1299 O O . MET A 1 170 ? 20.953 -15.391 -18.438 1 86.06 170 MET A O 1
ATOM 1303 N N . TYR A 1 171 ? 19.531 -13.672 -18.734 1 93.31 171 TYR A N 1
ATOM 1304 C CA . TYR A 1 171 ? 18.375 -14.461 -18.328 1 93.31 171 TYR A CA 1
ATOM 1305 C C . TYR A 1 171 ? 17.141 -14.102 -19.141 1 93.31 171 TYR A C 1
ATOM 1307 O O . TYR A 1 171 ? 17.109 -13.039 -19.781 1 93.31 171 TYR A O 1
ATOM 1315 N N . GLN A 1 172 ? 16.234 -15.016 -19.203 1 93.19 172 GLN A N 1
ATOM 1316 C CA . GLN A 1 172 ? 14.953 -14.781 -19.859 1 93.19 172 GLN A CA 1
ATOM 1317 C C . GLN A 1 172 ? 13.875 -14.422 -18.844 1 93.19 172 GLN A C 1
ATOM 1319 O O . GLN A 1 172 ? 13.875 -14.93 -17.719 1 93.19 172 GLN A O 1
ATOM 1324 N N . GLU A 1 173 ? 12.938 -13.57 -19.25 1 94.62 173 GLU A N 1
ATOM 1325 C CA . GLU A 1 173 ? 11.773 -13.227 -18.438 1 94.62 173 GLU A CA 1
ATOM 1326 C C . GLU A 1 173 ? 10.484 -13.711 -19.094 1 94.62 173 GLU A C 1
ATOM 1328 O O . GLU A 1 173 ? 10.156 -13.312 -20.203 1 94.62 173 GLU A O 1
ATOM 1333 N N . LEU A 1 174 ? 9.883 -14.555 -18.375 1 95.69 174 LEU A N 1
ATOM 1334 C CA . LEU A 1 174 ? 8.625 -15.109 -18.859 1 95.69 174 LEU A CA 1
ATOM 1335 C C . LEU A 1 174 ? 7.496 -14.852 -17.859 1 95.69 174 LEU A C 1
ATOM 1337 O O . LEU A 1 174 ? 7.699 -14.961 -16.656 1 95.69 174 LEU A O 1
ATOM 1341 N N . ALA A 1 175 ? 6.281 -14.531 -18.422 1 97.31 175 ALA A N 1
ATOM 1342 C CA . ALA A 1 175 ? 5.188 -14.211 -17.516 1 97.31 175 ALA A CA 1
ATOM 1343 C C . ALA A 1 175 ? 3.918 -14.977 -17.891 1 97.31 175 ALA A C 1
ATOM 1345 O O . ALA A 1 175 ? 3.635 -15.172 -19.078 1 97.31 175 ALA A O 1
ATOM 1346 N N . GLY A 1 176 ? 3.15 -15.289 -16.875 1 97.56 176 GLY A N 1
ATOM 1347 C CA . GLY A 1 176 ? 1.83 -15.859 -17.078 1 97.56 176 GLY A CA 1
ATOM 1348 C C . GLY A 1 176 ? 1.853 -17.125 -17.922 1 97.56 176 GLY A C 1
ATOM 1349 O O . GLY A 1 176 ? 2.609 -18.047 -17.641 1 97.56 176 GLY A O 1
ATOM 1350 N N . LYS A 1 177 ? 1.14 -17.094 -18.969 1 98 177 LYS A N 1
ATOM 1351 C CA . LYS A 1 177 ? 0.986 -18.234 -19.859 1 98 177 LYS A CA 1
ATOM 1352 C C . LYS A 1 177 ? 2.34 -18.719 -20.375 1 98 177 LYS A C 1
ATOM 1354 O O . LYS A 1 177 ? 2.637 -19.906 -20.344 1 98 177 LYS A O 1
ATOM 1359 N N . ARG A 1 178 ? 3.174 -17.859 -20.766 1 96.62 178 ARG A N 1
ATOM 1360 C CA . ARG A 1 178 ? 4.461 -18.203 -21.359 1 96.62 178 ARG A CA 1
ATOM 1361 C C . ARG A 1 178 ? 5.363 -18.891 -20.344 1 96.62 178 ARG A C 1
ATOM 1363 O O . ARG A 1 178 ? 6.035 -19.875 -20.672 1 96.62 178 ARG A O 1
ATOM 1370 N N . PHE A 1 179 ? 5.395 -18.438 -19.141 1 97.12 179 PHE A N 1
ATOM 1371 C CA . PHE A 1 179 ? 6.223 -19.047 -18.109 1 97.12 179 PHE A CA 1
ATOM 1372 C C . PHE A 1 179 ? 5.75 -20.469 -17.812 1 97.12 179 PHE A C 1
ATOM 1374 O O . PHE A 1 179 ? 6.543 -21.406 -17.828 1 97.12 179 PHE A O 1
ATOM 1381 N N . TRP A 1 180 ? 4.453 -20.562 -17.594 1 97.81 180 TRP A N 1
ATOM 1382 C CA . TRP A 1 180 ? 3.922 -21.859 -17.203 1 97.81 180 TRP A CA 1
ATOM 1383 C C . TRP A 1 180 ? 4.027 -22.875 -18.344 1 97.81 180 TRP A C 1
ATOM 1385 O O . TRP A 1 180 ? 4.289 -24.047 -18.109 1 97.81 180 TRP A O 1
ATOM 1395 N N . ALA A 1 181 ? 3.814 -22.391 -19.562 1 96.94 181 ALA A N 1
ATOM 1396 C CA . ALA A 1 181 ? 3.982 -23.266 -20.719 1 96.94 181 ALA A CA 1
ATOM 1397 C C . ALA A 1 181 ? 5.426 -23.734 -20.828 1 96.94 181 ALA A C 1
ATOM 1399 O O . ALA A 1 181 ? 5.676 -24.906 -21.125 1 96.94 181 ALA A O 1
ATOM 1400 N N . GLU A 1 182 ? 6.379 -22.875 -20.578 1 95.31 182 GLU A N 1
ATOM 1401 C CA . GLU A 1 182 ? 7.793 -23.234 -20.609 1 95.31 182 GLU A CA 1
ATOM 1402 C C . GLU A 1 182 ? 8.133 -24.25 -19.516 1 95.31 182 GLU A C 1
ATOM 1404 O O . GLU A 1 182 ? 8.898 -25.188 -19.75 1 95.31 182 GLU A O 1
ATOM 1409 N N . LEU A 1 183 ? 7.543 -24.078 -18.391 1 96.12 183 LEU A N 1
ATOM 1410 C CA . LEU A 1 183 ? 7.875 -24.875 -17.219 1 96.12 183 LEU A CA 1
ATOM 1411 C C . LEU A 1 183 ? 7.262 -26.266 -17.312 1 96.12 183 LEU A C 1
ATOM 1413 O O . LEU A 1 183 ? 7.883 -27.25 -16.906 1 96.12 183 LEU A O 1
ATOM 1417 N N . THR A 1 184 ? 6.051 -26.406 -17.922 1 96.12 184 THR A N 1
ATOM 1418 C CA . THR A 1 184 ? 5.285 -27.625 -17.766 1 96.12 184 THR A CA 1
ATOM 1419 C C . THR A 1 184 ? 5.043 -28.297 -19.125 1 96.12 184 THR A C 1
ATOM 1421 O O . THR A 1 184 ? 4.68 -29.469 -19.188 1 96.12 184 THR A O 1
ATOM 1424 N N . GLY A 1 185 ? 5.125 -27.484 -20.172 1 94.31 185 GLY A N 1
ATOM 1425 C CA . GLY A 1 185 ? 4.734 -27.969 -21.484 1 94.31 185 GLY A CA 1
ATOM 1426 C C . GLY A 1 185 ? 3.244 -27.875 -21.75 1 94.31 185 GLY A C 1
ATOM 1427 O O . GLY A 1 185 ? 2.77 -28.219 -22.828 1 94.31 185 GLY A O 1
ATOM 1428 N N . ASP A 1 186 ? 2.48 -27.375 -20.781 1 96.38 186 ASP A N 1
ATOM 1429 C CA . ASP A 1 186 ? 1.027 -27.25 -20.859 1 96.38 186 ASP A CA 1
ATOM 1430 C C . ASP A 1 186 ? 0.608 -25.781 -21.016 1 96.38 186 ASP A C 1
ATOM 1432 O O . ASP A 1 186 ? 0.666 -25.016 -20.047 1 96.38 186 ASP A O 1
ATOM 1436 N N . GLU A 1 187 ? 0.057 -25.391 -22.141 1 96.31 187 GLU A N 1
ATOM 1437 C CA . GLU A 1 187 ? -0.298 -24.016 -22.453 1 96.31 187 GLU A CA 1
ATOM 1438 C C . GLU A 1 187 ? -1.462 -23.531 -21.594 1 96.31 187 GLU A C 1
ATOM 1440 O O . GLU A 1 187 ? -1.687 -22.328 -21.469 1 96.31 187 GLU A O 1
ATOM 1445 N N . ASP A 1 188 ? -2.18 -24.484 -21 1 97.31 188 ASP A N 1
ATOM 1446 C CA . ASP A 1 188 ? -3.361 -24.109 -20.234 1 97.31 188 ASP A CA 1
ATOM 1447 C C . ASP A 1 188 ? -3.094 -24.188 -18.734 1 97.31 188 ASP A C 1
ATOM 1449 O O . ASP A 1 188 ? -3.998 -23.984 -17.922 1 97.31 188 ASP A O 1
ATOM 1453 N N . PHE A 1 189 ? -1.859 -24.453 -18.344 1 97.94 189 PHE A N 1
ATOM 1454 C CA . PHE A 1 189 ? -1.549 -24.688 -16.938 1 97.94 189 PHE A CA 1
ATOM 1455 C C . PHE A 1 189 ? -1.927 -23.469 -16.109 1 97.94 189 PHE A C 1
ATOM 1457 O O . PHE A 1 189 ? -2.455 -23.609 -15 1 97.94 189 PHE A O 1
ATOM 1464 N N . TYR A 1 190 ? -1.7 -22.25 -16.641 1 98.19 190 TYR A N 1
ATOM 1465 C CA . TYR A 1 190 ? -1.967 -21.031 -15.883 1 98.19 190 TYR A CA 1
ATOM 1466 C C . TYR A 1 190 ? -3.455 -20.891 -15.586 1 98.19 190 TYR A C 1
ATOM 1468 O O . TYR A 1 190 ? -3.838 -20.297 -14.578 1 98.19 190 TYR A O 1
ATOM 1476 N N . ILE A 1 191 ? -4.309 -21.469 -16.391 1 98.12 191 ILE A N 1
ATOM 1477 C CA . ILE A 1 191 ? -5.75 -21.469 -16.156 1 98.12 191 ILE A CA 1
ATOM 1478 C C . ILE A 1 191 ? -6.109 -22.609 -15.188 1 98.12 191 ILE A C 1
ATOM 1480 O O . ILE A 1 191 ? -6.953 -22.438 -14.312 1 98.12 191 ILE A O 1
ATOM 1484 N N . LYS A 1 192 ? -5.418 -23.703 -15.328 1 98 192 LYS A N 1
ATOM 1485 C CA . LYS A 1 192 ? -5.723 -24.891 -14.539 1 98 192 LYS A CA 1
ATOM 1486 C C . LYS A 1 192 ? -5.461 -24.656 -13.055 1 98 192 LYS A C 1
ATOM 1488 O O . LYS A 1 192 ? -6.09 -25.281 -12.203 1 98 192 LYS A O 1
ATOM 1493 N N . ILE A 1 193 ? -4.516 -23.766 -12.734 1 98.06 193 ILE A N 1
ATOM 1494 C CA . ILE A 1 193 ? -4.211 -23.453 -11.344 1 98.06 193 ILE A CA 1
ATOM 1495 C C . ILE A 1 193 ? -5.488 -23.031 -10.625 1 98.06 193 ILE A C 1
ATOM 1497 O O . ILE A 1 193 ? -5.727 -23.438 -9.484 1 98.06 193 ILE A O 1
ATOM 1501 N N . ILE A 1 194 ? -6.34 -22.25 -11.281 1 96.56 194 ILE A N 1
ATOM 1502 C CA . ILE A 1 194 ? -7.617 -21.812 -10.727 1 96.56 194 ILE A CA 1
ATOM 1503 C C . ILE A 1 194 ? -8.492 -23.031 -10.43 1 96.56 194 ILE A C 1
ATOM 1505 O O . ILE A 1 194 ? -9.078 -23.141 -9.344 1 96.56 194 ILE A O 1
ATOM 1509 N N . GLY A 1 195 ? -8.523 -23.906 -11.383 1 95.75 195 GLY A N 1
ATOM 1510 C CA . GLY A 1 195 ? -9.336 -25.109 -11.219 1 95.75 195 GLY A CA 1
ATOM 1511 C C . GLY A 1 195 ? -8.82 -26.031 -10.133 1 95.75 195 GLY A C 1
ATOM 1512 O O . GLY A 1 195 ? -9.609 -26.625 -9.398 1 95.75 195 GLY A O 1
ATOM 1513 N N . TYR A 1 196 ? -7.535 -26.109 -10.016 1 97.44 196 TYR A N 1
ATOM 1514 C CA . TYR A 1 196 ? -6.914 -27 -9.047 1 97.44 196 TYR A CA 1
ATOM 1515 C C . TYR A 1 196 ? -7.188 -26.531 -7.621 1 97.44 196 TYR A C 1
ATOM 1517 O O . TYR A 1 196 ? -7.109 -27.312 -6.676 1 97.44 196 TYR A O 1
ATOM 1525 N N . MET A 1 197 ? -7.527 -25.266 -7.414 1 96.88 197 MET A N 1
ATOM 1526 C CA . MET A 1 197 ? -7.895 -24.781 -6.086 1 96.88 197 MET A CA 1
ATOM 1527 C C . MET A 1 197 ? -9.211 -25.375 -5.629 1 96.88 197 MET A C 1
ATOM 1529 O O . MET A 1 197 ? -9.43 -25.578 -4.43 1 96.88 197 MET A O 1
ATOM 1533 N N . GLY A 1 198 ? -10.078 -25.625 -6.605 1 93.5 198 GLY A N 1
ATOM 1534 C CA . GLY A 1 198 ? -11.359 -26.25 -6.289 1 93.5 198 GLY A CA 1
ATOM 1535 C C . GLY A 1 198 ? -12.141 -25.5 -5.227 1 93.5 198 GLY A C 1
ATOM 1536 O O . GLY A 1 198 ? -12.344 -24.281 -5.34 1 93.5 198 GLY A O 1
ATOM 1537 N N . THR A 1 199 ? -12.562 -26.188 -4.164 1 94.31 199 THR A N 1
ATOM 1538 C CA . THR A 1 199 ? -13.375 -25.578 -3.109 1 94.31 199 THR A CA 1
ATOM 1539 C C . THR A 1 199 ? -12.531 -25.312 -1.866 1 94.31 199 THR A C 1
ATOM 1541 O O . THR A 1 199 ? -13.055 -24.938 -0.818 1 94.31 199 THR A O 1
ATOM 1544 N N . MET A 1 200 ? -11.25 -25.453 -1.969 1 95.88 200 MET A N 1
ATOM 1545 C CA . MET A 1 200 ? -10.359 -25.328 -0.82 1 95.88 200 MET A CA 1
ATOM 1546 C C . MET A 1 200 ? -10.414 -23.922 -0.241 1 95.88 200 MET A C 1
ATOM 1548 O O . MET A 1 200 ? -10.477 -23.75 0.977 1 95.88 200 MET A O 1
ATOM 1552 N N . PRO A 1 201 ? -10.477 -22.906 -1.067 1 96.5 201 PRO A N 1
ATOM 1553 C CA . PRO A 1 201 ? -10.508 -21.547 -0.514 1 96.5 201 PRO A CA 1
ATOM 1554 C C . PRO A 1 201 ? -11.688 -21.312 0.429 1 96.5 201 PRO A C 1
ATOM 1556 O O . PRO A 1 201 ? -11.539 -20.656 1.462 1 96.5 201 PRO A O 1
ATOM 1559 N N . GLU A 1 202 ? -12.844 -21.891 0.087 1 94.94 202 GLU A N 1
ATOM 1560 C CA . GLU A 1 202 ? -14.047 -21.703 0.885 1 94.94 202 GLU A CA 1
ATOM 1561 C C . GLU A 1 202 ? -13.875 -22.25 2.295 1 94.94 202 GLU A C 1
ATOM 1563 O O . GLU A 1 202 ? -14.398 -21.688 3.26 1 94.94 202 GLU A O 1
ATOM 1568 N N . LYS A 1 203 ? -13.141 -23.234 2.438 1 93.19 203 LYS A N 1
ATOM 1569 C CA . LYS A 1 203 ? -12.891 -23.828 3.746 1 93.19 203 LYS A CA 1
ATOM 1570 C C . LYS A 1 203 ? -11.984 -22.938 4.594 1 93.19 203 LYS A C 1
ATOM 1572 O O . LYS A 1 203 ? -12.266 -22.703 5.773 1 93.19 203 LYS A O 1
ATOM 1577 N N . TYR A 1 204 ? -10.992 -22.375 4.023 1 94.12 204 TYR A N 1
ATOM 1578 C CA . TYR A 1 204 ? -10.016 -21.578 4.742 1 94.12 204 TYR A CA 1
ATOM 1579 C C . TYR A 1 204 ? -10.586 -20.203 5.102 1 94.12 204 TYR A C 1
ATOM 1581 O O . TYR A 1 204 ? -10.273 -19.656 6.152 1 94.12 204 TYR A O 1
ATOM 1589 N N . VAL A 1 205 ? -11.5 -19.734 4.305 1 94.38 205 VAL A N 1
ATOM 1590 C CA . VAL A 1 205 ? -12.047 -18.406 4.492 1 94.38 205 VAL A CA 1
ATOM 1591 C C . VAL A 1 205 ? -12.93 -18.375 5.742 1 94.38 205 VAL A C 1
ATOM 1593 O O . VAL A 1 205 ? -12.984 -17.359 6.445 1 94.38 205 VAL A O 1
ATOM 1596 N N . ALA A 1 206 ? -13.586 -19.469 6.043 1 91.25 206 ALA A N 1
ATOM 1597 C CA . ALA A 1 206 ? -14.445 -19.516 7.223 1 91.25 206 ALA A CA 1
ATOM 1598 C C . ALA A 1 206 ? -13.641 -19.266 8.492 1 91.25 206 ALA A C 1
ATOM 1600 O O . ALA A 1 206 ? -14.023 -18.438 9.32 1 91.25 206 ALA A O 1
ATOM 1601 N N . ASP A 1 207 ? -12.523 -19.953 8.602 1 91.06 207 ASP A N 1
ATOM 1602 C CA . ASP A 1 207 ? -11.648 -19.75 9.758 1 91.06 207 ASP A CA 1
ATOM 1603 C C . ASP A 1 207 ? -11.07 -18.328 9.766 1 91.06 207 ASP A C 1
ATOM 1605 O O . ASP A 1 207 ? -10.977 -17.703 10.828 1 91.06 207 ASP A O 1
ATOM 1609 N N . TYR A 1 208 ? -10.734 -17.922 8.672 1 96.31 208 TYR A N 1
ATOM 1610 C CA . TYR A 1 208 ? -10.188 -16.578 8.539 1 96.31 208 TYR A CA 1
ATOM 1611 C C . TYR A 1 208 ? -11.195 -15.523 8.992 1 96.31 208 TYR A C 1
ATOM 1613 O O . TYR A 1 208 ? -10.844 -14.594 9.727 1 96.31 208 TYR A O 1
ATOM 1621 N N . LYS A 1 209 ? -12.414 -15.664 8.586 1 95.69 209 LYS A N 1
ATOM 1622 C CA . LYS A 1 209 ? -13.453 -14.695 8.922 1 95.69 209 LYS A CA 1
ATOM 1623 C C . LYS A 1 209 ? -13.672 -14.633 10.43 1 95.69 209 LYS A C 1
ATOM 1625 O O . LYS A 1 209 ? -13.883 -13.555 10.992 1 95.69 209 LYS A O 1
ATOM 1630 N N . GLU A 1 210 ? -13.633 -15.727 11.07 1 95.62 210 GLU A N 1
ATOM 1631 C CA . GLU A 1 210 ? -13.766 -15.758 12.523 1 95.62 210 GLU A CA 1
ATOM 1632 C C . GLU A 1 210 ? -12.633 -14.984 13.195 1 95.62 210 GLU A C 1
ATOM 1634 O O . GLU A 1 210 ? -12.883 -14.172 14.094 1 95.62 210 GLU A O 1
ATOM 1639 N N . SER A 1 211 ? -11.461 -15.273 12.773 1 95.5 211 SER A N 1
ATOM 1640 C CA . SER A 1 211 ? -10.297 -14.586 13.328 1 95.5 211 SER A CA 1
ATOM 1641 C C . SER A 1 211 ? -10.359 -13.086 13.047 1 95.5 211 SER A C 1
ATOM 1643 O O . SER A 1 211 ? -10.047 -12.273 13.914 1 95.5 211 SER A O 1
ATOM 1645 N N . TYR A 1 212 ? -10.773 -12.766 11.875 1 97.25 212 TYR A N 1
ATOM 1646 C CA . TYR A 1 212 ? -10.914 -11.367 11.484 1 97.25 212 TYR A CA 1
ATOM 1647 C C . TYR A 1 212 ? -11.891 -10.641 12.398 1 97.25 212 TYR A C 1
ATOM 1649 O O . TYR A 1 212 ? -11.578 -9.562 12.906 1 97.25 212 TYR A O 1
ATOM 1657 N N . ASN A 1 213 ? -12.992 -11.242 12.633 1 97.38 213 ASN A N 1
ATOM 1658 C CA . ASN A 1 213 ? -14.016 -10.625 13.477 1 97.38 213 ASN A CA 1
ATOM 1659 C C . ASN A 1 213 ? -13.547 -10.5 14.922 1 97.38 213 ASN A C 1
ATOM 1661 O O . ASN A 1 213 ? -13.812 -9.484 15.578 1 97.38 213 ASN A O 1
ATOM 1665 N N . ARG A 1 214 ? -12.898 -11.477 15.352 1 97.12 214 ARG A N 1
ATOM 1666 C CA . ARG A 1 214 ? -12.336 -11.414 16.688 1 97.12 214 ARG A CA 1
ATOM 1667 C C . ARG A 1 214 ? -11.336 -10.266 16.812 1 97.12 214 ARG A C 1
ATOM 1669 O O . ARG A 1 214 ? -11.375 -9.5 17.781 1 97.12 214 ARG A O 1
ATOM 1676 N N . ALA A 1 215 ? -10.5 -10.164 15.836 1 97.12 215 ALA A N 1
ATOM 1677 C CA . ALA A 1 215 ? -9.516 -9.086 15.836 1 97.12 215 ALA A CA 1
ATOM 1678 C C . ALA A 1 215 ? -10.188 -7.719 15.75 1 97.12 215 ALA A C 1
ATOM 1680 O O . ALA A 1 215 ? -9.805 -6.785 16.453 1 97.12 215 ALA A O 1
ATOM 1681 N N . ALA A 1 216 ? -11.18 -7.609 14.891 1 97.88 216 ALA A N 1
ATOM 1682 C CA . ALA A 1 216 ? -11.922 -6.355 14.75 1 97.88 216 ALA A CA 1
ATOM 1683 C C . ALA A 1 216 ? -12.523 -5.922 16.078 1 97.88 216 ALA A C 1
ATOM 1685 O O . ALA A 1 216 ? -12.375 -4.77 16.5 1 97.88 216 ALA A O 1
ATOM 1686 N N . ASN A 1 217 ? -13.164 -6.867 16.75 1 98.12 217 ASN A N 1
ATOM 1687 C CA . ASN A 1 217 ? -13.758 -6.578 18.047 1 98.12 217 ASN A CA 1
ATOM 1688 C C . ASN A 1 217 ? -12.703 -6.164 19.062 1 98.12 217 ASN A C 1
ATOM 1690 O O . ASN A 1 217 ? -12.898 -5.203 19.812 1 98.12 217 ASN A O 1
ATOM 1694 N N . ARG A 1 218 ? -11.656 -6.879 19.094 1 98.06 218 ARG A N 1
ATOM 1695 C CA . ARG A 1 218 ? -10.562 -6.586 20.016 1 98.06 218 ARG A CA 1
ATOM 1696 C C . ARG A 1 218 ? -9.984 -5.199 19.75 1 98.06 218 ARG A C 1
ATOM 1698 O O . ARG A 1 218 ? -9.781 -4.418 20.672 1 98.06 218 ARG A O 1
ATOM 1705 N N . LEU A 1 219 ? -9.719 -4.879 18.547 1 98.38 219 LEU A N 1
ATOM 1706 C CA . LEU A 1 219 ? -9.102 -3.611 18.172 1 98.38 219 LEU A CA 1
ATOM 1707 C C . LEU A 1 219 ? -10.039 -2.445 18.453 1 98.38 219 LEU A C 1
ATOM 1709 O O . LEU A 1 219 ? -9.602 -1.377 18.891 1 98.38 219 LEU A O 1
ATOM 1713 N N . VAL A 1 220 ? -11.328 -2.645 18.219 1 98.31 220 VAL A N 1
ATOM 1714 C CA . VAL A 1 220 ? -12.312 -1.607 18.531 1 98.31 220 VAL A CA 1
ATOM 1715 C C . VAL A 1 220 ? -12.32 -1.345 20.031 1 98.31 220 VAL A C 1
ATOM 1717 O O . VAL A 1 220 ? -12.336 -0.19 20.469 1 98.31 220 VAL A O 1
ATOM 1720 N N . ARG A 1 221 ? -12.336 -2.432 20.781 1 98.06 221 ARG A N 1
ATOM 1721 C CA . ARG A 1 221 ? -12.305 -2.293 22.234 1 98.06 221 ARG A CA 1
ATOM 1722 C C . ARG A 1 221 ? -11.062 -1.54 22.688 1 98.06 221 ARG A C 1
ATOM 1724 O O . ARG A 1 221 ? -11.148 -0.594 23.484 1 98.06 221 ARG A O 1
ATOM 1731 N N . GLU A 1 222 ? -9.906 -1.946 22.188 1 98 222 GLU A N 1
ATOM 1732 C CA . GLU A 1 222 ? -8.641 -1.325 22.562 1 98 222 GLU A CA 1
ATOM 1733 C C . GLU A 1 222 ? -8.609 0.146 22.156 1 98 222 GLU A C 1
ATOM 1735 O O . GLU A 1 222 ? -8.188 1 22.938 1 98 222 GLU A O 1
ATOM 1740 N N . PHE A 1 223 ? -9.07 0.441 21.031 1 98.56 223 PHE A N 1
ATOM 1741 C CA . PHE A 1 223 ? -9.133 1.819 20.562 1 98.56 223 PHE A CA 1
ATOM 1742 C C . PHE A 1 223 ? -10.055 2.654 21.438 1 98.56 223 PHE A C 1
ATOM 1744 O O . PHE A 1 223 ? -9.703 3.76 21.844 1 98.56 223 PHE A O 1
ATOM 1751 N N . SER A 1 224 ? -11.219 2.094 21.672 1 98.44 224 SER A N 1
ATOM 1752 C CA . SER A 1 224 ? -12.219 2.814 22.453 1 98.44 224 SER A CA 1
ATOM 1753 C C . SER A 1 224 ? -11.695 3.123 23.859 1 98.44 224 SER A C 1
ATOM 1755 O O . SER A 1 224 ? -11.867 4.238 24.359 1 98.44 224 SER A O 1
ATOM 1757 N N . ASN A 1 225 ? -11.031 2.178 24.422 1 98.06 225 ASN A N 1
ATOM 1758 C CA . ASN A 1 225 ? -10.477 2.361 25.75 1 98.06 225 ASN A CA 1
ATOM 1759 C C . ASN A 1 225 ? -9.406 3.447 25.781 1 98.06 225 ASN A C 1
ATOM 1761 O O . ASN A 1 225 ? -9.281 4.188 26.75 1 98.06 225 ASN A O 1
ATOM 1765 N N . SER A 1 226 ? -8.719 3.574 24.719 1 97.94 226 SER A N 1
ATOM 1766 C CA . SER A 1 226 ? -7.562 4.461 24.688 1 97.94 226 SER A CA 1
ATOM 1767 C C . SER A 1 226 ? -7.941 5.852 24.188 1 97.94 226 SER A C 1
ATOM 1769 O O . SER A 1 226 ? -7.355 6.852 24.609 1 97.94 226 SER A O 1
ATOM 1771 N N . PHE A 1 227 ? -8.953 5.941 23.266 1 98.38 227 PHE A N 1
ATOM 1772 C CA . PHE A 1 227 ? -9.055 7.191 22.516 1 98.38 227 PHE A CA 1
ATOM 1773 C C . PHE A 1 227 ? -10.508 7.648 22.438 1 98.38 227 PHE A C 1
ATOM 1775 O O . PHE A 1 227 ? -10.844 8.523 21.625 1 98.38 227 PHE A O 1
ATOM 1782 N N . CYS A 1 228 ? -11.391 7.039 23.203 1 98.38 228 CYS A N 1
ATOM 1783 C CA . CYS A 1 228 ? -12.766 7.527 23.266 1 98.38 228 CYS A CA 1
ATOM 1784 C C . CYS A 1 228 ? -13.102 8.062 24.656 1 98.38 228 CYS A C 1
ATOM 1786 O O . CYS A 1 228 ? -12.57 7.574 25.656 1 98.38 228 CYS A O 1
ATOM 1788 N N . ARG A 1 229 ? -13.93 9.031 24.625 1 98.25 229 ARG A N 1
ATOM 1789 C CA . ARG A 1 229 ? -14.422 9.609 25.891 1 98.25 229 ARG A CA 1
ATOM 179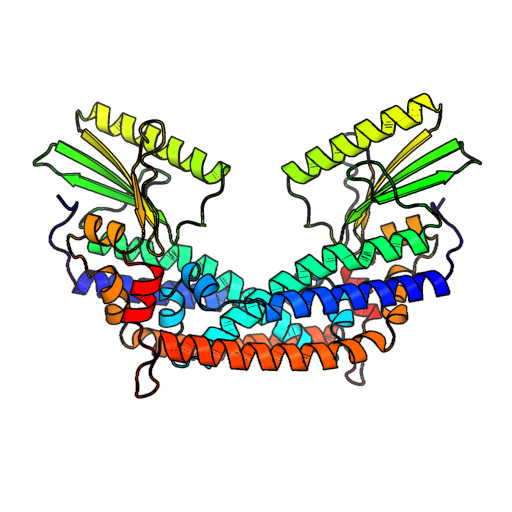0 C C . ARG A 1 229 ? -15.523 8.742 26.484 1 98.25 229 ARG A C 1
ATOM 1792 O O . ARG A 1 229 ? -15.984 7.785 25.859 1 98.25 229 ARG A O 1
ATOM 1799 N N . GLU A 1 230 ? -15.977 9.125 27.641 1 97.62 230 GLU A N 1
ATOM 1800 C CA . GLU A 1 230 ? -17.016 8.375 28.359 1 97.62 230 GLU A CA 1
ATOM 1801 C C . GLU A 1 230 ? -18.328 8.383 27.578 1 97.62 230 GLU A C 1
ATOM 1803 O O . GLU A 1 230 ? -19.078 7.406 27.609 1 97.62 230 GLU A O 1
ATOM 1808 N N . ASP A 1 231 ? -18.578 9.391 26.766 1 97.31 231 ASP A N 1
ATOM 1809 C CA . ASP A 1 231 ? -19.828 9.492 26.031 1 97.31 231 ASP A CA 1
ATOM 1810 C C . ASP A 1 231 ? -19.75 8.758 24.688 1 97.31 231 ASP A C 1
ATOM 1812 O O . ASP A 1 231 ? -20.703 8.789 23.906 1 97.31 231 ASP A O 1
ATOM 1816 N N . GLY A 1 232 ? -18.594 8.211 24.375 1 96.56 232 GLY A N 1
ATOM 1817 C CA . GLY A 1 232 ? -18.438 7.391 23.188 1 96.56 232 GLY A CA 1
ATOM 1818 C C . GLY A 1 232 ? -17.797 8.133 22.031 1 96.56 232 GLY A C 1
ATOM 1819 O O . GLY A 1 232 ? -17.422 7.527 21.016 1 96.56 232 GLY A O 1
ATOM 1820 N N . SER A 1 233 ? -17.641 9.445 22.172 1 97.19 233 SER A N 1
ATOM 1821 C CA . SER A 1 233 ? -17.031 10.211 21.094 1 97.19 233 SER A CA 1
ATOM 1822 C C . SER A 1 233 ? -15.516 10 21.062 1 97.19 233 SER A C 1
ATOM 1824 O O . SER A 1 233 ? -14.898 9.711 22.094 1 97.19 233 SER A O 1
ATOM 1826 N N . ILE A 1 234 ? -14.969 10.141 19.922 1 97.81 234 ILE A N 1
ATOM 1827 C CA . ILE A 1 234 ? -13.523 10.008 19.781 1 97.81 234 ILE A CA 1
ATOM 1828 C C . ILE A 1 234 ? -12.828 11.188 20.453 1 97.81 234 ILE A C 1
ATOM 1830 O O . ILE A 1 234 ? -13.227 12.344 20.266 1 97.81 234 ILE A O 1
ATOM 1834 N N . ASP A 1 235 ? -11.844 10.922 21.281 1 98.19 235 ASP A N 1
ATOM 1835 C CA . ASP A 1 235 ? -10.992 11.945 21.891 1 98.19 235 ASP A CA 1
ATOM 1836 C C . ASP A 1 235 ? -9.828 12.297 20.953 1 98.19 235 ASP A C 1
ATOM 1838 O O . ASP A 1 235 ? -8.711 11.82 21.141 1 98.19 235 ASP A O 1
ATOM 1842 N N . TRP A 1 236 ? -10.086 13.172 20.062 1 97.38 236 TRP A N 1
ATOM 1843 C CA . TRP A 1 236 ? -9.117 13.539 19.031 1 97.38 236 TRP A CA 1
ATOM 1844 C C . TRP A 1 236 ? -7.863 14.133 19.656 1 97.38 236 TRP A C 1
ATOM 1846 O O . TRP A 1 236 ? -6.75 13.883 19.188 1 97.38 236 TRP A O 1
ATOM 1856 N N . GLU A 1 237 ? -8.047 14.969 20.656 1 97.44 237 GLU A N 1
ATOM 1857 C CA . GLU A 1 237 ? -6.891 15.562 21.328 1 97.44 237 GLU A CA 1
ATOM 1858 C C . GLU A 1 237 ? -5.965 14.484 21.891 1 97.44 237 GLU A C 1
ATOM 1860 O O . GLU A 1 237 ? -4.75 14.547 21.672 1 97.44 237 GLU A O 1
ATOM 1865 N N . LYS A 1 238 ? -6.562 13.539 22.516 1 97.81 238 LYS A N 1
ATOM 1866 C CA . LYS A 1 238 ? -5.777 12.445 23.078 1 97.81 238 LYS A CA 1
ATOM 1867 C C . LYS A 1 238 ? -5.086 11.641 21.984 1 97.81 238 LYS A C 1
ATOM 1869 O O . LYS A 1 238 ? -3.926 11.242 22.141 1 97.81 238 LYS A O 1
ATOM 1874 N N . LEU A 1 239 ? -5.785 11.352 20.938 1 98.12 239 LEU A N 1
ATOM 1875 C CA . LEU A 1 239 ? -5.23 10.586 19.812 1 98.12 239 LEU A CA 1
ATOM 1876 C C . LEU A 1 239 ? -4.055 11.312 19.188 1 98.12 239 LEU A C 1
ATOM 1878 O O . LEU A 1 239 ? -3.006 10.719 18.938 1 98.12 239 LEU A O 1
ATOM 1882 N N . VAL A 1 240 ? -4.195 12.594 18.938 1 98.06 240 VAL A N 1
ATOM 1883 C CA . VAL A 1 240 ? -3.143 13.391 18.328 1 98.06 240 VAL A CA 1
ATOM 1884 C C . VAL A 1 240 ? -1.95 13.508 19.266 1 98.06 240 VAL A C 1
ATOM 1886 O O . VAL A 1 240 ? -0.797 13.43 18.844 1 98.06 240 VAL A O 1
ATOM 1889 N N . GLU A 1 241 ? -2.223 13.727 20.547 1 98.19 241 GLU A N 1
ATOM 1890 C CA . GLU A 1 241 ? -1.152 13.789 21.531 1 98.19 241 GLU A CA 1
ATOM 1891 C C . GLU A 1 241 ? -0.378 12.477 21.594 1 98.19 241 GLU A C 1
ATOM 1893 O O . GLU A 1 241 ? 0.851 12.477 21.703 1 98.19 241 GLU A O 1
ATOM 1898 N N . PHE A 1 242 ? -1.119 11.438 21.562 1 98 242 PHE A N 1
ATOM 1899 C CA . PHE A 1 242 ? -0.49 10.117 21.547 1 98 242 PHE A CA 1
ATOM 1900 C C . PHE A 1 242 ? 0.432 9.977 20.344 1 98 242 PHE A C 1
ATOM 1902 O O . PHE A 1 242 ? 1.562 9.5 20.469 1 98 242 PHE A O 1
ATOM 1909 N N . ASN A 1 243 ? -0.022 10.398 19.188 1 97.81 243 ASN A N 1
ATOM 1910 C CA . ASN A 1 243 ? 0.666 10.234 17.906 1 97.81 243 ASN A CA 1
ATOM 1911 C C . ASN A 1 243 ? 1.815 11.227 17.766 1 97.81 243 ASN A C 1
ATOM 1913 O O . ASN A 1 243 ? 2.896 10.867 17.297 1 97.81 243 ASN A O 1
ATOM 1917 N N . SER A 1 244 ? 1.646 12.477 18.234 1 97.88 244 SER A N 1
ATOM 1918 C CA . SER A 1 244 ? 2.512 13.562 17.797 1 97.88 244 SER A CA 1
ATOM 1919 C C . SER A 1 244 ? 3.006 14.398 18.969 1 97.88 244 SER A C 1
ATOM 1921 O O . SER A 1 244 ? 3.719 15.383 18.781 1 97.88 244 SER A O 1
ATOM 1923 N N . GLY A 1 245 ? 2.582 14.07 20.125 1 96.56 245 GLY A N 1
ATOM 1924 C CA . GLY A 1 245 ? 3.008 14.805 21.312 1 96.56 245 GLY A CA 1
ATOM 1925 C C . GLY A 1 245 ? 4.414 14.453 21.75 1 96.56 245 GLY A C 1
ATOM 1926 O O . GLY A 1 245 ? 5.258 14.094 20.938 1 96.56 245 GLY A O 1
ATOM 1927 N N . ASP A 1 246 ? 4.762 14.648 23.109 1 89.12 246 ASP A N 1
ATOM 1928 C CA . ASP A 1 246 ? 6.09 14.398 23.656 1 89.12 246 ASP A CA 1
ATOM 1929 C C . ASP A 1 246 ? 6.348 12.906 23.812 1 89.12 246 ASP A C 1
ATOM 1931 O O . ASP A 1 246 ? 5.414 12.125 24.016 1 89.12 246 ASP A O 1
ATOM 1935 N N . MET B 1 1 ? 14.477 30.203 20.203 1 73.5 1 MET B N 1
ATOM 1936 C CA . MET B 1 1 ? 13.266 30.969 19.953 1 73.5 1 MET B CA 1
ATOM 1937 C C . MET B 1 1 ? 12.516 30.422 18.734 1 73.5 1 MET B C 1
ATOM 1939 O O . MET B 1 1 ? 13.141 30 17.75 1 73.5 1 MET B O 1
ATOM 1943 N N . PRO B 1 2 ? 11.219 30.359 18.922 1 85.06 2 PRO B N 1
ATOM 1944 C CA . PRO B 1 2 ? 10.469 29.859 17.766 1 85.06 2 PRO B CA 1
ATOM 1945 C C . PRO B 1 2 ? 10.656 30.719 16.531 1 85.06 2 PRO B C 1
ATOM 1947 O O . PRO B 1 2 ? 11.086 31.875 16.625 1 85.06 2 PRO B O 1
ATOM 1950 N N . LEU B 1 3 ? 10.461 30.156 15.414 1 87.94 3 LEU B N 1
ATOM 1951 C CA . LEU B 1 3 ? 10.648 30.844 14.133 1 87.94 3 LEU B CA 1
ATOM 1952 C C . LEU B 1 3 ? 9.617 31.953 13.953 1 87.94 3 LEU B C 1
ATOM 1954 O O . LEU B 1 3 ? 9.883 32.938 13.281 1 87.94 3 LEU B O 1
ATOM 1958 N N . ASN B 1 4 ? 8.383 31.688 14.531 1 82.12 4 ASN B N 1
ATOM 1959 C CA . ASN B 1 4 ? 7.293 32.656 14.578 1 82.12 4 ASN B CA 1
ATOM 1960 C C . ASN B 1 4 ? 6.605 32.688 15.938 1 82.12 4 ASN B C 1
ATOM 1962 O O . ASN B 1 4 ? 6.602 31.672 16.641 1 82.12 4 ASN B O 1
ATOM 1966 N N . ASN B 1 5 ? 6.219 33.906 16.312 1 80.94 5 ASN B N 1
ATOM 1967 C CA . ASN B 1 5 ? 5.594 33.969 17.641 1 80.94 5 ASN B CA 1
ATOM 1968 C C . ASN B 1 5 ? 4.137 34.406 17.531 1 80.94 5 ASN B C 1
ATOM 1970 O O . ASN B 1 5 ? 3.453 34.531 18.562 1 80.94 5 ASN B O 1
ATOM 1974 N N . ALA B 1 6 ? 3.711 34.625 16.328 1 85.12 6 ALA B N 1
ATOM 1975 C CA . ALA B 1 6 ? 2.314 35 16.141 1 85.12 6 ALA B CA 1
ATOM 1976 C C . ALA B 1 6 ? 1.814 34.562 14.766 1 85.12 6 ALA B C 1
ATOM 1978 O O . ALA B 1 6 ? 2.475 34.812 13.75 1 85.12 6 ALA B O 1
ATOM 1979 N N . TYR B 1 7 ? 0.767 33.719 14.758 1 91.25 7 TYR B N 1
ATOM 1980 C CA . TYR B 1 7 ? 0.19 33.344 13.477 1 91.25 7 TYR B CA 1
ATOM 1981 C C . TYR B 1 7 ? -1.261 33.812 13.375 1 91.25 7 TYR B C 1
ATOM 1983 O O . TYR B 1 7 ? -1.916 34.031 14.391 1 91.25 7 TYR B O 1
ATOM 1991 N N . ASP B 1 8 ? -1.693 34.094 12.188 1 94 8 ASP B N 1
ATOM 1992 C CA . ASP B 1 8 ? -3.072 34.5 11.906 1 94 8 ASP B CA 1
ATOM 1993 C C . ASP B 1 8 ? -3.984 33.281 11.844 1 94 8 ASP B C 1
ATOM 1995 O O . ASP B 1 8 ? -3.967 32.531 10.867 1 94 8 ASP B O 1
ATOM 1999 N N . GLU B 1 9 ? -4.809 33.125 12.914 1 95.25 9 GLU B N 1
ATOM 2000 C CA . GLU B 1 9 ? -5.688 31.969 13.023 1 95.25 9 GLU B CA 1
ATOM 2001 C C . GLU B 1 9 ? -6.625 31.875 11.82 1 95.25 9 GLU B C 1
ATOM 2003 O O . GLU B 1 9 ? -6.867 30.781 11.312 1 95.25 9 GLU B O 1
ATOM 2008 N N . GLN B 1 10 ? -7.129 33 11.406 1 96.5 10 GLN B N 1
ATOM 2009 C CA . GLN B 1 10 ? -8.055 33 10.273 1 96.5 10 GLN B CA 1
ATOM 2010 C C . GLN B 1 10 ? -7.352 32.562 8.992 1 96.5 10 GLN B C 1
ATOM 2012 O O . GLN B 1 10 ? -7.938 31.844 8.18 1 96.5 10 GLN B O 1
ATOM 2017 N N . ALA B 1 11 ? -6.117 32.938 8.812 1 96.25 11 ALA B N 1
ATOM 2018 C CA . ALA B 1 11 ? -5.34 32.5 7.648 1 96.25 11 ALA B CA 1
ATOM 2019 C C . ALA B 1 11 ? -5.109 31 7.668 1 96.25 11 ALA B C 1
ATOM 2021 O O . ALA B 1 11 ? -5.156 30.344 6.621 1 96.25 11 ALA B O 1
ATOM 2022 N N . VAL B 1 12 ? -4.883 30.469 8.852 1 97.44 12 VAL B N 1
ATOM 2023 C CA . VAL B 1 12 ? -4.672 29.031 9.016 1 97.44 12 VAL B CA 1
ATOM 2024 C C . VAL B 1 12 ? -5.957 28.281 8.672 1 97.44 12 VAL B C 1
ATOM 2026 O O . VAL B 1 12 ? -5.93 27.281 7.934 1 97.44 12 VAL B O 1
ATOM 2029 N N . ILE B 1 13 ? -7.066 28.781 9.172 1 97.94 13 ILE B N 1
ATOM 2030 C CA . ILE B 1 13 ? -8.359 28.141 8.922 1 97.94 13 ILE B CA 1
ATOM 2031 C C . ILE B 1 13 ? -8.664 28.156 7.43 1 97.94 13 ILE B C 1
ATOM 2033 O O . ILE B 1 13 ? -9.133 27.172 6.871 1 97.94 13 ILE B O 1
ATOM 2037 N N . GLN B 1 14 ? -8.328 29.25 6.77 1 97.5 14 GLN B N 1
ATOM 2038 C CA . GLN B 1 14 ? -8.547 29.344 5.328 1 97.5 14 GLN B CA 1
ATOM 2039 C C . GLN B 1 14 ? -7.641 28.375 4.57 1 97.5 14 GLN B C 1
ATOM 2041 O O . GLN B 1 14 ? -8.055 27.797 3.574 1 97.5 14 GLN B O 1
ATOM 2046 N N . ALA B 1 15 ? -6.418 28.25 5.039 1 97.5 15 ALA B N 1
ATOM 2047 C CA . ALA B 1 15 ? -5.488 27.312 4.43 1 97.5 15 ALA B CA 1
ATOM 2048 C C . ALA B 1 15 ? -5.996 25.875 4.559 1 97.5 15 ALA B C 1
ATOM 2050 O O . ALA B 1 15 ? -5.895 25.094 3.617 1 97.5 15 ALA B O 1
ATOM 2051 N N . ILE B 1 16 ? -6.574 25.547 5.691 1 98.25 16 ILE B N 1
ATOM 2052 C CA . ILE B 1 16 ? -7.129 24.219 5.93 1 98.25 16 ILE B CA 1
ATOM 2053 C C . ILE B 1 16 ? -8.312 23.969 4.996 1 98.25 16 ILE B C 1
ATOM 2055 O O . ILE B 1 16 ? -8.414 22.906 4.383 1 98.25 16 ILE B O 1
ATOM 2059 N N . ALA B 1 17 ? -9.188 24.969 4.871 1 97.75 17 ALA B N 1
ATOM 2060 C CA . ALA B 1 17 ? -10.336 24.859 3.977 1 97.75 17 ALA B CA 1
ATOM 2061 C C . ALA B 1 17 ? -9.891 24.578 2.543 1 97.75 17 ALA B C 1
ATOM 2063 O O . ALA B 1 17 ? -10.43 23.703 1.877 1 97.75 17 ALA B O 1
ATOM 2064 N N . SER B 1 18 ? -8.914 25.312 2.145 1 97.5 18 SER B N 1
ATOM 2065 C CA . SER B 1 18 ? -8.398 25.156 0.79 1 97.5 18 SER B CA 1
ATOM 2066 C C . SER B 1 18 ? -7.75 23.781 0.605 1 97.5 18 SER B C 1
ATOM 2068 O O . SER B 1 18 ? -7.91 23.156 -0.441 1 97.5 18 SER B O 1
ATOM 2070 N N . ALA B 1 19 ? -7.031 23.328 1.593 1 97.88 19 ALA B N 1
ATOM 2071 C CA . ALA B 1 19 ? -6.363 22.031 1.539 1 97.88 19 ALA B CA 1
ATOM 2072 C C . ALA B 1 19 ? -7.379 20.891 1.467 1 97.88 19 ALA B C 1
ATOM 2074 O O . ALA B 1 19 ? -7.199 19.938 0.708 1 97.88 19 ALA B O 1
ATOM 2075 N N . LEU B 1 20 ? -8.453 21.016 2.217 1 98.06 20 LEU B N 1
ATOM 2076 C CA . LEU B 1 20 ? -9.5 20 2.197 1 98.06 20 LEU B CA 1
ATOM 2077 C C . LEU B 1 20 ? -10.203 19.969 0.844 1 98.06 20 LEU B C 1
ATOM 2079 O O . LEU B 1 20 ? -10.516 18.891 0.326 1 98.06 20 LEU B O 1
ATOM 2083 N N . GLU B 1 21 ? -10.414 21.125 0.308 1 97.38 21 GLU B N 1
ATOM 2084 C CA . GLU B 1 21 ? -11.016 21.203 -1.021 1 97.38 21 GLU B CA 1
ATOM 2085 C C . GLU B 1 21 ? -10.133 20.516 -2.062 1 97.38 21 GLU B C 1
ATOM 2087 O O . GLU B 1 21 ? -10.633 19.75 -2.889 1 97.38 21 GLU B O 1
ATOM 2092 N N . THR B 1 22 ? -8.914 20.766 -2.027 1 97.94 22 THR B N 1
ATOM 2093 C CA . THR B 1 22 ? -7.969 20.156 -2.949 1 97.94 22 THR B CA 1
ATOM 2094 C C . THR B 1 22 ? -7.922 18.641 -2.742 1 97.94 22 THR B C 1
ATOM 2096 O O . THR B 1 22 ? -7.906 17.875 -3.711 1 97.94 22 THR B O 1
ATOM 2099 N N . PHE B 1 23 ? -7.902 18.25 -1.474 1 98.31 23 PHE B N 1
ATOM 2100 C CA . PHE B 1 23 ? -7.852 16.828 -1.122 1 98.31 23 PHE B CA 1
ATOM 2101 C C . PHE B 1 23 ? -9.023 16.078 -1.739 1 98.31 23 PHE B C 1
ATOM 2103 O O . PHE B 1 23 ? -8.828 15.141 -2.512 1 98.31 23 PHE B O 1
ATOM 2110 N N . TYR B 1 24 ? -10.203 16.516 -1.517 1 98 24 TYR B N 1
ATOM 2111 C CA . TYR B 1 24 ? -11.391 15.805 -1.979 1 98 24 TYR B CA 1
ATOM 2112 C C . TYR B 1 24 ? -11.586 15.992 -3.48 1 98 24 TYR B C 1
ATOM 2114 O O . TYR B 1 24 ? -12.023 15.07 -4.172 1 98 24 TYR B O 1
ATOM 2122 N N . GLY B 1 25 ? -11.281 17.172 -3.943 1 97.5 25 GLY B N 1
ATOM 2123 C CA . GLY B 1 25 ? -11.359 17.375 -5.383 1 97.5 25 GLY B CA 1
ATOM 2124 C C . GLY B 1 25 ? -10.469 16.406 -6.16 1 97.5 25 GLY B C 1
ATOM 2125 O O . GLY B 1 25 ? -10.914 15.789 -7.125 1 97.5 25 GLY B O 1
ATOM 2126 N N . THR B 1 26 ? -9.227 16.281 -5.742 1 98 26 THR B N 1
ATOM 2127 C CA . THR B 1 26 ? -8.266 15.391 -6.391 1 98 26 THR B CA 1
ATOM 2128 C C . THR B 1 26 ? -8.688 13.93 -6.23 1 98 26 THR B C 1
ATOM 2130 O O . THR B 1 26 ? -8.586 13.141 -7.176 1 98 26 THR B O 1
ATOM 2133 N N . LEU B 1 27 ? -9.148 13.555 -5.035 1 97.69 27 LEU B N 1
ATOM 2134 C CA . LEU B 1 27 ? -9.578 12.188 -4.762 1 97.69 27 LEU B CA 1
ATOM 2135 C C . LEU B 1 27 ? -10.742 11.789 -5.668 1 97.69 27 LEU B C 1
ATOM 2137 O O . LEU B 1 27 ? -10.727 10.711 -6.262 1 97.69 27 LEU B O 1
ATOM 2141 N N . ILE B 1 28 ? -11.719 12.672 -5.793 1 97.25 28 ILE B N 1
ATOM 2142 C CA . ILE B 1 28 ? -12.891 12.422 -6.621 1 97.25 28 ILE B CA 1
ATOM 2143 C C . ILE B 1 28 ? -12.461 12.258 -8.078 1 97.25 28 ILE B C 1
ATOM 2145 O O . ILE B 1 28 ? -12.922 11.344 -8.773 1 97.25 28 ILE B O 1
ATOM 2149 N N . GLU B 1 29 ? -11.602 13.086 -8.516 1 97.38 29 GLU B N 1
ATOM 2150 C CA . GLU B 1 29 ? -11.094 12.992 -9.883 1 97.38 29 GLU B CA 1
ATOM 2151 C C . GLU B 1 29 ? -10.422 11.641 -10.133 1 97.38 29 GLU B C 1
ATOM 2153 O O . GLU B 1 29 ? -10.641 11.016 -11.18 1 97.38 29 GLU B O 1
ATOM 2158 N N . LYS B 1 30 ? -9.633 11.203 -9.25 1 96.81 30 LYS B N 1
ATOM 2159 C CA . LYS B 1 30 ? -8.922 9.938 -9.391 1 96.81 30 LYS B CA 1
ATOM 2160 C C . LYS B 1 30 ? -9.898 8.766 -9.445 1 96.81 30 LYS B C 1
ATOM 2162 O O . LYS B 1 30 ? -9.75 7.859 -10.266 1 96.81 30 LYS B O 1
ATOM 2167 N N . ILE B 1 31 ? -10.859 8.781 -8.547 1 96.5 31 ILE B N 1
ATOM 2168 C CA . ILE B 1 31 ? -11.828 7.695 -8.477 1 96.5 31 ILE B CA 1
ATOM 2169 C C . ILE B 1 31 ? -12.664 7.664 -9.758 1 96.5 31 ILE B C 1
ATOM 2171 O O . ILE B 1 31 ? -12.953 6.59 -10.297 1 96.5 31 ILE B O 1
ATOM 2175 N N . ASP B 1 32 ? -13.016 8.836 -10.211 1 95.19 32 ASP B N 1
ATOM 2176 C CA . ASP B 1 32 ? -13.828 8.938 -11.422 1 95.19 32 ASP B CA 1
ATOM 2177 C C . ASP B 1 32 ? -13.07 8.414 -12.641 1 95.19 32 ASP B C 1
ATOM 2179 O O . ASP B 1 32 ? -13.68 7.914 -13.586 1 95.19 32 ASP B O 1
ATOM 2183 N N . GLY B 1 33 ? -11.812 8.484 -12.586 1 95.44 33 GLY B N 1
ATOM 2184 C CA . GLY B 1 33 ? -11 8.086 -13.719 1 95.44 33 GLY B CA 1
ATOM 2185 C C . GLY B 1 33 ? -10.531 6.645 -13.641 1 95.44 33 GLY B C 1
ATOM 2186 O O . GLY B 1 33 ? -9.859 6.152 -14.547 1 95.44 33 GLY B O 1
ATOM 2187 N N . LEU B 1 34 ? -10.914 5.957 -12.641 1 95.44 34 LEU B N 1
ATOM 2188 C CA . LEU B 1 34 ? -10.461 4.582 -12.445 1 95.44 34 LEU B CA 1
ATOM 2189 C C . LEU B 1 34 ? -11.055 3.658 -13.5 1 95.44 34 LEU B C 1
ATOM 2191 O O . LEU B 1 34 ? -12.242 3.748 -13.812 1 95.44 34 LEU B O 1
ATOM 2195 N N . ASN B 1 35 ? -10.25 2.846 -14.039 1 94.81 35 ASN B N 1
ATOM 2196 C CA . ASN B 1 35 ? -10.617 1.866 -15.062 1 94.81 35 ASN B CA 1
ATOM 2197 C C . ASN B 1 35 ? -10.344 0.441 -14.586 1 94.81 35 ASN B C 1
ATOM 2199 O O . ASN B 1 35 ? -9.188 0.054 -14.406 1 94.81 35 ASN B O 1
ATOM 2203 N N . ILE B 1 36 ? -11.375 -0.37 -14.523 1 96.75 36 ILE B N 1
ATOM 2204 C CA . ILE B 1 36 ? -11.281 -1.684 -13.891 1 96.75 36 ILE B CA 1
ATOM 2205 C C . ILE B 1 36 ? -10.391 -2.596 -14.734 1 96.75 36 ILE B C 1
ATOM 2207 O O . ILE B 1 36 ? -9.664 -3.436 -14.195 1 96.75 36 ILE B O 1
ATOM 2211 N N . GLN B 1 37 ? -10.43 -2.471 -16.047 1 96.12 37 GLN B N 1
ATOM 2212 C CA . GLN B 1 37 ? -9.602 -3.316 -16.906 1 96.12 37 GLN B CA 1
ATOM 2213 C C . GLN B 1 37 ? -8.117 -3.027 -16.688 1 96.12 37 GLN B C 1
ATOM 2215 O O . GLN B 1 37 ? -7.309 -3.953 -16.594 1 96.12 37 GLN B O 1
ATOM 2220 N N . LYS B 1 38 ? -7.773 -1.739 -16.625 1 95.19 38 LYS B N 1
ATOM 2221 C CA . LYS B 1 38 ? -6.387 -1.359 -16.359 1 95.19 38 LYS B CA 1
ATOM 2222 C C . LYS B 1 38 ? -5.918 -1.891 -15.008 1 95.19 38 LYS B C 1
ATOM 2224 O O . LYS B 1 38 ? -4.793 -2.375 -14.883 1 95.19 38 LYS B O 1
ATOM 2229 N N . VAL B 1 39 ? -6.828 -1.834 -14.039 1 95.12 39 VAL B N 1
ATOM 2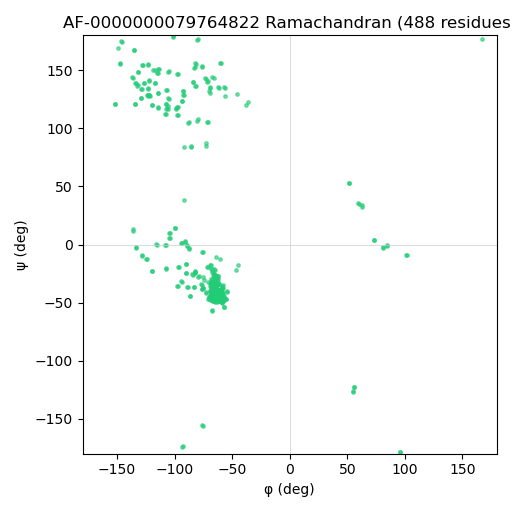230 C CA . VAL B 1 39 ? -6.496 -2.297 -12.695 1 95.12 39 VAL B CA 1
ATOM 2231 C C . VAL B 1 39 ? -6.309 -3.812 -12.703 1 95.12 39 VAL B C 1
ATOM 2233 O O . VAL B 1 39 ? -5.328 -4.324 -12.156 1 95.12 39 VAL B O 1
ATOM 2236 N N . MET B 1 40 ? -7.195 -4.559 -13.398 1 96.06 40 MET B N 1
ATOM 2237 C CA . MET B 1 40 ? -7.203 -6.02 -13.367 1 96.06 40 MET B CA 1
ATOM 2238 C C . MET B 1 40 ? -6.004 -6.586 -14.125 1 96.06 40 MET B C 1
ATOM 2240 O O . MET B 1 40 ? -5.598 -7.723 -13.891 1 96.06 40 MET B O 1
ATOM 2244 N N . LYS B 1 41 ? -5.41 -5.781 -14.977 1 95.06 41 LYS B N 1
ATOM 2245 C CA . LYS B 1 41 ? -4.199 -6.203 -15.672 1 95.06 41 LYS B CA 1
ATOM 2246 C C . LYS B 1 41 ? -3.031 -6.355 -14.703 1 95.06 41 LYS B C 1
ATOM 2248 O O . LYS B 1 41 ? -2.125 -7.16 -14.938 1 95.06 41 LYS B O 1
ATOM 2253 N N . ARG B 1 42 ? -3.146 -5.656 -13.586 1 93.5 42 ARG B N 1
ATOM 2254 C CA . ARG B 1 42 ? -2.006 -5.602 -12.68 1 93.5 42 ARG B CA 1
ATOM 2255 C C . ARG B 1 42 ? -2.262 -6.434 -11.43 1 93.5 42 ARG B C 1
ATOM 2257 O O . ARG B 1 42 ? -1.323 -6.801 -10.719 1 93.5 42 ARG B O 1
ATOM 2264 N N . LYS B 1 43 ? -3.502 -6.695 -11.133 1 95.12 43 LYS B N 1
ATOM 2265 C CA . LYS B 1 43 ? -3.848 -7.426 -9.922 1 95.12 43 LYS B CA 1
ATOM 2266 C C . LYS B 1 43 ? -3.695 -8.93 -10.117 1 95.12 43 LYS B C 1
ATOM 2268 O O . LYS B 1 43 ? -3.762 -9.422 -11.25 1 95.12 43 LYS B O 1
ATOM 2273 N N . ASN B 1 44 ? -3.494 -9.648 -9.047 1 96.56 44 ASN B N 1
ATOM 2274 C CA . ASN B 1 44 ? -3.305 -11.094 -9.07 1 96.56 44 ASN B CA 1
ATOM 2275 C C . ASN B 1 44 ? -4.637 -11.836 -9 1 96.56 44 ASN B C 1
ATOM 2277 O O . ASN B 1 44 ? -5.234 -11.953 -7.93 1 96.56 44 ASN B O 1
ATOM 2281 N N . PRO B 1 45 ? -5.055 -12.375 -10.078 1 97.31 45 PRO B N 1
ATOM 2282 C CA . PRO B 1 45 ? -6.359 -13.047 -10.055 1 97.31 45 PRO B CA 1
ATOM 2283 C C . PRO B 1 45 ? -6.371 -14.289 -9.18 1 97.31 45 PRO B C 1
ATOM 2285 O O . PRO B 1 45 ? -7.422 -14.664 -8.648 1 97.31 45 PRO B O 1
ATOM 2288 N N . TYR B 1 46 ? -5.242 -14.906 -8.992 1 98.25 46 TYR B N 1
ATOM 2289 C CA . TYR B 1 46 ? -5.18 -16.109 -8.188 1 98.25 46 TYR B CA 1
ATOM 2290 C C . TYR B 1 46 ? -5.465 -15.805 -6.719 1 98.25 46 TYR B C 1
ATOM 2292 O O . TYR B 1 46 ? -6.016 -16.641 -5.996 1 98.25 46 TYR B O 1
ATOM 2300 N N . LEU B 1 47 ? -5.066 -14.656 -6.336 1 98.06 47 LEU B N 1
ATOM 2301 C CA . LEU B 1 47 ? -5.355 -14.227 -4.969 1 98.06 47 LEU B CA 1
ATOM 2302 C C . LEU B 1 47 ? -6.859 -14.094 -4.75 1 98.06 47 LEU B C 1
ATOM 2304 O O . LEU B 1 47 ? -7.383 -14.523 -3.721 1 98.06 47 LEU B O 1
ATOM 2308 N N . TYR B 1 48 ? -7.57 -13.539 -5.711 1 97.56 48 TYR B N 1
ATOM 2309 C CA . TYR B 1 48 ? -9.016 -13.375 -5.594 1 97.56 48 TYR B CA 1
ATOM 2310 C C . TYR B 1 48 ? -9.711 -14.727 -5.516 1 97.56 48 TYR B C 1
ATOM 2312 O O . TYR B 1 48 ? -10.672 -14.891 -4.758 1 97.56 48 TYR B O 1
ATOM 2320 N N . ARG B 1 49 ? -9.219 -15.641 -6.273 1 97.69 49 ARG B N 1
ATOM 2321 C CA . ARG B 1 49 ? -9.766 -16.984 -6.211 1 97.69 49 ARG B CA 1
ATOM 2322 C C . ARG B 1 49 ? -9.453 -17.641 -4.867 1 97.69 49 ARG B C 1
ATOM 2324 O O . ARG B 1 49 ? -10.32 -18.297 -4.277 1 97.69 49 ARG B O 1
ATOM 2331 N N . ALA B 1 50 ? -8.25 -17.406 -4.43 1 97.81 50 ALA B N 1
ATOM 2332 C CA . ALA B 1 50 ? -7.828 -17.984 -3.152 1 97.81 50 ALA B CA 1
ATOM 2333 C C . ALA B 1 50 ? -8.641 -17.391 -1.999 1 97.81 50 ALA B C 1
ATOM 2335 O O . ALA B 1 50 ? -8.797 -18.031 -0.957 1 97.81 50 ALA B O 1
ATOM 2336 N N . LYS B 1 51 ? -9.219 -16.266 -2.188 1 97.38 51 LYS B N 1
ATOM 2337 C CA . LYS B 1 51 ? -10.031 -15.602 -1.17 1 97.38 51 LYS B CA 1
ATOM 2338 C C . LYS B 1 51 ? -11.492 -16 -1.285 1 97.38 51 LYS B C 1
ATOM 2340 O O . LYS B 1 51 ? -12.352 -15.461 -0.589 1 97.38 51 LYS B O 1
ATOM 2345 N N . ALA B 1 52 ? -11.766 -16.875 -2.201 1 96.75 52 ALA B N 1
ATOM 2346 C CA . ALA B 1 52 ? -13.102 -17.422 -2.43 1 96.75 52 ALA B CA 1
ATOM 2347 C C . ALA B 1 52 ? -14.094 -16.328 -2.779 1 96.75 52 ALA B C 1
ATOM 2349 O O . ALA B 1 52 ? -15.25 -16.375 -2.355 1 96.75 52 ALA B O 1
ATOM 2350 N N . MET B 1 53 ? -13.625 -15.336 -3.49 1 96.19 53 MET B N 1
ATOM 2351 C CA . MET B 1 53 ? -14.547 -14.305 -3.951 1 96.19 53 MET B CA 1
ATOM 2352 C C . MET B 1 53 ? -15.469 -14.844 -5.043 1 96.19 53 MET B C 1
ATOM 2354 O O . MET B 1 53 ? -15.023 -15.578 -5.926 1 96.19 53 MET B O 1
ATOM 2358 N N . GLN B 1 54 ? -16.781 -14.422 -4.977 1 94.5 54 GLN B N 1
ATOM 2359 C CA . GLN B 1 54 ? -17.75 -15.055 -5.859 1 94.5 54 GLN B CA 1
ATOM 2360 C C . GLN B 1 54 ? -18.547 -14.016 -6.633 1 94.5 54 GLN B C 1
ATOM 2362 O O . GLN B 1 54 ? -19.297 -14.359 -7.547 1 94.5 54 GLN B O 1
ATOM 2367 N N . SER B 1 55 ? -18.406 -12.75 -6.258 1 97.06 55 SER B N 1
ATOM 2368 C CA . SER B 1 55 ? -19.203 -11.734 -6.93 1 97.06 55 SER B CA 1
ATOM 2369 C C . SER B 1 55 ? -18.328 -10.594 -7.449 1 97.06 55 SER B C 1
ATOM 2371 O O . SER B 1 55 ? -17.25 -10.344 -6.91 1 97.06 55 SER B O 1
ATOM 2373 N N . ALA B 1 56 ? -18.859 -9.977 -8.453 1 97.75 56 ALA B N 1
ATOM 2374 C CA . ALA B 1 56 ? -18.203 -8.789 -9 1 97.75 56 ALA B CA 1
ATOM 2375 C C . ALA B 1 56 ? -18.047 -7.711 -7.934 1 97.75 56 ALA B C 1
ATOM 2377 O O . ALA B 1 56 ? -17 -7.055 -7.859 1 97.75 56 ALA B O 1
ATOM 2378 N N . THR B 1 57 ? -19 -7.605 -7.055 1 97.88 57 THR B N 1
ATOM 2379 C CA . THR B 1 57 ? -18.984 -6.586 -6.008 1 97.88 57 THR B CA 1
ATOM 2380 C C . THR B 1 57 ? -17.844 -6.832 -5.027 1 97.88 57 THR B C 1
ATOM 2382 O O . THR B 1 57 ? -17.156 -5.891 -4.621 1 97.88 57 THR B O 1
ATOM 2385 N N . GLU B 1 58 ? -17.594 -8.031 -4.723 1 97 58 GLU B N 1
ATOM 2386 C CA . GLU B 1 58 ? -16.5 -8.352 -3.803 1 97 58 GLU B CA 1
ATOM 2387 C C . GLU B 1 58 ? -15.148 -7.949 -4.383 1 97 58 GLU B C 1
ATOM 2389 O O . GLU B 1 58 ? -14.328 -7.352 -3.688 1 97 58 GLU B O 1
ATOM 2394 N N . ILE B 1 59 ? -14.945 -8.305 -5.594 1 97.69 59 ILE B N 1
ATOM 2395 C CA . ILE B 1 59 ? -13.664 -8.023 -6.238 1 97.69 59 ILE B CA 1
ATOM 2396 C C . ILE B 1 59 ? -13.5 -6.512 -6.414 1 97.69 59 ILE B C 1
ATOM 2398 O O . ILE B 1 59 ? -12.477 -5.945 -6.043 1 97.69 59 ILE B O 1
ATOM 2402 N N . VAL B 1 60 ? -14.547 -5.84 -6.883 1 97.75 60 VAL B N 1
ATOM 2403 C CA . VAL B 1 60 ? -14.5 -4.402 -7.133 1 97.75 60 VAL B CA 1
ATOM 2404 C C . VAL B 1 60 ? -14.32 -3.654 -5.812 1 97.75 60 VAL B C 1
ATOM 2406 O O . VAL B 1 60 ? -13.539 -2.703 -5.73 1 97.75 60 VAL B O 1
ATOM 2409 N N . ASP B 1 61 ? -14.992 -4.074 -4.77 1 96.5 61 ASP B N 1
ATOM 2410 C CA . ASP B 1 61 ? -14.844 -3.439 -3.463 1 96.5 61 ASP B CA 1
ATOM 2411 C C . ASP B 1 61 ? -13.406 -3.551 -2.961 1 96.5 61 ASP B C 1
ATOM 2413 O O . ASP B 1 61 ? -12.859 -2.596 -2.404 1 96.5 61 ASP B O 1
ATOM 2417 N N . SER B 1 62 ? -12.883 -4.707 -3.172 1 95.19 62 SER B N 1
ATOM 2418 C CA . SER B 1 62 ? -11.5 -4.922 -2.752 1 95.19 62 SER B CA 1
ATOM 2419 C C . SER B 1 62 ? -10.547 -3.998 -3.504 1 95.19 62 SER B C 1
ATOM 2421 O O . SER B 1 62 ? -9.688 -3.359 -2.895 1 95.19 62 SER B O 1
ATOM 2423 N N . VAL B 1 63 ? -10.75 -3.891 -4.77 1 94.88 63 VAL B N 1
ATOM 2424 C CA . VAL B 1 63 ? -9.906 -3.059 -5.625 1 94.88 63 VAL B CA 1
ATOM 2425 C C . VAL B 1 63 ? -10.094 -1.587 -5.266 1 94.88 63 VAL B C 1
ATOM 2427 O O . VAL B 1 63 ? -9.117 -0.858 -5.066 1 94.88 63 VAL B O 1
ATOM 2430 N N . LEU B 1 64 ? -11.305 -1.192 -5.168 1 95.12 64 LEU B N 1
ATOM 2431 C CA . LEU B 1 64 ? -11.641 0.209 -4.938 1 95.12 64 LEU B CA 1
ATOM 2432 C C . LEU B 1 64 ? -11.188 0.657 -3.553 1 95.12 64 LEU B C 1
ATOM 2434 O O . LEU B 1 64 ? -10.625 1.741 -3.4 1 95.12 64 LEU B O 1
ATOM 2438 N N . THR B 1 65 ? -11.367 -0.114 -2.57 1 93.81 65 THR B N 1
ATOM 2439 C CA . THR B 1 65 ? -10.977 0.236 -1.209 1 93.81 65 THR B CA 1
ATOM 2440 C C . THR B 1 65 ? -9.461 0.374 -1.102 1 93.81 65 THR B C 1
ATOM 2442 O O . THR B 1 65 ? -8.961 1.315 -0.483 1 93.81 65 THR B O 1
ATOM 2445 N N . ALA B 1 66 ? -8.773 -0.552 -1.718 1 92.69 66 ALA B N 1
ATOM 2446 C CA . ALA B 1 66 ? -7.312 -0.476 -1.716 1 92.69 66 ALA B CA 1
ATOM 2447 C C . ALA B 1 66 ? -6.828 0.771 -2.449 1 92.69 66 ALA B C 1
ATOM 2449 O O . ALA B 1 66 ? -5.938 1.475 -1.969 1 92.69 66 ALA B O 1
ATOM 2450 N N . PHE B 1 67 ? -7.402 1.029 -3.598 1 94.19 67 PHE B N 1
ATOM 2451 C CA . PHE B 1 67 ? -7.055 2.191 -4.406 1 94.19 67 PHE B CA 1
ATOM 2452 C C . PHE B 1 67 ? -7.293 3.482 -3.631 1 94.19 67 PHE B C 1
ATOM 2454 O O . PHE B 1 67 ? -6.418 4.348 -3.576 1 94.19 67 PHE B O 1
ATOM 2461 N N . VAL B 1 68 ? -8.391 3.57 -2.982 1 95.12 68 VAL B N 1
ATOM 2462 C CA . VAL B 1 68 ? -8.773 4.773 -2.25 1 95.12 68 VAL B CA 1
ATOM 2463 C C . VAL B 1 68 ? -7.852 4.957 -1.043 1 95.12 68 VAL B C 1
ATOM 2465 O O . VAL B 1 68 ? -7.363 6.062 -0.789 1 95.12 68 VAL B O 1
ATOM 2468 N N . SER B 1 69 ? -7.637 3.943 -0.297 1 94.06 69 SER B N 1
ATOM 2469 C CA . SER B 1 69 ? -6.785 4.016 0.885 1 94.06 69 SER B CA 1
ATOM 2470 C C . SER B 1 69 ? -5.395 4.535 0.534 1 94.06 69 SER B C 1
ATOM 2472 O O . SER B 1 69 ? -4.891 5.457 1.18 1 94.06 69 SER B O 1
ATOM 2474 N N . SER B 1 70 ? -4.812 4.012 -0.507 1 92.62 70 SER B N 1
ATOM 2475 C CA . SER B 1 70 ? -3.48 4.43 -0.938 1 92.62 70 SER B CA 1
ATOM 2476 C C . SER B 1 70 ? -3.498 5.852 -1.484 1 92.62 70 SER B C 1
ATOM 2478 O O . SER B 1 70 ? -2.592 6.641 -1.209 1 92.62 70 SER B O 1
ATOM 2480 N N . SER B 1 71 ? -4.547 6.203 -2.244 1 95.31 71 SER B N 1
ATOM 2481 C CA . SER B 1 71 ? -4.676 7.535 -2.832 1 95.31 71 SER B CA 1
ATOM 2482 C C . SER B 1 71 ? -4.859 8.602 -1.756 1 95.31 71 SER B C 1
ATOM 2484 O O . SER B 1 71 ? -4.262 9.672 -1.83 1 95.31 71 SER B O 1
ATOM 2486 N N . GLU B 1 72 ? -5.668 8.297 -0.736 1 96.75 72 GLU B N 1
ATOM 2487 C CA . GLU B 1 72 ? -5.91 9.234 0.354 1 96.75 72 GLU B CA 1
ATOM 2488 C C . GLU B 1 72 ? -4.613 9.609 1.064 1 96.75 72 GLU B C 1
ATOM 2490 O O . GLU B 1 72 ? -4.344 10.789 1.296 1 96.75 72 GLU B O 1
ATOM 2495 N N . GLU B 1 73 ? -3.869 8.656 1.418 1 93.94 73 GLU B N 1
ATOM 2496 C CA . GLU B 1 73 ? -2.607 8.898 2.115 1 93.94 73 GLU B CA 1
ATOM 2497 C C . GLU B 1 73 ? -1.668 9.758 1.275 1 93.94 73 GLU B C 1
ATOM 2499 O O . GLU B 1 73 ? -1.086 10.719 1.777 1 93.94 73 GLU B O 1
ATOM 2504 N N . THR B 1 74 ? -1.574 9.461 -0.03 1 94.12 74 THR B N 1
ATOM 2505 C CA . THR B 1 74 ? -0.658 10.164 -0.923 1 94.12 74 THR B CA 1
ATOM 2506 C C . THR B 1 74 ? -1.125 11.602 -1.159 1 94.12 74 THR B C 1
ATOM 2508 O O . THR B 1 74 ? -0.35 12.547 -1 1 94.12 74 THR B O 1
ATOM 2511 N N . ILE B 1 75 ? -2.346 11.773 -1.444 1 97.19 75 ILE B N 1
ATOM 2512 C CA . ILE B 1 75 ? -2.891 13.094 -1.753 1 97.19 75 ILE B CA 1
ATOM 2513 C C . ILE B 1 75 ? -2.854 13.969 -0.505 1 97.19 75 ILE B C 1
ATOM 2515 O O . ILE B 1 75 ? -2.389 15.109 -0.556 1 97.19 75 ILE B O 1
ATOM 2519 N N . PHE B 1 76 ? -3.328 13.391 0.59 1 97.75 76 PHE B N 1
ATOM 2520 C CA . PHE B 1 76 ? -3.354 14.148 1.836 1 97.75 76 PHE B CA 1
ATOM 2521 C C . PHE B 1 76 ? -1.946 14.562 2.248 1 97.75 76 PHE B C 1
ATOM 2523 O O . PHE B 1 76 ? -1.72 15.703 2.646 1 97.75 76 PHE B O 1
ATOM 2530 N N . GLY B 1 77 ? -1.066 13.703 2.117 1 94 77 GLY B N 1
ATOM 2531 C CA . GLY B 1 77 ? 0.317 14.008 2.447 1 94 77 GLY B CA 1
ATOM 2532 C C . GLY B 1 77 ? 0.907 15.109 1.591 1 94 77 GLY B C 1
ATOM 2533 O O . GLY B 1 77 ? 1.752 15.883 2.055 1 94 77 GLY B O 1
ATOM 2534 N N . ASN B 1 78 ? 0.417 15.25 0.437 1 92.31 78 ASN B N 1
ATOM 2535 C CA . ASN B 1 78 ? 0.991 16.188 -0.521 1 92.31 78 ASN B CA 1
ATOM 2536 C C . ASN B 1 78 ? 0.349 17.578 -0.407 1 92.31 78 ASN B C 1
ATOM 2538 O O . ASN B 1 78 ? 0.985 18.578 -0.708 1 92.31 78 ASN B O 1
ATOM 2542 N N . CYS B 1 79 ? -0.863 17.578 0.097 1 96.19 79 CYS B N 1
ATOM 2543 C CA . CYS B 1 79 ? -1.522 18.859 -0.141 1 96.19 79 CYS B CA 1
ATOM 2544 C C . CYS B 1 79 ? -2.002 19.484 1.167 1 96.19 79 CYS B C 1
ATOM 2546 O O . CYS B 1 79 ? -2.35 20.656 1.21 1 96.19 79 CYS B O 1
ATOM 2548 N N . PHE B 1 80 ? -2.008 18.75 2.201 1 98 80 PHE B N 1
ATOM 2549 C CA . PHE B 1 80 ? -2.736 19.234 3.367 1 98 80 PHE B CA 1
ATOM 2550 C C . PHE B 1 80 ? -1.852 20.125 4.227 1 98 80 PHE B C 1
ATOM 2552 O O . PHE B 1 80 ? -2.252 21.234 4.598 1 98 80 PHE B O 1
ATOM 2559 N N . PHE B 1 81 ? -0.624 19.75 4.48 1 97.94 81 PHE B N 1
ATOM 2560 C CA . PHE B 1 81 ? 0.15 20.359 5.555 1 97.94 81 PHE B CA 1
ATOM 2561 C C . PHE B 1 81 ? 0.906 21.578 5.047 1 97.94 81 PHE B C 1
ATOM 2563 O O . PHE B 1 81 ? 1.038 22.578 5.762 1 97.94 81 PHE B O 1
ATOM 2570 N N . GLU B 1 82 ? 1.407 21.578 3.836 1 96.62 82 GLU B N 1
ATOM 2571 C CA . GLU B 1 82 ? 2.262 22.656 3.34 1 96.62 82 GLU B CA 1
ATOM 2572 C C . GLU B 1 82 ? 1.545 24 3.393 1 96.62 82 GLU B C 1
ATOM 2574 O O . GLU B 1 82 ? 2.074 24.969 3.939 1 96.62 82 GLU B O 1
ATOM 2579 N N . PRO B 1 83 ? 0.331 24.109 2.885 1 96.62 83 PRO B N 1
ATOM 2580 C CA . PRO B 1 83 ? -0.357 25.406 2.963 1 96.62 83 PRO B CA 1
ATOM 2581 C C . PRO B 1 83 ? -0.583 25.859 4.402 1 96.62 83 PRO B C 1
ATOM 2583 O O . PRO B 1 83 ? -0.547 27.062 4.68 1 96.62 83 PRO B O 1
ATOM 2586 N N . ILE B 1 84 ? -0.812 24.938 5.266 1 97.81 84 ILE B N 1
ATOM 2587 C CA . ILE B 1 84 ? -1.035 25.266 6.672 1 97.81 84 ILE B CA 1
ATOM 2588 C C . ILE B 1 84 ? 0.256 25.797 7.289 1 97.81 84 ILE B C 1
ATOM 2590 O O . ILE B 1 84 ? 0.242 26.797 8 1 97.81 84 ILE B O 1
ATOM 2594 N N . ALA B 1 85 ? 1.318 25.094 6.969 1 97.5 85 ALA B N 1
ATOM 2595 C CA . ALA B 1 85 ? 2.617 25.5 7.496 1 97.5 85 ALA B CA 1
ATOM 2596 C C . ALA B 1 85 ? 2.996 26.891 6.996 1 97.5 85 ALA B C 1
ATOM 2598 O O . ALA B 1 85 ? 3.537 27.703 7.75 1 97.5 85 ALA B O 1
ATOM 2599 N N . ILE B 1 86 ? 2.732 27.188 5.797 1 95.88 86 ILE B N 1
ATOM 2600 C CA . ILE B 1 86 ? 3.027 28.5 5.23 1 95.88 86 ILE B CA 1
ATOM 2601 C C . ILE B 1 86 ? 2.205 29.578 5.949 1 95.88 86 ILE B C 1
ATOM 2603 O O . ILE B 1 86 ? 2.746 30.578 6.398 1 95.88 86 ILE B O 1
ATOM 2607 N N . ALA B 1 87 ? 0.942 29.312 6.145 1 95.75 87 ALA B N 1
ATOM 2608 C CA . ALA B 1 87 ? 0.05 30.266 6.801 1 95.75 87 ALA B CA 1
ATOM 2609 C C . ALA B 1 87 ? 0.455 30.5 8.25 1 95.75 87 ALA B C 1
ATOM 2611 O O . ALA B 1 87 ? 0.376 31.609 8.766 1 95.75 87 ALA B O 1
ATOM 2612 N N . ALA B 1 88 ? 0.954 29.422 8.875 1 95.56 88 ALA B N 1
ATOM 2613 C CA . ALA B 1 88 ? 1.248 29.469 10.305 1 95.56 88 ALA B CA 1
ATOM 2614 C C . ALA B 1 88 ? 2.625 30.078 10.562 1 95.56 88 ALA B C 1
ATOM 2616 O O . ALA B 1 88 ? 2.889 30.594 11.648 1 95.56 88 ALA B O 1
ATOM 2617 N N . SER B 1 89 ? 3.533 29.984 9.617 1 92.38 89 SER B N 1
ATOM 2618 C CA . SER B 1 89 ? 4.93 30.359 9.82 1 92.38 89 SER B CA 1
ATOM 2619 C C . SER B 1 89 ? 5.129 31.859 9.664 1 92.38 89 SER B C 1
ATOM 2621 O O . SER B 1 89 ? 6.113 32.438 10.164 1 92.38 89 SER B O 1
ATOM 2623 N N . GLY B 1 90 ? 4.254 32.5 8.977 1 83.31 90 GLY B N 1
ATOM 2624 C CA . GLY B 1 90 ? 4.496 33.906 8.617 1 83.31 90 GLY B CA 1
ATOM 2625 C C . GLY B 1 90 ? 5.551 34.062 7.539 1 83.31 90 GLY B C 1
ATOM 2626 O O . GLY B 1 90 ? 5.922 35.188 7.188 1 83.31 90 GLY B O 1
ATOM 2627 N N . GLY B 1 91 ? 6.047 32.938 7.023 1 85.62 91 GLY B N 1
ATOM 2628 C CA . GLY B 1 91 ? 7.023 32.969 5.949 1 85.62 91 GLY B CA 1
ATOM 2629 C C . GLY B 1 91 ? 6.398 32.875 4.57 1 85.62 91 GLY B C 1
ATOM 2630 O O . GLY B 1 91 ? 5.195 33.094 4.414 1 85.62 91 GLY B O 1
ATOM 2631 N N . ASN B 1 92 ? 7.324 32.781 3.627 1 87.19 92 ASN B N 1
ATOM 2632 C CA . ASN B 1 92 ? 6.891 32.719 2.236 1 87.19 92 ASN B CA 1
ATOM 2633 C C . ASN B 1 92 ? 7.227 31.344 1.62 1 87.19 92 ASN B C 1
ATOM 2635 O O . ASN B 1 92 ? 8.164 30.688 2.057 1 87.19 92 ASN B O 1
ATOM 2639 N N . LYS B 1 93 ? 6.402 31.062 0.718 1 89.06 93 LYS B N 1
ATOM 2640 C CA . LYS B 1 93 ? 6.738 29.875 -0.081 1 89.06 93 LYS B CA 1
ATOM 2641 C C . LYS B 1 93 ? 8.117 30.031 -0.723 1 89.06 93 LYS B C 1
ATOM 2643 O O . LYS B 1 93 ? 8.438 31.078 -1.269 1 89.06 93 LYS B O 1
ATOM 2648 N N . ALA B 1 94 ? 8.828 28.953 -0.604 1 87.62 94 ALA B N 1
ATOM 2649 C CA . ALA B 1 94 ? 10.188 29 -1.137 1 87.62 94 ALA B CA 1
ATOM 2650 C C . ALA B 1 94 ? 10.203 28.734 -2.641 1 87.62 94 ALA B C 1
ATOM 2652 O O . ALA B 1 94 ? 9.352 28 -3.154 1 87.62 94 ALA B O 1
ATOM 2653 N N . LEU B 1 95 ? 11.219 29.312 -3.299 1 81.94 95 LEU B N 1
ATOM 2654 C CA . LEU B 1 95 ? 11.414 29.078 -4.727 1 81.94 95 LEU B CA 1
ATOM 2655 C C . LEU B 1 95 ? 12.438 27.969 -4.957 1 81.94 95 LEU B C 1
ATOM 2657 O O . LEU B 1 95 ? 12.445 27.328 -6.016 1 81.94 95 LEU B O 1
ATOM 2661 N N . ALA B 1 96 ? 13.211 27.719 -3.934 1 86.44 96 ALA B N 1
ATOM 2662 C CA . ALA B 1 96 ? 14.266 26.703 -4.051 1 86.44 96 ALA B CA 1
ATOM 2663 C C . ALA B 1 96 ? 13.672 25.297 -4.059 1 86.44 96 ALA B C 1
ATOM 2665 O O . ALA B 1 96 ? 12.727 25.016 -3.32 1 86.44 96 ALA B O 1
ATOM 2666 N N . GLU B 1 97 ? 14.289 24.469 -4.863 1 90.25 97 GLU B N 1
ATOM 2667 C CA . GLU B 1 97 ? 13.852 23.078 -4.941 1 90.25 97 GLU B CA 1
ATOM 2668 C C . GLU B 1 97 ? 14 22.375 -3.596 1 90.25 97 GLU B C 1
ATOM 2670 O O . GLU B 1 97 ? 15.008 22.531 -2.912 1 90.25 97 GLU B O 1
ATOM 2675 N N . GLY B 1 98 ? 12.961 21.672 -3.273 1 93.25 98 GLY B N 1
ATOM 2676 C CA . GLY B 1 98 ? 13.023 20.828 -2.084 1 93.25 98 GLY B CA 1
ATOM 2677 C C . GLY B 1 98 ? 12.781 21.609 -0.801 1 93.25 98 GLY B C 1
ATOM 2678 O O . GLY B 1 98 ? 12.836 21.031 0.291 1 93.25 98 GLY B O 1
ATOM 2679 N N . ILE B 1 99 ? 12.602 22.906 -0.919 1 95.56 99 ILE B N 1
ATOM 2680 C CA . ILE B 1 99 ? 12.305 23.766 0.227 1 95.56 99 ILE B CA 1
ATOM 2681 C C . ILE B 1 99 ? 10.898 24.344 0.087 1 95.56 99 ILE B C 1
ATOM 2683 O O . ILE B 1 99 ? 10.562 24.922 -0.947 1 95.56 99 ILE B O 1
ATOM 2687 N N . ASP B 1 100 ? 10.148 24.219 1.15 1 96.44 100 ASP B N 1
ATOM 2688 C CA . ASP B 1 100 ? 8.75 24.656 1.072 1 96.44 100 ASP B CA 1
ATOM 2689 C C . ASP B 1 100 ? 8.586 26.062 1.646 1 96.44 100 ASP B C 1
ATOM 2691 O O . ASP B 1 100 ? 7.785 26.844 1.143 1 96.44 100 ASP B O 1
ATOM 2695 N N . ILE B 1 101 ? 9.336 26.359 2.678 1 95.94 101 ILE B N 1
ATOM 2696 C CA . ILE B 1 101 ? 9.18 27.641 3.363 1 95.94 101 ILE B CA 1
ATOM 2697 C C . ILE B 1 101 ? 10.555 28.266 3.611 1 95.94 101 ILE B C 1
ATOM 2699 O O . ILE B 1 101 ? 11.492 27.562 3.998 1 95.94 101 ILE B O 1
ATOM 2703 N N . MET B 1 102 ? 10.617 29.5 3.412 1 94.06 102 MET B N 1
ATOM 2704 C CA . MET B 1 102 ? 11.773 30.312 3.803 1 94.06 102 MET B CA 1
ATOM 2705 C C . MET B 1 102 ? 11.352 31.438 4.73 1 94.06 102 MET B C 1
ATOM 2707 O O . MET B 1 102 ? 10.422 32.188 4.426 1 94.06 102 MET B O 1
ATOM 2711 N N . ILE B 1 103 ? 12.07 31.469 5.836 1 92.75 103 ILE B N 1
ATOM 2712 C CA . ILE B 1 103 ? 11.789 32.5 6.809 1 92.75 103 ILE B CA 1
ATOM 2713 C C . ILE B 1 103 ? 13.039 33.344 7.047 1 92.75 103 ILE B C 1
ATOM 2715 O O . ILE B 1 103 ? 14.109 32.812 7.355 1 92.75 103 ILE B O 1
ATOM 2719 N N . GLN B 1 104 ? 12.883 34.625 6.93 1 90.94 104 GLN B N 1
ATOM 2720 C CA . GLN B 1 104 ? 13.984 35.531 7.203 1 90.94 104 GLN B CA 1
ATOM 2721 C C . GLN B 1 104 ? 13.781 36.25 8.531 1 90.94 104 GLN B C 1
ATOM 2723 O O . GLN B 1 104 ? 12.781 36.969 8.727 1 90.94 104 GLN B O 1
ATOM 2728 N N . ASN B 1 105 ? 14.727 36 9.391 1 89.94 105 ASN B N 1
ATOM 2729 C CA . ASN B 1 105 ? 14.781 36.75 10.625 1 89.94 105 ASN B CA 1
ATOM 2730 C C . ASN B 1 105 ? 15.789 37.906 10.539 1 89.94 105 ASN B C 1
ATOM 2732 O O . ASN B 1 105 ? 17 37.688 10.617 1 89.94 105 ASN B O 1
ATOM 2736 N N . ASN B 1 106 ? 15.414 39.094 10.531 1 89.88 106 ASN B N 1
ATOM 2737 C CA . ASN B 1 106 ? 16.281 40.25 10.336 1 89.88 106 ASN B CA 1
ATOM 2738 C C . ASN B 1 106 ? 17.031 40.594 11.617 1 89.88 106 ASN B C 1
ATOM 2740 O O . ASN B 1 106 ? 18.125 41.188 11.57 1 89.88 106 ASN B O 1
ATOM 2744 N N . GLU B 1 107 ? 16.453 40.25 12.703 1 91 107 GLU B N 1
ATOM 2745 C CA . GLU B 1 107 ? 17.094 40.562 13.977 1 91 107 GLU B CA 1
ATOM 2746 C C . GLU B 1 107 ? 18.375 39.75 14.164 1 91 107 GLU B C 1
ATOM 2748 O O . GLU B 1 107 ? 19.391 40.312 14.617 1 91 107 GLU B O 1
ATOM 2753 N N . THR B 1 108 ? 18.344 38.562 13.711 1 91.38 108 THR B N 1
ATOM 2754 C CA . THR B 1 108 ? 19.5 37.688 13.914 1 91.38 108 THR B CA 1
ATOM 2755 C C . THR B 1 108 ? 20.234 37.469 12.594 1 91.38 108 THR B C 1
ATOM 2757 O O . THR B 1 108 ? 21.219 36.719 12.547 1 91.38 108 THR B O 1
ATOM 2760 N N . ASN B 1 109 ? 19.734 38.062 11.57 1 93.94 109 ASN B N 1
ATOM 2761 C CA . ASN B 1 109 ? 20.266 37.844 10.234 1 93.94 109 ASN B CA 1
ATOM 2762 C C . ASN B 1 109 ? 20.375 36.375 9.898 1 93.94 109 ASN B C 1
ATOM 2764 O O . ASN B 1 109 ? 21.438 35.875 9.516 1 93.94 109 ASN B O 1
ATOM 2768 N N . THR B 1 110 ? 19.188 35.688 10.086 1 93.88 110 THR B N 1
ATOM 2769 C CA . THR B 1 110 ? 19.125 34.25 9.891 1 93.88 110 THR B CA 1
ATOM 2770 C C . THR B 1 110 ? 18.062 33.875 8.852 1 93.88 110 THR B C 1
ATOM 2772 O O . THR B 1 110 ? 16.953 34.438 8.867 1 93.88 110 THR B O 1
ATOM 2775 N N . ILE B 1 111 ? 18.453 33 7.945 1 93.06 111 ILE B N 1
ATOM 2776 C CA . ILE B 1 111 ? 17.531 32.438 6.984 1 93.06 111 ILE B CA 1
ATOM 2777 C C . ILE B 1 111 ? 17.25 30.969 7.355 1 93.06 111 ILE B C 1
ATOM 2779 O O . ILE B 1 111 ? 18.172 30.156 7.43 1 93.06 111 ILE B O 1
ATOM 2783 N N . SER B 1 112 ? 15.992 30.719 7.586 1 94.69 112 SER B N 1
ATOM 2784 C CA . SER B 1 112 ? 15.562 29.359 7.895 1 94.69 112 SER B CA 1
ATOM 2785 C C . SER B 1 112 ? 14.852 28.719 6.703 1 94.69 112 SER B C 1
ATOM 2787 O O . SER B 1 112 ? 13.922 29.297 6.145 1 94.69 112 SER B O 1
ATOM 2789 N N . ALA B 1 113 ? 15.336 27.594 6.32 1 95.75 113 ALA B N 1
ATOM 2790 C CA . ALA B 1 113 ? 14.727 26.797 5.25 1 95.75 113 ALA B CA 1
ATOM 2791 C C . ALA B 1 113 ? 14.023 25.562 5.805 1 95.75 113 ALA B C 1
ATOM 2793 O O . ALA B 1 113 ? 14.609 24.828 6.602 1 95.75 113 ALA B O 1
ATOM 2794 N N . ILE B 1 114 ? 12.789 25.375 5.312 1 96.81 114 ILE B N 1
ATOM 2795 C CA . ILE B 1 114 ? 12.008 24.281 5.887 1 96.81 114 ILE B CA 1
ATOM 2796 C C . ILE B 1 114 ? 11.453 23.406 4.773 1 96.81 114 ILE B C 1
ATOM 2798 O O . ILE B 1 114 ? 10.812 23.891 3.842 1 96.81 114 ILE B O 1
ATOM 2802 N N . ALA B 1 115 ? 11.734 22.125 4.871 1 96.75 115 ALA B N 1
ATOM 2803 C CA . ALA B 1 115 ? 11.039 21.109 4.094 1 96.75 115 ALA B CA 1
ATOM 2804 C C . ALA B 1 115 ? 9.922 20.453 4.906 1 96.75 115 ALA B C 1
ATOM 2806 O O . ALA B 1 115 ? 10.18 19.828 5.938 1 96.75 115 ALA B O 1
ATOM 2807 N N . VAL B 1 116 ? 8.711 20.609 4.418 1 97.06 116 VAL B N 1
ATOM 2808 C CA . VAL B 1 116 ? 7.551 20.109 5.145 1 97.06 116 VAL B CA 1
ATOM 2809 C C . VAL B 1 116 ? 7.199 18.703 4.66 1 97.06 116 VAL B C 1
ATOM 2811 O O . VAL B 1 116 ? 7.047 18.484 3.459 1 97.06 116 VAL B O 1
ATOM 2814 N N . LYS B 1 117 ? 7.164 17.781 5.594 1 96 117 LYS B N 1
ATOM 2815 C CA . LYS B 1 117 ? 6.77 16.406 5.309 1 96 117 LYS B CA 1
ATOM 2816 C C . LYS B 1 117 ? 5.594 15.984 6.188 1 96 117 LYS B C 1
ATOM 2818 O O . LYS B 1 117 ? 5.391 16.531 7.27 1 96 117 LYS B O 1
ATOM 2823 N N . SER B 1 118 ? 4.871 15.016 5.672 1 96.12 118 SER B N 1
ATOM 2824 C CA . SER B 1 118 ? 3.707 14.555 6.426 1 96.12 118 SER B CA 1
ATOM 2825 C C . SER B 1 118 ? 4.125 13.852 7.715 1 96.12 118 SER B C 1
ATOM 2827 O O . SER B 1 118 ? 3.729 14.266 8.805 1 96.12 118 SER B O 1
ATOM 2829 N N . GLY B 1 119 ? 4.898 12.875 7.621 1 94.75 119 GLY B N 1
ATOM 2830 C CA . GLY B 1 119 ? 5.367 12.094 8.75 1 94.75 119 GLY B CA 1
ATOM 2831 C C . GLY B 1 119 ? 6.773 11.562 8.562 1 94.75 119 GLY B C 1
ATOM 2832 O O . GLY B 1 119 ? 7.387 11.758 7.512 1 94.75 119 GLY B O 1
ATOM 2833 N N . PRO B 1 120 ? 7.32 10.93 9.57 1 90.81 120 PRO B N 1
ATOM 2834 C CA . PRO B 1 120 ? 8.742 10.586 9.57 1 90.81 120 PRO B CA 1
ATOM 2835 C C . PRO B 1 120 ? 9.055 9.391 8.664 1 90.81 120 PRO B C 1
ATOM 2837 O O . PRO B 1 120 ? 10.227 9.141 8.359 1 90.81 120 PRO B O 1
ATOM 2840 N N . SER B 1 121 ? 8.094 8.742 8.117 1 87.12 121 SER B N 1
ATOM 2841 C CA . SER B 1 121 ? 8.344 7.516 7.363 1 87.12 121 SER B CA 1
ATOM 2842 C C . SER B 1 121 ? 8.367 7.781 5.863 1 87.12 121 SER B C 1
ATOM 2844 O O . SER B 1 121 ? 8.445 6.848 5.062 1 87.12 121 SER B O 1
ATOM 2846 N N . VAL B 1 122 ? 8.453 8.961 5.531 1 84.81 122 VAL B N 1
ATOM 2847 C CA . VAL B 1 122 ? 8.227 9.281 4.125 1 84.81 122 VAL B CA 1
ATOM 2848 C C . VAL B 1 122 ? 9.547 9.219 3.361 1 84.81 122 VAL B C 1
ATOM 2850 O O . VAL B 1 122 ? 9.562 9.164 2.129 1 84.81 122 VAL B O 1
ATOM 2853 N N . PHE B 1 123 ? 10.727 9.25 4.066 1 84.31 123 PHE B N 1
ATOM 2854 C CA . PHE B 1 123 ? 12.016 9.297 3.385 1 84.31 123 PHE B CA 1
ATOM 2855 C C . PHE B 1 123 ? 12.57 7.895 3.178 1 84.31 123 PHE B C 1
ATOM 2857 O O . PHE B 1 123 ? 12.531 7.066 4.09 1 84.31 123 PHE B O 1
ATOM 2864 N N . ASN B 1 124 ? 12.969 7.738 1.948 1 82.62 124 ASN B N 1
ATOM 2865 C CA . ASN B 1 124 ? 13.945 6.676 1.73 1 82.62 124 ASN B CA 1
ATOM 2866 C C . ASN B 1 124 ? 15.359 7.23 1.595 1 82.62 124 ASN B C 1
ATOM 2868 O O . ASN B 1 124 ? 15.57 8.438 1.727 1 82.62 124 ASN B O 1
ATOM 2872 N N . ALA B 1 125 ? 16.297 6.379 1.415 1 82.88 125 ALA B N 1
ATOM 2873 C CA . ALA B 1 125 ? 17.703 6.793 1.381 1 82.88 125 ALA B CA 1
ATOM 2874 C C . ALA B 1 125 ? 17.953 7.805 0.265 1 82.88 125 ALA B C 1
ATOM 2876 O O . ALA B 1 125 ? 18.609 8.82 0.479 1 82.88 125 ALA B O 1
ATOM 2877 N N . ASP B 1 126 ? 17.359 7.543 -0.855 1 86.25 126 ASP B N 1
ATOM 2878 C CA . ASP B 1 126 ? 17.562 8.398 -2.018 1 86.25 126 ASP B CA 1
ATOM 2879 C C . ASP B 1 126 ? 16.906 9.766 -1.826 1 86.25 126 ASP B C 1
ATOM 2881 O O . ASP B 1 126 ? 17.516 10.797 -2.121 1 86.25 126 ASP B O 1
ATOM 2885 N N . SER B 1 127 ? 15.688 9.695 -1.343 1 89.19 127 SER B N 1
ATOM 2886 C CA . SER B 1 127 ? 14.969 10.953 -1.167 1 89.19 127 SER B CA 1
ATOM 2887 C C . SER B 1 127 ? 15.594 11.797 -0.066 1 89.19 127 SER B C 1
ATOM 2889 O O . SER B 1 127 ? 15.586 13.031 -0.142 1 89.19 127 SER B O 1
ATOM 2891 N N . LYS B 1 128 ? 16.188 11.18 0.919 1 90.38 128 LYS B N 1
ATOM 2892 C CA . LYS B 1 128 ? 16.875 11.906 1.982 1 90.38 128 LYS B CA 1
ATOM 2893 C C . LYS B 1 128 ? 18.141 12.594 1.458 1 90.38 128 LYS B C 1
ATOM 2895 O O . LYS B 1 128 ? 18.391 13.75 1.781 1 90.38 128 LYS B O 1
ATOM 2900 N N . LYS B 1 129 ? 18.906 11.898 0.642 1 92.25 129 LYS B N 1
ATOM 2901 C CA . LYS B 1 129 ? 20.109 12.453 0.025 1 92.25 129 LYS B CA 1
ATOM 2902 C C . LYS B 1 129 ? 19.766 13.664 -0.841 1 92.25 129 LYS B C 1
ATOM 2904 O O . LYS B 1 129 ? 20.453 14.68 -0.794 1 92.25 129 LYS B O 1
ATOM 2909 N N . ARG B 1 130 ? 18.75 13.531 -1.604 1 94.25 130 ARG B N 1
ATOM 2910 C CA . ARG B 1 130 ? 18.297 14.641 -2.449 1 94.25 130 ARG B CA 1
ATOM 2911 C C . ARG B 1 130 ? 17.922 15.852 -1.606 1 94.25 130 ARG B C 1
ATOM 2913 O O . ARG B 1 130 ? 18.234 16.984 -1.969 1 94.25 130 ARG B O 1
ATOM 2920 N N . GLN B 1 131 ? 17.25 15.609 -0.488 1 94.31 131 GLN B N 1
ATOM 2921 C CA . GLN B 1 131 ? 16.875 16.688 0.422 1 94.31 131 GLN B CA 1
ATOM 2922 C C . GLN B 1 131 ? 18.109 17.391 0.976 1 94.31 131 GLN B C 1
ATOM 2924 O O . GLN B 1 131 ? 18.141 18.625 1.07 1 94.31 131 GLN B O 1
ATOM 2929 N N . GLU B 1 132 ? 19.125 16.656 1.262 1 94 132 GLU B N 1
ATOM 2930 C CA . GLU B 1 132 ? 20.375 17.203 1.76 1 94 132 GLU B CA 1
ATOM 2931 C C . GLU B 1 132 ? 21.062 18.078 0.701 1 94 132 GLU B C 1
ATOM 2933 O O . GLU B 1 132 ? 21.594 19.141 1.011 1 94 132 GLU B O 1
ATOM 2938 N N . GLN B 1 133 ? 20.984 17.578 -0.48 1 95.25 133 GLN B N 1
ATOM 2939 C CA . GLN B 1 133 ? 21.547 18.359 -1.584 1 95.25 133 GLN B CA 1
ATOM 2940 C C . GLN B 1 133 ? 20.797 19.672 -1.775 1 95.25 133 GLN B C 1
ATOM 2942 O O . GLN B 1 133 ? 21.406 20.703 -2.027 1 95.25 133 GLN B O 1
ATOM 2947 N N . ASN B 1 134 ? 19.516 19.578 -1.661 1 95.12 134 ASN B N 1
ATOM 2948 C CA . ASN B 1 134 ? 18.703 20.781 -1.774 1 95.12 134 ASN B CA 1
ATOM 2949 C C . ASN B 1 134 ? 19.047 21.797 -0.686 1 95.12 134 ASN B C 1
ATOM 2951 O O . ASN B 1 134 ? 19.172 22.984 -0.961 1 95.12 134 ASN B O 1
ATOM 2955 N N . PHE B 1 135 ? 19.297 21.375 0.534 1 95.62 135 PHE B N 1
ATOM 2956 C CA . PHE B 1 135 ? 19.656 22.25 1.645 1 95.62 135 PHE B CA 1
ATOM 2957 C C . PHE B 1 135 ? 21.031 22.859 1.421 1 95.62 135 PHE B C 1
ATOM 2959 O O . PHE B 1 135 ? 21.266 24.031 1.719 1 95.62 135 PHE B O 1
ATOM 2966 N N . THR B 1 136 ? 21.906 22.047 0.891 1 94.38 136 THR B N 1
ATOM 2967 C CA . THR B 1 136 ? 23.25 22.516 0.611 1 94.38 136 THR B CA 1
ATOM 2968 C C . THR B 1 136 ? 23.219 23.641 -0.43 1 94.38 136 THR B C 1
ATOM 2970 O O . THR B 1 136 ? 23.875 24.672 -0.261 1 94.38 136 THR B O 1
ATOM 2973 N N . ALA B 1 137 ? 22.453 23.406 -1.43 1 93.31 137 ALA B N 1
ATOM 2974 C CA . ALA B 1 137 ? 22.328 24.422 -2.477 1 93.31 137 ALA B CA 1
ATOM 2975 C C . ALA B 1 137 ? 21.766 25.719 -1.914 1 93.31 137 ALA B C 1
ATOM 2977 O O . ALA B 1 137 ? 22.266 26.797 -2.234 1 93.31 137 ALA B O 1
ATOM 2978 N N . ALA B 1 138 ? 20.797 25.625 -1.1 1 91.88 138 ALA B N 1
ATOM 2979 C CA . ALA B 1 138 ? 20.172 26.797 -0.494 1 91.88 138 ALA B CA 1
ATOM 2980 C C . ALA B 1 138 ? 21.141 27.5 0.469 1 91.88 138 ALA B C 1
ATOM 2982 O O . ALA B 1 138 ? 21.125 28.719 0.59 1 91.88 138 ALA B O 1
ATOM 2983 N N . SER B 1 139 ? 21.938 26.75 1.151 1 93.44 139 SER B N 1
ATOM 2984 C CA . SER B 1 139 ? 22.891 27.312 2.1 1 93.44 139 SER B CA 1
ATOM 2985 C C . SER B 1 139 ? 23.922 28.203 1.396 1 93.44 139 SER B C 1
ATOM 2987 O O . SER B 1 139 ? 24.344 29.219 1.944 1 93.44 139 SER B O 1
ATOM 2989 N N . LYS B 1 140 ? 24.281 27.812 0.208 1 92.69 140 LYS B N 1
ATOM 2990 C CA . LYS B 1 140 ? 25.234 28.594 -0.571 1 92.69 140 LYS B CA 1
ATOM 2991 C C . LYS B 1 140 ? 24.656 29.984 -0.898 1 92.69 140 LYS B C 1
ATOM 2993 O O . LYS B 1 140 ? 25.375 30.984 -0.838 1 92.69 140 LYS B O 1
ATOM 2998 N N . LEU B 1 141 ? 23.453 30 -1.172 1 87.19 141 LEU B N 1
ATOM 2999 C CA . LEU B 1 141 ? 22.781 31.266 -1.478 1 87.19 141 LEU B CA 1
ATOM 3000 C C . LEU B 1 141 ? 22.703 32.156 -0.241 1 87.19 141 LEU B C 1
ATOM 3002 O O . LEU B 1 141 ? 22.906 33.375 -0.332 1 87.19 141 LEU B O 1
ATOM 3006 N N . ALA B 1 142 ? 22.484 31.625 0.924 1 89.81 142 ALA B N 1
ATOM 3007 C CA . ALA B 1 142 ? 22.438 32.375 2.182 1 89.81 142 ALA B CA 1
ATOM 3008 C C . ALA B 1 142 ? 23.812 32.906 2.547 1 89.81 142 ALA B C 1
ATOM 3010 O O . ALA B 1 142 ? 23.922 34.031 3.047 1 89.81 142 ALA B O 1
ATOM 3011 N N . GLN B 1 143 ? 24.797 32.125 2.27 1 90.88 143 GLN B N 1
ATOM 3012 C CA . GLN B 1 143 ? 26.156 32.562 2.543 1 90.88 143 GLN B CA 1
ATOM 3013 C C . GLN B 1 143 ? 26.531 33.781 1.696 1 90.88 143 GLN B C 1
ATOM 3015 O O . GLN B 1 143 ? 27.188 34.688 2.18 1 90.88 143 GLN B O 1
ATOM 3020 N N . GLN B 1 144 ? 26.078 33.719 0.531 1 91.56 144 GLN B N 1
ATOM 3021 C CA . GLN B 1 144 ? 26.344 34.875 -0.351 1 91.56 144 GLN B CA 1
ATOM 3022 C C . GLN B 1 144 ? 25.688 36.125 0.183 1 91.56 144 GLN B C 1
ATOM 3024 O O . GLN B 1 144 ? 26.203 37.219 0.01 1 91.56 144 GLN B O 1
ATOM 3029 N N . ALA B 1 145 ? 24.656 36 0.865 1 89.25 145 ALA B N 1
ATOM 3030 C CA . ALA B 1 145 ? 23.938 37.125 1.463 1 89.25 145 ALA B CA 1
ATOM 3031 C C . ALA B 1 145 ? 24.469 37.438 2.857 1 89.25 145 ALA B C 1
ATOM 3033 O O . ALA B 1 145 ? 23.906 38.281 3.568 1 89.25 145 ALA B O 1
ATOM 3034 N N . LYS B 1 146 ? 25.438 36.688 3.348 1 93.5 146 LYS B N 1
ATOM 3035 C CA . LYS B 1 146 ? 26.094 36.844 4.641 1 93.5 146 LYS B CA 1
ATOM 3036 C C . LYS B 1 146 ? 25.109 36.656 5.785 1 93.5 146 LYS B C 1
ATOM 3038 O O . LYS B 1 146 ? 25.141 37.406 6.773 1 93.5 146 LYS B O 1
ATOM 3043 N N . ALA B 1 147 ? 24.188 35.781 5.52 1 94.25 147 ALA B N 1
ATOM 3044 C CA . ALA B 1 147 ? 23.188 35.469 6.543 1 94.25 147 ALA B CA 1
ATOM 3045 C C . ALA B 1 147 ? 23.469 34.094 7.168 1 94.25 147 ALA B C 1
ATOM 3047 O O . ALA B 1 147 ? 24.047 33.219 6.523 1 94.25 147 ALA B O 1
ATOM 3048 N N . ARG B 1 148 ? 23.125 33.969 8.398 1 94.12 148 ARG B N 1
ATOM 3049 C CA . ARG B 1 148 ? 23.109 32.656 9.023 1 94.12 148 ARG B CA 1
ATOM 3050 C C . ARG B 1 148 ? 22.047 31.766 8.406 1 94.12 148 ARG B C 1
ATOM 3052 O O . ARG B 1 148 ? 20.953 32.25 8.055 1 94.12 148 ARG B O 1
ATOM 3059 N N . TYR B 1 149 ? 22.375 30.469 8.281 1 94.5 149 TYR B N 1
ATOM 3060 C CA . TYR B 1 149 ? 21.484 29.531 7.609 1 94.5 149 TYR B CA 1
ATOM 3061 C C . TYR B 1 149 ? 21.109 28.375 8.523 1 94.5 149 TYR B C 1
ATOM 3063 O O . TYR B 1 149 ? 22 27.75 9.133 1 94.5 149 TYR B O 1
ATOM 3071 N N . GLU B 1 150 ? 19.859 28.109 8.656 1 94.5 150 GLU B N 1
ATOM 3072 C CA . GLU B 1 150 ? 19.359 26.953 9.398 1 94.5 150 GLU B CA 1
ATOM 3073 C C . GLU B 1 150 ? 18.359 26.156 8.562 1 94.5 150 GLU B C 1
ATOM 3075 O O . GLU B 1 150 ? 17.469 26.734 7.938 1 94.5 150 GLU B O 1
ATOM 3080 N N . ALA B 1 151 ? 18.516 24.891 8.547 1 95.62 151 ALA B N 1
ATOM 3081 C CA . ALA B 1 151 ? 17.656 24.016 7.754 1 95.62 151 ALA B CA 1
ATOM 3082 C C . ALA B 1 151 ? 16.859 23.062 8.648 1 95.62 151 ALA B C 1
ATOM 3084 O O . ALA B 1 151 ? 17.406 22.531 9.633 1 95.62 151 ALA B O 1
ATOM 3085 N N . TYR B 1 152 ? 15.609 22.906 8.273 1 95.31 152 TYR B N 1
ATOM 3086 C CA . TYR B 1 152 ? 14.727 22.047 9.047 1 95.31 152 TYR B CA 1
ATOM 3087 C C . TYR B 1 152 ? 13.953 21.094 8.141 1 95.31 152 TYR B C 1
ATOM 3089 O O . TYR B 1 152 ? 13.492 21.484 7.07 1 95.31 152 TYR B O 1
ATOM 3097 N N . ILE B 1 153 ? 13.852 19.844 8.531 1 95.94 153 ILE B N 1
ATOM 3098 C CA . ILE B 1 153 ? 12.789 18.953 8.07 1 95.94 153 ILE B CA 1
ATOM 3099 C C . ILE B 1 153 ? 11.688 18.891 9.125 1 95.94 153 ILE B C 1
ATOM 3101 O O . ILE B 1 153 ? 11.93 18.484 10.266 1 95.94 153 ILE B O 1
ATOM 3105 N N . GLY B 1 154 ? 10.586 19.328 8.703 1 96.56 154 GLY B N 1
ATOM 3106 C CA . GLY B 1 154 ? 9.453 19.297 9.617 1 96.56 154 GLY B CA 1
ATOM 3107 C C . GLY B 1 154 ? 8.43 18.234 9.273 1 96.56 154 GLY B C 1
ATOM 3108 O O . GLY B 1 154 ? 7.801 18.297 8.211 1 96.56 154 GLY B O 1
ATOM 3109 N N . TYR B 1 155 ? 8.273 17.312 10.156 1 97.25 155 TYR B N 1
ATOM 3110 C CA . TYR B 1 155 ? 7.219 16.312 10.039 1 97.25 155 TYR B CA 1
ATOM 3111 C C . TYR B 1 155 ? 5.953 16.766 10.758 1 97.25 155 TYR B C 1
ATOM 3113 O O . TYR B 1 155 ? 5.984 17.062 11.953 1 97.25 155 TYR B O 1
ATOM 3121 N N . CYS B 1 156 ? 4.887 16.719 10.078 1 98.12 156 CYS B N 1
ATOM 3122 C CA . CYS B 1 156 ? 3.684 17.375 10.57 1 98.12 156 CYS B CA 1
ATOM 3123 C C . CYS B 1 156 ? 2.961 16.484 11.586 1 98.12 156 CYS B C 1
ATOM 3125 O O . CYS B 1 156 ? 2.197 16.984 12.414 1 98.12 156 CYS B O 1
ATOM 3127 N N . TYR B 1 157 ? 3.191 15.234 11.484 1 98 157 TYR B N 1
ATOM 3128 C CA . TYR B 1 157 ? 2.727 14.344 12.539 1 98 157 TYR B CA 1
ATOM 3129 C C . TYR B 1 157 ? 3.805 13.336 12.922 1 98 157 TYR B C 1
ATOM 3131 O O . TYR B 1 157 ? 4.84 13.242 12.258 1 98 157 TYR B O 1
ATOM 3139 N N . GLY B 1 158 ? 3.557 12.664 14.047 1 97.12 158 GLY B N 1
ATOM 3140 C CA . GLY B 1 158 ? 4.52 11.68 14.508 1 97.12 158 GLY B CA 1
ATOM 3141 C C . GLY B 1 158 ? 5.496 12.219 15.531 1 97.12 158 GLY B C 1
ATOM 3142 O O . GLY B 1 158 ? 5.359 13.359 15.984 1 97.12 158 GLY B O 1
ATOM 3143 N N . LYS B 1 159 ? 6.402 11.328 15.93 1 95.5 159 LYS B N 1
ATOM 3144 C CA . LYS B 1 159 ? 7.457 11.656 16.891 1 95.5 159 LYS B CA 1
ATOM 3145 C C . LYS B 1 159 ? 8.836 11.297 16.344 1 95.5 159 LYS B C 1
ATOM 3147 O O . LYS B 1 159 ? 8.977 10.32 15.594 1 95.5 159 LYS B O 1
ATOM 3152 N N . LYS B 1 160 ? 9.703 12.133 16.578 1 90.56 160 LYS B N 1
ATOM 3153 C CA . LYS B 1 160 ? 11.086 11.898 16.188 1 90.56 160 LYS B CA 1
ATOM 3154 C C . LYS B 1 160 ? 12.047 12.258 17.328 1 90.56 160 LYS B C 1
ATOM 3156 O O . LYS B 1 160 ? 11.984 13.359 17.875 1 90.56 160 LYS B O 1
ATOM 3161 N N . LYS B 1 161 ? 12.797 11.211 17.719 1 78.31 161 LYS B N 1
ATOM 3162 C CA . LYS B 1 161 ? 13.773 11.453 18.766 1 78.31 161 LYS B CA 1
ATOM 3163 C C . LYS B 1 161 ? 15.055 12.07 18.203 1 78.31 161 LYS B C 1
ATOM 3165 O O . LYS B 1 161 ? 15.461 11.75 17.078 1 78.31 161 LYS B O 1
ATOM 3170 N N . GLU B 1 162 ? 15.5 13.031 18.906 1 70.44 162 GLU B N 1
ATOM 3171 C CA . GLU B 1 162 ? 16.781 13.602 18.516 1 70.44 162 GLU B CA 1
ATOM 3172 C C . GLU B 1 162 ? 17.938 12.641 18.828 1 70.44 162 GLU B C 1
ATOM 3174 O O . GLU B 1 162 ? 17.969 12.031 19.891 1 70.44 162 GLU B O 1
ATOM 3179 N N . SER B 1 163 ? 18.531 11.969 17.781 1 59.66 163 SER B N 1
ATOM 3180 C CA . SER B 1 163 ? 19.672 11.141 18.109 1 59.66 163 SER B CA 1
ATOM 3181 C C . SER B 1 163 ? 20.906 11.984 18.422 1 59.66 163 SER B C 1
ATOM 3183 O O . SER B 1 163 ? 21.266 12.867 17.641 1 59.66 163 SER B O 1
ATOM 3185 N N . GLY B 1 164 ? 21.078 12.375 19.578 1 54.44 164 GLY B N 1
ATOM 3186 C CA . GLY B 1 164 ? 22.328 13.055 19.891 1 54.44 164 GLY B CA 1
ATOM 3187 C C . GLY B 1 164 ? 23.547 12.336 19.359 1 54.44 164 GLY B C 1
ATOM 3188 O O . GLY B 1 164 ? 24.672 12.859 19.406 1 54.44 164 GLY B O 1
ATOM 3189 N N . ARG B 1 165 ? 23.578 11.016 19.047 1 48.25 165 ARG B N 1
ATOM 3190 C CA . ARG B 1 165 ? 24.766 10.188 18.891 1 48.25 165 ARG B CA 1
ATOM 3191 C C . ARG B 1 165 ? 25.234 10.18 17.438 1 48.25 165 ARG B C 1
ATOM 3193 O O . ARG B 1 165 ? 26.312 9.656 17.141 1 48.25 165 ARG B O 1
ATOM 3200 N N . GLY B 1 166 ? 25.125 11.445 16.734 1 55.06 166 GLY B N 1
ATOM 3201 C CA . GLY B 1 166 ? 25.734 11.375 15.414 1 55.06 166 GLY B CA 1
ATOM 3202 C C . GLY B 1 166 ? 26.312 12.703 14.953 1 55.06 166 GLY B C 1
ATOM 3203 O O . GLY B 1 166 ? 26.312 13.68 15.711 1 55.06 166 GLY B O 1
ATOM 3204 N N . LYS B 1 167 ? 27.109 12.719 13.844 1 54.56 167 LYS B N 1
ATOM 3205 C CA . LYS B 1 167 ? 27.719 13.898 13.234 1 54.56 167 LYS B CA 1
ATOM 3206 C C . LYS B 1 167 ? 26.719 15.031 13.102 1 54.56 167 LYS B C 1
ATOM 3208 O O . LYS B 1 167 ? 25.531 14.797 12.844 1 54.56 167 LYS B O 1
ATOM 3213 N N . PRO B 1 168 ? 27.203 16.172 13.594 1 58 168 PRO B N 1
ATOM 3214 C CA . PRO B 1 168 ? 26.359 17.359 13.445 1 58 168 PRO B CA 1
ATOM 3215 C C . PRO B 1 168 ? 25.625 17.391 12.109 1 58 168 PRO B C 1
ATOM 3217 O O . PRO B 1 168 ? 26.234 17.172 11.062 1 58 168 PRO B O 1
ATOM 3220 N N . LYS B 1 169 ? 24.203 17.406 12.125 1 71.88 169 LYS B N 1
ATOM 3221 C CA . LYS B 1 169 ? 23.438 17.438 10.883 1 71.88 169 LYS B CA 1
ATOM 3222 C C . LYS B 1 169 ? 23.281 18.859 10.359 1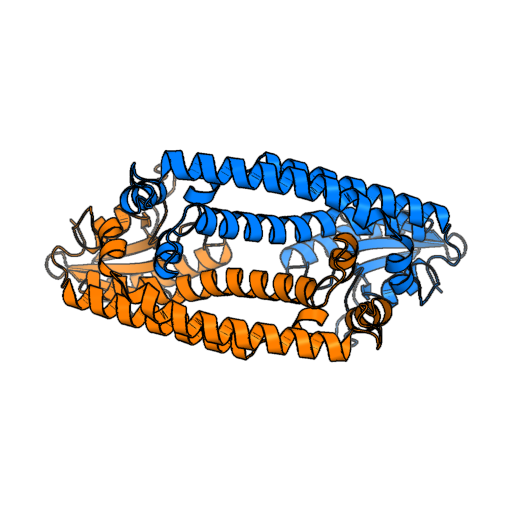 71.88 169 LYS B C 1
ATOM 3224 O O . LYS B 1 169 ? 23.344 19.812 11.125 1 71.88 169 LYS B O 1
ATOM 3229 N N . MET B 1 170 ? 23.422 18.875 9.039 1 85.56 170 MET B N 1
ATOM 3230 C CA . MET B 1 170 ? 23.234 20.125 8.312 1 85.56 170 MET B CA 1
ATOM 3231 C C . MET B 1 170 ? 21.828 20.656 8.5 1 85.56 170 MET B C 1
ATOM 3233 O O . MET B 1 170 ? 21.562 21.828 8.242 1 85.56 170 MET B O 1
ATOM 3237 N N . TYR B 1 171 ? 20.984 19.797 9.047 1 93.25 171 TYR B N 1
ATOM 3238 C CA . TYR B 1 171 ? 19.594 20.188 9.25 1 93.25 171 TYR B CA 1
ATOM 3239 C C . TYR B 1 171 ? 19.016 19.531 10.5 1 93.25 171 TYR B C 1
ATOM 3241 O O . TYR B 1 171 ? 19.578 18.562 11.016 1 93.25 171 TYR B O 1
ATOM 3249 N N . GLN B 1 172 ? 18.031 20.156 11.031 1 93.12 172 GLN B N 1
ATOM 3250 C CA . GLN B 1 172 ? 17.297 19.609 12.164 1 93.12 172 GLN B CA 1
ATOM 3251 C C . GLN B 1 172 ? 16.031 18.891 11.711 1 93.12 172 GLN B C 1
ATOM 3253 O O . GLN B 1 172 ? 15.391 19.297 10.734 1 93.12 172 GLN B O 1
ATOM 3258 N N . GLU B 1 173 ? 15.656 17.844 12.422 1 94.69 173 GLU B N 1
ATOM 3259 C CA . GLU B 1 173 ? 14.406 17.125 12.188 1 94.69 173 GLU B CA 1
ATOM 3260 C C . GLU B 1 173 ? 13.461 17.266 13.375 1 94.69 173 GLU B C 1
ATOM 3262 O O . GLU B 1 173 ? 13.797 16.859 14.492 1 94.69 173 GLU B O 1
ATOM 3267 N N . LEU B 1 174 ? 12.391 17.859 13.07 1 95.69 174 LEU B N 1
ATOM 3268 C CA . LEU B 1 174 ? 11.375 18.047 14.094 1 95.69 174 LEU B CA 1
ATOM 3269 C C . LEU B 1 174 ? 10.047 17.422 13.68 1 95.69 174 LEU B C 1
ATOM 3271 O O . LEU B 1 174 ? 9.656 17.5 12.516 1 95.69 174 LEU B O 1
ATOM 3275 N N . ALA B 1 175 ? 9.352 16.812 14.695 1 97.31 175 ALA B N 1
ATOM 3276 C CA . ALA B 1 175 ? 8.109 16.125 14.344 1 97.31 175 ALA B CA 1
ATOM 3277 C C . ALA B 1 175 ? 6.977 16.516 15.297 1 97.31 175 ALA B C 1
ATOM 3279 O O . ALA B 1 175 ? 7.203 16.703 16.484 1 97.31 175 ALA B O 1
ATOM 3280 N N . GLY B 1 176 ? 5.781 16.516 14.734 1 97.56 176 GLY B N 1
ATOM 3281 C CA . GLY B 1 176 ? 4.586 16.688 15.539 1 97.56 176 GLY B CA 1
ATOM 3282 C C . GLY B 1 176 ? 4.617 17.969 16.375 1 97.56 176 GLY B C 1
ATOM 3283 O O . GLY B 1 176 ? 4.863 19.047 15.852 1 97.56 176 GLY B O 1
ATOM 3284 N N . LYS B 1 177 ? 4.484 17.812 17.641 1 97.94 177 LYS B N 1
ATOM 3285 C CA . LYS B 1 177 ? 4.426 18.922 18.578 1 97.94 177 LYS B CA 1
ATOM 3286 C C . LYS B 1 177 ? 5.668 19.797 18.484 1 97.94 177 LYS B C 1
ATOM 3288 O O . LYS B 1 177 ? 5.562 21.031 18.406 1 97.94 177 LYS B O 1
ATOM 3293 N N . ARG B 1 178 ? 6.801 19.25 18.375 1 96.62 178 ARG B N 1
ATOM 3294 C CA . ARG B 1 178 ? 8.062 19.984 18.359 1 96.62 178 ARG B CA 1
ATOM 3295 C C . ARG B 1 178 ? 8.18 20.844 17.094 1 96.62 178 ARG B C 1
ATOM 3297 O O . ARG B 1 178 ? 8.617 21.984 17.156 1 96.62 178 ARG B O 1
ATOM 3304 N N . PHE B 1 179 ? 7.797 20.328 15.992 1 97.06 179 PHE B N 1
ATOM 3305 C CA . PHE B 1 179 ? 7.871 21.078 14.742 1 97.06 179 PHE B CA 1
ATOM 3306 C C . PHE B 1 179 ? 6.93 22.281 14.781 1 97.06 179 PHE B C 1
ATOM 3308 O O . PHE B 1 179 ? 7.344 23.406 14.516 1 97.06 179 PHE B O 1
ATOM 3315 N N . TRP B 1 180 ? 5.707 21.984 15.188 1 97.75 180 TRP B N 1
ATOM 3316 C CA . TRP B 1 180 ? 4.703 23.047 15.148 1 97.75 180 TRP B CA 1
ATOM 3317 C C . TRP B 1 180 ? 5.008 24.109 16.203 1 97.75 180 TRP B C 1
ATOM 3319 O O . TRP B 1 180 ? 4.789 25.312 15.961 1 97.75 180 TRP B O 1
ATOM 3329 N N . ALA B 1 181 ? 5.516 23.672 17.328 1 96.94 181 ALA B N 1
ATOM 3330 C CA . ALA B 1 181 ? 5.918 24.641 18.344 1 96.94 181 ALA B CA 1
ATOM 3331 C C . ALA B 1 181 ? 7.062 25.516 17.844 1 96.94 181 ALA B C 1
ATOM 3333 O O . ALA B 1 181 ? 7.074 26.734 18.094 1 96.94 181 ALA B O 1
ATOM 3334 N N . GLU B 1 182 ? 8.008 24.938 17.125 1 95.19 182 GLU B N 1
ATOM 3335 C CA . GLU B 1 182 ? 9.125 25.688 16.562 1 95.19 182 GLU B CA 1
ATOM 3336 C C . GLU B 1 182 ? 8.641 26.688 15.516 1 95.19 182 GLU B C 1
ATOM 3338 O O . GLU B 1 182 ? 9.125 27.812 15.453 1 95.19 182 GLU B O 1
ATOM 3343 N N . LEU B 1 183 ? 7.684 26.281 14.758 1 96.19 183 LEU B N 1
ATOM 3344 C CA . LEU B 1 183 ? 7.219 27.047 13.617 1 96.19 183 LEU B CA 1
ATOM 3345 C C . LEU B 1 183 ? 6.348 28.219 14.07 1 96.19 183 LEU B C 1
ATOM 3347 O O . LEU B 1 183 ? 6.418 29.312 13.5 1 96.19 183 LEU B O 1
ATOM 3351 N N . THR B 1 184 ? 5.547 28.047 15.156 1 96.06 184 THR B N 1
ATOM 3352 C CA . THR B 1 184 ? 4.48 28.984 15.445 1 96.06 184 THR B CA 1
ATOM 3353 C C . THR B 1 184 ? 4.691 29.641 16.812 1 96.06 184 THR B C 1
ATOM 3355 O O . THR B 1 184 ? 4.078 30.672 17.109 1 96.06 184 THR B O 1
ATOM 3358 N N . GLY B 1 185 ? 5.457 28.969 17.656 1 94.25 185 GLY B N 1
ATOM 3359 C CA . GLY B 1 185 ? 5.574 29.406 19.031 1 94.25 185 GLY B CA 1
ATOM 3360 C C . GLY B 1 185 ? 4.445 28.891 19.922 1 94.25 185 GLY B C 1
ATOM 3361 O O . GLY B 1 185 ? 4.426 29.156 21.125 1 94.25 185 GLY B O 1
ATOM 3362 N N . ASP B 1 186 ? 3.5 28.141 19.359 1 96.31 186 ASP B N 1
ATOM 3363 C CA . ASP B 1 186 ? 2.334 27.609 20.062 1 96.31 186 ASP B CA 1
ATOM 3364 C C . ASP B 1 186 ? 2.465 26.109 20.281 1 96.31 186 ASP B C 1
ATOM 3366 O O . ASP B 1 186 ? 2.309 25.328 19.344 1 96.31 186 ASP B O 1
ATOM 3370 N N . GLU B 1 187 ? 2.617 25.656 21.5 1 96.25 187 GLU B N 1
ATOM 3371 C CA . GLU B 1 187 ? 2.85 24.266 21.844 1 96.25 187 GLU B CA 1
ATOM 3372 C C . GLU B 1 187 ? 1.615 23.406 21.562 1 96.25 187 GLU B C 1
ATOM 3374 O O . GLU B 1 187 ? 1.71 22.188 21.453 1 96.25 187 GLU B O 1
ATOM 3379 N N . ASP B 1 188 ? 0.47 24.062 21.422 1 97.31 188 ASP B N 1
ATOM 3380 C CA . ASP B 1 188 ? -0.768 23.312 21.219 1 97.31 188 ASP B CA 1
ATOM 3381 C C . ASP B 1 188 ? -1.232 23.375 19.766 1 97.31 188 ASP B C 1
ATOM 3383 O O . ASP B 1 188 ? -2.305 22.875 19.438 1 97.31 188 ASP B O 1
ATOM 3387 N N . PHE B 1 189 ? -0.417 23.969 18.906 1 97.94 189 PHE B N 1
ATOM 3388 C CA . PHE B 1 189 ? -0.841 24.172 17.531 1 97.94 189 PHE B CA 1
ATOM 3389 C C . PHE B 1 189 ? -1.187 22.844 16.859 1 97.94 189 PHE B C 1
ATOM 3391 O O . PHE B 1 189 ? -2.166 22.75 16.109 1 97.94 189 PHE B O 1
ATOM 3398 N N . TYR B 1 190 ? -0.406 21.781 17.172 1 98.19 190 TYR B N 1
ATOM 3399 C CA . TYR B 1 190 ? -0.625 20.484 16.516 1 98.19 190 TYR B CA 1
ATOM 3400 C C . TYR B 1 190 ? -1.981 19.906 16.906 1 98.19 190 TYR B C 1
ATOM 3402 O O . TYR B 1 190 ? -2.588 19.156 16.125 1 98.19 190 TYR B O 1
ATOM 3410 N N . ILE B 1 191 ? -2.521 20.266 18.031 1 98.12 191 ILE B N 1
ATOM 3411 C CA . ILE B 1 191 ? -3.852 19.844 18.469 1 98.12 191 ILE B CA 1
ATOM 3412 C C . ILE B 1 191 ? -4.906 20.75 17.844 1 98.12 191 ILE B C 1
ATOM 3414 O O . ILE B 1 191 ? -5.965 20.281 17.422 1 98.12 191 ILE B O 1
ATOM 3418 N N . LYS B 1 192 ? -4.566 22 17.734 1 97.94 192 LYS B N 1
ATOM 3419 C CA . LYS B 1 192 ? -5.516 23 17.25 1 97.94 192 LYS B CA 1
ATOM 3420 C C . LYS B 1 192 ? -5.883 22.75 15.781 1 97.94 192 LYS B C 1
ATOM 3422 O O . LYS B 1 192 ? -6.977 23.109 15.344 1 97.94 192 LYS B O 1
ATOM 3427 N N . ILE B 1 193 ? -4.969 22.156 15.016 1 98.06 193 ILE B N 1
ATOM 3428 C CA . ILE B 1 193 ? -5.234 21.844 13.617 1 98.06 193 ILE B CA 1
ATOM 3429 C C . ILE B 1 193 ? -6.52 21.016 13.508 1 98.06 193 ILE B C 1
ATOM 3431 O O . ILE B 1 193 ? -7.348 21.266 12.625 1 98.06 193 ILE B O 1
ATOM 3435 N N . ILE B 1 194 ? -6.727 20.078 14.43 1 96.5 194 ILE B N 1
ATOM 3436 C CA . ILE B 1 194 ? -7.934 19.25 14.469 1 96.5 194 ILE B CA 1
ATOM 3437 C C . ILE B 1 194 ? -9.156 20.141 14.672 1 96.5 194 ILE B C 1
ATOM 3439 O O . ILE B 1 194 ? -10.164 20 13.977 1 96.5 194 ILE B O 1
ATOM 3443 N N . GLY B 1 195 ? -9.016 21.031 15.594 1 95.75 195 GLY B N 1
ATOM 3444 C CA . GLY B 1 195 ? -10.125 21.938 15.891 1 95.75 195 GLY B CA 1
ATOM 3445 C C . GLY B 1 195 ? -10.438 22.891 14.75 1 95.75 195 GLY B C 1
ATOM 3446 O O . GLY B 1 195 ? -11.602 23.188 14.484 1 95.75 195 GLY B O 1
ATOM 3447 N N . TYR B 1 196 ? -9.406 23.328 14.078 1 97.38 196 TYR B N 1
ATOM 3448 C CA . TYR B 1 196 ? -9.562 24.297 13 1 97.38 196 TYR B CA 1
ATOM 3449 C C . TYR B 1 196 ? -10.297 23.672 11.812 1 97.38 196 TYR B C 1
ATOM 3451 O O . TYR B 1 196 ? -10.875 24.391 10.984 1 97.38 196 TYR B O 1
ATOM 3459 N N . MET B 1 197 ? -10.312 22.344 11.703 1 96.81 197 MET B N 1
ATOM 3460 C CA . MET B 1 197 ? -11.07 21.688 10.641 1 96.81 197 MET B CA 1
ATOM 3461 C C . MET B 1 197 ? -12.57 21.859 10.859 1 96.81 197 MET B C 1
ATOM 3463 O O . MET B 1 197 ? -13.344 21.906 9.898 1 96.81 197 MET B O 1
ATOM 3467 N N . GLY B 1 198 ? -12.953 21.906 12.125 1 93.44 198 GLY B N 1
ATOM 3468 C CA . GLY B 1 198 ? -14.352 22.109 12.453 1 93.44 198 GLY B CA 1
ATOM 3469 C C . GLY B 1 198 ? -15.273 21.109 11.805 1 93.44 198 GLY B C 1
ATOM 3470 O O . GLY B 1 198 ? -15.055 19.891 11.914 1 93.44 198 GLY B O 1
ATOM 3471 N N . THR B 1 199 ? -16.297 21.562 11.086 1 94.12 199 THR B N 1
ATOM 3472 C CA . THR B 1 199 ? -17.281 20.688 10.453 1 94.12 199 THR B CA 1
ATOM 3473 C C . THR B 1 199 ? -17.047 20.594 8.953 1 94.12 199 THR B C 1
ATOM 3475 O O . THR B 1 199 ? -17.844 20.016 8.227 1 94.12 199 THR B O 1
ATOM 3478 N N . MET B 1 200 ? -15.945 21.094 8.484 1 95.69 200 MET B N 1
ATOM 3479 C CA . MET B 1 200 ? -15.664 21.156 7.055 1 95.69 200 MET B CA 1
ATOM 3480 C C . MET B 1 200 ? -15.562 19.75 6.469 1 95.69 200 MET B C 1
ATOM 3482 O O . MET B 1 200 ? -16.094 19.484 5.391 1 95.69 200 MET B O 1
ATOM 3486 N N . PRO B 1 201 ? -14.953 18.828 7.164 1 96.38 201 PRO B N 1
ATOM 3487 C CA . PRO B 1 201 ? -14.836 17.484 6.59 1 96.38 201 PRO B CA 1
ATOM 3488 C C . PRO B 1 201 ? -16.188 16.859 6.25 1 96.38 201 PRO B C 1
ATOM 3490 O O . PRO B 1 201 ? -16.328 16.203 5.215 1 96.38 201 PRO B O 1
ATOM 3493 N N . GLU B 1 202 ? -17.188 17.109 7.102 1 94.81 202 GLU B N 1
ATOM 3494 C CA . GLU B 1 202 ? -18.5 16.516 6.906 1 94.81 202 GLU B CA 1
ATOM 3495 C C . GLU B 1 202 ? -19.141 17 5.609 1 94.81 202 GLU B C 1
ATOM 3497 O O . GLU B 1 202 ? -19.844 16.234 4.938 1 94.81 202 GLU B O 1
ATOM 3502 N N . LYS B 1 203 ? -18.859 18.125 5.227 1 92.94 203 LYS B N 1
ATOM 3503 C CA . LYS B 1 203 ? -19.406 18.688 3.988 1 92.94 203 LYS B CA 1
ATOM 3504 C C . LYS B 1 203 ? -18.75 18.031 2.768 1 92.94 203 LYS B C 1
ATOM 3506 O O . LYS B 1 203 ? -19.453 17.641 1.825 1 92.94 203 LYS B O 1
ATOM 3511 N N . TYR B 1 204 ? -17.5 17.828 2.807 1 93.88 204 TYR B N 1
ATOM 3512 C CA . TYR B 1 204 ? -16.75 17.281 1.672 1 93.88 204 TYR B CA 1
ATOM 3513 C C . TYR B 1 204 ? -17.016 15.789 1.517 1 93.88 204 TYR B C 1
ATOM 3515 O O . TYR B 1 204 ? -17.047 15.273 0.397 1 93.88 204 TYR B O 1
ATOM 3523 N N . VAL B 1 205 ? -17.281 15.141 2.594 1 94.19 205 VAL B N 1
ATOM 3524 C CA . VAL B 1 205 ? -17.453 13.695 2.584 1 94.19 205 VAL B CA 1
ATOM 3525 C C . VAL B 1 205 ? -18.75 13.328 1.854 1 94.19 205 VAL B C 1
ATOM 3527 O O . VAL B 1 205 ? -18.812 12.297 1.182 1 94.19 205 VAL B O 1
ATOM 3530 N N . ALA B 1 206 ? -19.75 14.156 1.953 1 91.12 206 ALA B N 1
ATOM 3531 C CA . ALA B 1 206 ? -21.031 13.875 1.284 1 91.12 206 ALA B CA 1
ATOM 3532 C C . ALA B 1 206 ? -20.844 13.789 -0.228 1 91.12 206 ALA B C 1
ATOM 3534 O O . ALA B 1 206 ? -21.297 12.828 -0.859 1 91.12 206 ALA B O 1
ATOM 3535 N N . ASP B 1 207 ? -20.125 14.75 -0.779 1 90.94 207 ASP B N 1
ATOM 3536 C CA . ASP B 1 207 ? -19.828 14.734 -2.209 1 90.94 207 ASP B CA 1
ATOM 3537 C C . ASP B 1 207 ? -18.953 13.547 -2.578 1 90.94 207 ASP B C 1
ATOM 3539 O O . ASP B 1 207 ? -19.156 12.906 -3.609 1 90.94 207 ASP B O 1
ATOM 3543 N N . TYR B 1 208 ? -18.062 13.32 -1.776 1 96.25 208 TYR B N 1
ATOM 3544 C CA . TYR B 1 208 ? -17.141 12.203 -1.997 1 96.25 208 TYR B CA 1
ATOM 3545 C C . TYR B 1 208 ? -17.906 10.883 -2.027 1 96.25 208 TYR B C 1
ATOM 3547 O O . TYR B 1 208 ? -17.672 10.039 -2.9 1 96.25 208 TYR B O 1
ATOM 3555 N N . LYS B 1 209 ? -18.797 10.688 -1.106 1 95.62 209 LYS B N 1
ATOM 3556 C CA . LYS B 1 209 ? -19.562 9.445 -1.016 1 95.62 209 LYS B CA 1
ATOM 3557 C C . LYS B 1 209 ? -20.391 9.219 -2.268 1 95.62 209 LYS B C 1
ATOM 3559 O O . LYS B 1 209 ? -20.516 8.086 -2.748 1 95.62 209 LYS B O 1
ATOM 3564 N N . GLU B 1 210 ? -20.953 10.234 -2.781 1 95.44 210 GLU B N 1
ATOM 3565 C CA . GLU B 1 210 ? -21.719 10.133 -4.02 1 95.44 210 GLU B CA 1
ATOM 3566 C C . GLU B 1 210 ? -20.844 9.664 -5.176 1 95.44 210 GLU B C 1
ATOM 3568 O O . GLU B 1 210 ? -21.219 8.758 -5.922 1 95.44 210 GLU B O 1
ATOM 3573 N N . SER B 1 211 ? -19.734 10.305 -5.297 1 95.44 211 SER B N 1
ATOM 3574 C CA . SER B 1 211 ? -18.797 9.938 -6.355 1 95.44 211 SER B CA 1
ATOM 3575 C C . SER B 1 211 ? -18.297 8.508 -6.18 1 95.44 211 SER B C 1
ATOM 3577 O O . SER B 1 211 ? -18.188 7.758 -7.148 1 95.44 211 SER B O 1
ATOM 3579 N N . TYR B 1 212 ? -18.047 8.164 -4.98 1 97.25 212 TYR B N 1
ATOM 3580 C CA . TYR B 1 212 ? -17.594 6.816 -4.66 1 97.25 212 TYR B CA 1
ATOM 3581 C C . TYR B 1 212 ? -18.609 5.777 -5.102 1 97.25 212 TYR B C 1
ATOM 3583 O O . TYR B 1 212 ? -18.266 4.801 -5.77 1 97.25 212 TYR B O 1
ATOM 3591 N N . ASN B 1 213 ? -19.828 6.023 -4.766 1 97.31 213 ASN B N 1
ATOM 3592 C CA . ASN B 1 213 ? -20.906 5.094 -5.109 1 97.31 213 ASN B CA 1
ATOM 3593 C C . ASN B 1 213 ? -21.109 5.004 -6.621 1 97.31 213 ASN B C 1
ATOM 3595 O O . ASN B 1 213 ? -21.328 3.92 -7.156 1 97.31 213 ASN B O 1
ATOM 3599 N N . ARG B 1 214 ? -21.016 6.098 -7.227 1 97.06 214 ARG B N 1
ATOM 3600 C CA . ARG B 1 214 ? -21.109 6.105 -8.68 1 97.06 214 ARG B CA 1
ATOM 3601 C C . ARG B 1 214 ? -20 5.281 -9.305 1 97.06 214 ARG B C 1
ATOM 3603 O O . ARG B 1 214 ? -20.234 4.477 -10.211 1 97.06 214 ARG B O 1
ATOM 3610 N N . ALA B 1 215 ? -18.812 5.477 -8.812 1 97.19 215 ALA B N 1
ATOM 3611 C CA . ALA B 1 215 ? -17.672 4.73 -9.32 1 97.19 215 ALA B CA 1
ATOM 3612 C C . ALA B 1 215 ? -17.812 3.238 -9.039 1 97.19 215 ALA B C 1
ATOM 3614 O O . ALA B 1 215 ? -17.531 2.406 -9.906 1 97.19 215 ALA B O 1
ATOM 3615 N N . ALA B 1 216 ? -18.25 2.908 -7.848 1 97.88 216 ALA B N 1
ATOM 3616 C CA . ALA B 1 216 ? -18.469 1.511 -7.48 1 97.88 216 ALA B CA 1
ATOM 3617 C C . ALA B 1 216 ? -19.438 0.833 -8.438 1 97.88 216 ALA B C 1
ATOM 3619 O O . ALA B 1 216 ? -19.172 -0.257 -8.945 1 97.88 216 ALA B O 1
ATOM 3620 N N . ASN B 1 217 ? -20.547 1.515 -8.68 1 98.12 217 ASN B N 1
ATOM 3621 C CA . ASN B 1 217 ? -21.547 0.98 -9.602 1 98.12 217 ASN B CA 1
ATOM 3622 C C . ASN B 1 217 ? -20.969 0.817 -11.008 1 98.12 217 ASN B C 1
ATOM 3624 O O . ASN B 1 217 ? -21.188 -0.21 -11.656 1 98.12 217 ASN B O 1
ATOM 3628 N N . ARG B 1 218 ? -20.281 1.798 -11.453 1 98.06 218 ARG B N 1
ATOM 3629 C CA . ARG B 1 218 ? -19.688 1.766 -12.773 1 98.06 218 ARG B CA 1
ATOM 3630 C C . ARG B 1 218 ? -18.672 0.625 -12.891 1 98.06 218 ARG B C 1
ATOM 3632 O O . ARG B 1 218 ? -18.688 -0.129 -13.867 1 98.06 218 ARG B O 1
ATOM 3639 N N . LEU B 1 219 ? -17.828 0.469 -11.945 1 98.38 219 LEU B N 1
ATOM 3640 C CA . LEU B 1 219 ? -16.781 -0.541 -11.969 1 98.38 219 LEU B CA 1
ATOM 3641 C C . LEU B 1 219 ? -17.375 -1.944 -11.891 1 98.38 219 LEU B C 1
ATOM 3643 O O . LEU B 1 219 ? -16.875 -2.869 -12.539 1 98.38 219 LEU B O 1
ATOM 3647 N N . VAL B 1 220 ? -18.422 -2.102 -11.094 1 98.31 220 VAL B N 1
ATOM 3648 C CA . VAL B 1 220 ? -19.094 -3.393 -11.016 1 98.31 220 VAL B CA 1
ATOM 3649 C C . VAL B 1 220 ? -19.688 -3.75 -12.375 1 98.31 220 VAL B C 1
ATOM 3651 O O . VAL B 1 220 ? -19.562 -4.887 -12.836 1 98.31 220 VAL B O 1
ATOM 3654 N N . ARG B 1 221 ? -20.344 -2.77 -12.969 1 98.06 221 ARG B N 1
ATOM 3655 C CA . ARG B 1 221 ? -20.922 -2.994 -14.289 1 98.06 221 ARG B CA 1
ATOM 3656 C C . ARG B 1 221 ? -19.859 -3.385 -15.297 1 98.06 221 ARG B C 1
ATOM 3658 O O . ARG B 1 221 ? -20 -4.371 -16.031 1 98.06 221 ARG B O 1
ATOM 3665 N N . GLU B 1 222 ? -18.766 -2.631 -15.336 1 98 222 GLU B N 1
ATOM 3666 C CA . GLU B 1 222 ? -17.672 -2.887 -16.266 1 98 222 GLU B CA 1
ATOM 3667 C C . GLU B 1 222 ? -17.047 -4.254 -16.031 1 98 222 GLU B C 1
ATOM 3669 O O . GLU B 1 222 ? -16.781 -5.004 -16.969 1 98 222 GLU B O 1
ATOM 3674 N N . PHE B 1 223 ? -16.859 -4.59 -14.836 1 98.56 223 PHE B N 1
ATOM 3675 C CA . PHE B 1 223 ? -16.312 -5.891 -14.477 1 98.56 223 PHE B CA 1
ATOM 3676 C C . PHE B 1 223 ? -17.25 -7.016 -14.914 1 98.56 223 PHE B C 1
ATOM 3678 O O . PHE B 1 223 ? -16.812 -7.996 -15.516 1 98.56 223 PHE B O 1
ATOM 3685 N N . SER B 1 224 ? -18.5 -6.832 -14.555 1 98.44 224 SER B N 1
ATOM 3686 C CA . SER B 1 224 ? -19.484 -7.859 -14.867 1 98.44 224 SER B CA 1
ATOM 3687 C C . SER B 1 224 ? -19.578 -8.102 -16.375 1 98.44 224 SER B C 1
ATOM 3689 O O . SER B 1 224 ? -19.625 -9.25 -16.812 1 98.44 224 SER B O 1
ATOM 3691 N N . ASN B 1 225 ? -19.531 -7.039 -17.109 1 98.06 225 ASN B N 1
ATOM 3692 C CA . ASN B 1 225 ? -19.594 -7.148 -18.562 1 98.06 225 ASN B CA 1
ATOM 3693 C C . ASN B 1 225 ? -18.391 -7.887 -19.125 1 98.06 225 ASN B C 1
ATOM 3695 O O . ASN B 1 225 ? -18.5 -8.625 -20.094 1 98.06 225 ASN B O 1
ATOM 3699 N N . SER B 1 226 ? -17.297 -7.758 -18.484 1 97.94 226 SER B N 1
ATOM 3700 C CA . SER B 1 226 ? -16.062 -8.273 -19.031 1 97.94 226 SER B CA 1
ATOM 3701 C C . SER B 1 226 ? -15.758 -9.68 -18.516 1 97.94 226 SER B C 1
ATOM 3703 O O . SER B 1 226 ? -15.164 -10.492 -19.219 1 97.94 226 SER B O 1
ATOM 3705 N N . PHE B 1 227 ? -16.188 -9.969 -17.25 1 98.38 227 PHE B N 1
ATOM 3706 C CA . PHE B 1 227 ? -15.586 -11.148 -16.625 1 98.38 227 PHE B CA 1
ATOM 3707 C C . PHE B 1 227 ? -16.656 -11.992 -15.93 1 98.38 227 PHE B C 1
ATOM 3709 O O . PHE B 1 227 ? -16.328 -12.859 -15.117 1 98.38 227 PHE B O 1
ATOM 3716 N N . CYS B 1 228 ? -17.906 -11.719 -16.203 1 98.38 228 CYS B N 1
ATOM 3717 C CA . CYS B 1 228 ? -18.969 -12.578 -15.672 1 98.38 228 CYS B CA 1
ATOM 3718 C C . CYS B 1 228 ? -19.703 -13.281 -16.797 1 98.38 228 CYS B C 1
ATOM 3720 O O . CYS B 1 228 ? -19.844 -12.734 -17.891 1 98.38 228 CYS B O 1
ATOM 3722 N N . ARG B 1 229 ? -20.141 -14.453 -16.469 1 98.25 229 ARG B N 1
ATOM 3723 C CA . ARG B 1 229 ? -20.938 -15.227 -17.406 1 98.25 229 ARG B CA 1
ATOM 3724 C C . ARG B 1 229 ? -22.391 -14.758 -17.406 1 98.25 229 ARG B C 1
ATOM 3726 O O . ARG B 1 229 ? -22.781 -13.93 -16.578 1 98.25 229 ARG B O 1
ATOM 3733 N N . GLU B 1 230 ? -23.172 -15.344 -18.281 1 97.62 230 GLU B N 1
ATOM 3734 C CA . GLU B 1 230 ? -24.578 -14.969 -18.406 1 97.62 230 GLU B CA 1
ATOM 3735 C C . GLU B 1 230 ? -25.359 -15.297 -17.141 1 97.62 230 GLU B C 1
ATOM 3737 O O . GLU B 1 230 ? -26.297 -14.586 -16.781 1 97.62 230 GLU B O 1
ATOM 3742 N N . ASP B 1 231 ? -24.922 -16.281 -16.359 1 97.38 231 ASP B N 1
ATOM 3743 C CA . ASP B 1 231 ? -25.641 -16.688 -15.164 1 97.38 231 ASP B CA 1
ATOM 3744 C C . ASP B 1 231 ? -25.203 -15.859 -13.953 1 97.38 231 ASP B C 1
ATOM 3746 O O . ASP B 1 231 ? -25.641 -16.109 -12.836 1 97.38 231 ASP B O 1
ATOM 3750 N N . GLY B 1 232 ? -24.219 -14.992 -14.141 1 96.62 232 GLY B N 1
ATOM 3751 C CA . GLY B 1 232 ? -23.797 -14.078 -13.094 1 96.62 232 GLY B CA 1
ATOM 3752 C C . GLY B 1 232 ? -22.531 -14.523 -12.391 1 96.62 232 GLY B C 1
ATOM 3753 O O . GLY B 1 232 ? -21.953 -13.766 -11.609 1 96.62 232 GLY B O 1
ATOM 3754 N N . SER B 1 233 ? -22.094 -15.742 -12.672 1 97.25 233 SER B N 1
ATOM 3755 C CA . SER B 1 233 ? -20.875 -16.219 -12.023 1 97.25 233 SER B CA 1
ATOM 3756 C C . SER B 1 233 ? -19.625 -15.586 -12.648 1 97.25 233 SER B C 1
ATOM 3758 O O . SER B 1 233 ? -19.641 -15.211 -13.828 1 97.25 233 SER B O 1
ATOM 3760 N N . ILE B 1 234 ? -18.609 -15.492 -11.883 1 97.81 234 ILE B N 1
ATOM 3761 C CA . ILE B 1 234 ? -17.359 -14.938 -12.398 1 97.81 234 ILE B CA 1
ATOM 3762 C C . ILE B 1 234 ? -16.734 -15.922 -13.391 1 97.81 234 ILE B C 1
ATOM 3764 O O . ILE B 1 234 ? -16.656 -17.125 -13.125 1 97.81 234 ILE B O 1
ATOM 3768 N N . ASP B 1 235 ? -16.328 -15.438 -14.547 1 98.25 235 ASP B N 1
ATOM 3769 C CA . ASP B 1 235 ? -15.578 -16.203 -15.531 1 98.25 235 ASP B CA 1
ATOM 3770 C C . ASP B 1 235 ? -14.078 -16.156 -15.234 1 98.25 235 ASP B C 1
ATOM 3772 O O . ASP B 1 235 ? -13.344 -15.391 -15.867 1 98.25 235 ASP B O 1
ATOM 3776 N N . TRP B 1 236 ? -13.648 -17 -14.383 1 97.44 236 TRP B N 1
ATOM 3777 C CA . TRP B 1 236 ? -12.266 -17 -13.922 1 97.44 236 TRP B CA 1
ATOM 3778 C C . TRP B 1 236 ? -11.297 -17.25 -15.078 1 97.44 236 TRP B C 1
ATOM 3780 O O . TRP B 1 236 ? -10.219 -16.656 -15.125 1 97.44 236 TRP B O 1
ATOM 3790 N N . GLU B 1 237 ? -11.664 -18.172 -15.953 1 97.44 237 GLU B N 1
ATOM 3791 C CA . GLU B 1 237 ? -10.812 -18.453 -17.109 1 97.44 237 GLU B CA 1
ATOM 3792 C C . GLU B 1 237 ? -10.578 -17.188 -17.938 1 97.44 237 GLU B C 1
ATOM 3794 O O . GLU B 1 237 ? -9.438 -16.875 -18.281 1 97.44 237 GLU B O 1
ATOM 3799 N N . LYS B 1 238 ? -11.633 -16.5 -18.172 1 97.88 238 LYS B N 1
ATOM 3800 C CA . LYS B 1 238 ? -11.531 -15.273 -18.953 1 97.88 238 LYS B CA 1
ATOM 3801 C C . LYS B 1 238 ? -10.688 -14.227 -18.219 1 97.88 238 LYS B C 1
ATOM 3803 O O . LYS B 1 238 ? -9.883 -13.531 -18.844 1 97.88 238 LYS B O 1
ATOM 3808 N N . LEU B 1 239 ? -10.906 -14.086 -16.938 1 98.19 239 LEU B N 1
ATOM 3809 C CA . LEU B 1 239 ? -10.164 -13.117 -16.141 1 98.19 239 LEU B CA 1
ATOM 3810 C C . LEU B 1 239 ? -8.672 -13.438 -16.141 1 98.19 239 LEU B C 1
ATOM 3812 O O . LEU B 1 239 ? -7.84 -12.547 -16.344 1 98.19 239 LEU B O 1
ATOM 3816 N N . VAL B 1 240 ? -8.32 -14.688 -15.961 1 98.12 240 VAL B N 1
ATOM 3817 C CA . VAL B 1 240 ? -6.926 -15.109 -15.922 1 98.12 240 VAL B CA 1
ATOM 3818 C C . VAL B 1 240 ? -6.297 -14.938 -17.297 1 98.12 240 VAL B C 1
ATOM 3820 O O . VAL B 1 240 ? -5.148 -14.508 -17.422 1 98.12 240 VAL B O 1
ATOM 3823 N N . GLU B 1 241 ? -7.02 -15.305 -18.328 1 98.19 241 GLU B N 1
ATOM 3824 C CA . GLU B 1 241 ? -6.531 -15.125 -19.688 1 98.19 241 GLU B CA 1
ATOM 3825 C C . GLU B 1 241 ? -6.273 -13.648 -20 1 98.19 241 GLU B C 1
ATOM 3827 O O . GLU B 1 241 ? -5.273 -13.305 -20.625 1 98.19 241 GLU B O 1
ATOM 3832 N N . PHE B 1 242 ? -7.188 -12.867 -19.562 1 98.06 242 PHE B N 1
ATOM 3833 C CA . PHE B 1 242 ? -7.023 -11.43 -19.734 1 98.06 242 PHE B CA 1
ATOM 3834 C C . PHE B 1 242 ? -5.746 -10.945 -19.062 1 98.06 242 PHE B C 1
ATOM 3836 O O . PHE B 1 242 ? -4.984 -10.172 -19.641 1 98.06 242 PHE B O 1
ATOM 3843 N N . ASN B 1 243 ? -5.5 -11.398 -17.859 1 97.81 243 ASN B N 1
ATOM 3844 C CA . ASN B 1 243 ? -4.398 -10.953 -17.016 1 97.81 243 ASN B CA 1
ATOM 3845 C C . ASN B 1 243 ? -3.07 -11.562 -17.469 1 97.81 243 ASN B C 1
ATOM 3847 O O . ASN B 1 243 ? -2.049 -10.875 -17.5 1 97.81 243 ASN B O 1
ATOM 3851 N N . SER B 1 244 ? -3.078 -12.844 -17.906 1 97.88 244 SER B N 1
ATOM 3852 C CA . SER B 1 244 ? -1.831 -13.594 -17.969 1 97.88 244 SER B CA 1
ATOM 3853 C C . SER B 1 244 ? -1.694 -14.336 -19.297 1 97.88 244 SER B C 1
ATOM 3855 O O . SER B 1 244 ? -0.716 -15.055 -19.516 1 97.88 244 SER B O 1
ATOM 3857 N N . GLY B 1 245 ? -2.662 -14.25 -20.109 1 96.62 245 GLY B N 1
ATOM 3858 C CA . GLY B 1 245 ? -2.613 -14.906 -21.406 1 96.62 245 GLY B CA 1
ATOM 3859 C C . GLY B 1 245 ? -1.726 -14.195 -22.406 1 96.62 245 GLY B C 1
ATOM 3860 O O . GLY B 1 245 ? -0.755 -13.539 -22.016 1 96.62 245 GLY B O 1
ATOM 3861 N N . ASP B 1 246 ? -1.961 -14.391 -23.781 1 88.94 246 ASP B N 1
ATOM 3862 C CA . ASP B 1 246 ? -1.151 -13.805 -24.844 1 88.94 246 ASP B CA 1
ATOM 3863 C C . ASP B 1 246 ? -1.444 -12.32 -25 1 88.94 246 ASP B C 1
ATOM 3865 O O . ASP B 1 246 ? -2.553 -11.859 -24.719 1 88.94 246 ASP B O 1
#

Nearest PDB structures (foldseek):
  7pnt-assembly1_a  TM=5.302E-01  e=3.949E+00  Mus musculus
  7pnu-assembly1_a  TM=5.264E-01  e=4.919E+00  Mus musculus
  5ho5-assembly1_B  TM=4.326E-01  e=9.000E+00  Magnetospira sp. QH-2
  6gp6-assembly1_B  TM=2.720E-01  e=7.225E+00  Magnetospirillum gryphiswaldense MSR-1
  6h5u-assembly2_B  TM=2.780E-01  e=8.064E+00  Magnetospirillum gryphiswaldense

Foldseek 3Di:
DFLAAAFDLVQLLVLQLVLLCQLLVVLLVVLLPDDLLVQLLPDDLVVCVVVVDKALLVVLVVSLVVVSVVSNVVSSFPRRVLSNLCRQQVFDQDPFPQFGTWGADPVQQEIETERETAADPPDDPVNVVVNLVSQVVVVVVSVVVVGHYAYEYEHLADDDDDPPPDDDDSYYYYYHQRRSCRRHVDSCVSVCSVVSCPCSNVVSVVVSVVSSVVSSVVSSVVLCVQANDPVRTGNSVSSCCSNPND/DFLAAAFDLVQLLVLQLVLLCQLLVVLLVVLLPDDLLVQLLPDDLVVCVVVVDKALLVVLVVSLVVVSVVSNVVSSFPRRVLSNLCRQQVFDQDPFPQFGTWGADPVQQEIETERETAADPPDDPVNVVVNLVSQVVVVVVSVVVVGHYAYEYEHLADDDDDPPPDDDDSYYYGYHQRRSCNRHVDSCVSVCSVVSCPCSNVVSVVVSVVSSVVSSVVSSVNLCVQANDPVRTGNSVSSCCSNPND

Secondary structure (DSSP, 8-state):
--S-S---HHHHHHHHHHHHHHHHHHHHHHHHT--HHHHHHHS-HHHHHHTT--SHHHHHHHHHHHHHHHHHHHHHHHHSHHHHHHHHHS-EE--STT--EEEEETTTTEEEEEEEESSGGG--HHHHHHHHHHHHHHHHHHHHTT-EEEEEEEESSS------SSS--SSEEEETHHHHHHHHS-TTHHHHHHHHHTTHHHHHHHHHHHHHHHHHHHHHHHHHHHHB-TTS-B-HHHHHHHHH--/--S-S---HHHHHHHHHHHHHHHHHHHHHHHHT--HHHHHHHS-HHHHHHTT--SHHHHHHHHHHHHHHHHHHHHHHHHSHHHHHHHHHS-EE--STT--EEEEETTTTEEEEEEEESSGGG--HHHHHHHHHHHHHHHHHHHHTT-EEEEEEEESSS------SSS--SSEEEETHHHHHHHHS-TTHHHHHHHHHTTHHHHHHHHHHHHHHHHHHHHHHHHHHHHB-TTS-B-HHHHHHHHH--

pLDDT: mean 93.53, std 7.64, range [45.44, 98.56]